Protein AF-B4GKH8-F1 (afdb_monomer_lite)

InterPro domains:
  IPR000462 CDP-alcohol phosphatidyltransferase [PF01066] (55-174)
  IPR014472 Choline/ethanolamine phosphotransferase [PTHR10414] (11-317)
  IPR043130 CDP-alcohol phosphatidyltransferase, transmembrane domain [G3DSA:1.20.120.1760] (29-258)
  IPR048254 CDP-alcohol phosphatidyltransferase, conserved site [PS00379] (116-138)

Structure (mmCIF, N/CA/C/O backbone):
data_AF-B4GKH8-F1
#
_entry.id   AF-B4GKH8-F1
#
loop_
_atom_site.group_PDB
_atom_site.id
_atom_site.type_symbol
_atom_site.label_atom_id
_atom_site.label_alt_id
_atom_site.label_comp_id
_atom_site.label_asym_id
_atom_site.label_entity_id
_atom_site.label_seq_id
_atom_site.pdbx_PDB_ins_code
_atom_site.Cartn_x
_atom_site.Cartn_y
_atom_site.Cartn_z
_atom_site.occupancy
_atom_site.B_iso_or_equiv
_atom_site.auth_seq_id
_atom_site.auth_comp_id
_atom_site.auth_asym_id
_atom_site.auth_atom_id
_atom_site.pdbx_PDB_model_num
ATOM 1 N N . MET A 1 1 ? 2.620 -32.885 14.158 1.00 54.31 1 MET A N 1
ATOM 2 C CA . MET A 1 1 ? 2.298 -32.070 12.961 1.00 54.31 1 MET A CA 1
ATOM 3 C C . MET A 1 1 ? 0.975 -31.328 13.133 1.00 54.31 1 MET A C 1
ATOM 5 O O . MET A 1 1 ? 1.021 -30.114 13.244 1.00 54.31 1 MET A O 1
ATOM 9 N N . HIS A 1 2 ? -0.174 -32.012 13.247 1.00 62.38 2 HIS A N 1
ATOM 10 C CA . HIS A 1 2 ? -1.484 -31.353 13.404 1.00 62.38 2 HIS A CA 1
ATOM 11 C C . HIS A 1 2 ? -1.597 -30.472 14.665 1.00 62.38 2 HIS A C 1
ATOM 13 O O . HIS A 1 2 ? -2.026 -29.330 14.569 1.00 62.38 2 HIS A O 1
ATOM 19 N N . GLU A 1 3 ? -1.126 -30.941 15.826 1.00 66.31 3 GLU A N 1
ATOM 20 C CA . GLU A 1 3 ? -1.124 -30.124 17.054 1.00 66.31 3 GLU A CA 1
ATOM 21 C C . GLU A 1 3 ? -0.195 -28.910 16.984 1.00 66.31 3 GLU A C 1
ATOM 23 O O . GLU A 1 3 ? -0.539 -27.849 17.490 1.00 66.31 3 GLU A O 1
ATOM 28 N N . LEU A 1 4 ? 0.967 -29.045 16.339 1.00 67.62 4 LEU A N 1
ATOM 29 C CA . LEU A 1 4 ? 1.892 -27.929 16.142 1.00 67.62 4 LEU A CA 1
ATOM 30 C C . LEU A 1 4 ? 1.261 -26.871 15.233 1.00 67.62 4 LEU A C 1
ATOM 32 O O . LEU A 1 4 ? 1.291 -25.691 15.555 1.00 67.62 4 LEU A O 1
ATOM 36 N N . PHE A 1 5 ? 0.640 -27.305 14.134 1.00 67.81 5 PHE A N 1
ATOM 37 C CA . PHE A 1 5 ? -0.094 -26.420 13.236 1.00 67.81 5 PHE A CA 1
ATOM 38 C C . PHE A 1 5 ? -1.241 -25.715 13.967 1.00 67.81 5 PHE A C 1
ATOM 40 O O . PHE A 1 5 ? -1.381 -24.503 13.857 1.00 67.81 5 PHE A O 1
ATOM 47 N N . LYS A 1 6 ? -2.004 -26.450 14.783 1.00 68.81 6 LYS A N 1
ATOM 48 C CA . LYS A 1 6 ? -3.076 -25.884 15.603 1.00 68.81 6 LYS A CA 1
ATOM 49 C C . LYS A 1 6 ? -2.546 -24.858 16.610 1.00 68.81 6 LYS A C 1
ATOM 51 O O . LYS A 1 6 ? -3.052 -23.748 16.646 1.00 68.81 6 LYS A O 1
ATOM 56 N N . ARG A 1 7 ? -1.470 -25.165 17.345 1.00 72.00 7 ARG A N 1
ATOM 57 C CA . ARG A 1 7 ? -0.822 -24.214 18.271 1.00 72.00 7 ARG A CA 1
ATOM 58 C C . ARG A 1 7 ? -0.311 -22.955 17.571 1.00 72.00 7 ARG A C 1
ATOM 60 O O . ARG A 1 7 ? -0.433 -21.872 18.127 1.00 72.00 7 ARG A O 1
ATOM 67 N N . ILE A 1 8 ? 0.256 -23.093 16.371 1.00 72.44 8 ILE A N 1
ATOM 68 C CA . ILE A 1 8 ? 0.706 -21.948 15.572 1.00 72.44 8 ILE A CA 1
ATOM 69 C C . ILE A 1 8 ? -0.499 -21.100 15.155 1.00 72.44 8 ILE A C 1
ATOM 71 O O . ILE A 1 8 ? -0.473 -19.888 15.325 1.00 72.44 8 ILE A O 1
ATOM 75 N N . MET A 1 9 ? -1.568 -21.711 14.642 1.00 69.31 9 MET A N 1
ATOM 76 C CA . MET A 1 9 ? -2.769 -20.991 14.195 1.00 69.31 9 MET A CA 1
ATOM 77 C C . MET A 1 9 ? -3.589 -20.379 15.341 1.00 69.31 9 MET A C 1
ATOM 79 O O . MET A 1 9 ? -4.218 -19.344 15.140 1.00 69.31 9 MET A O 1
ATOM 83 N N . ASP A 1 10 ? -3.551 -20.972 16.535 1.00 71.94 10 ASP A N 1
ATOM 84 C CA . ASP A 1 10 ? -4.280 -20.500 17.721 1.00 71.94 10 ASP A CA 1
ATOM 85 C C . ASP A 1 10 ? -3.504 -19.432 18.518 1.00 71.94 10 ASP A C 1
ATOM 87 O O . ASP A 1 10 ? -3.954 -18.992 19.581 1.00 71.94 10 ASP A O 1
ATOM 91 N N . TYR A 1 11 ? -2.346 -18.992 18.014 1.00 78.81 11 TYR A N 1
ATOM 92 C CA . TYR A 1 11 ? -1.516 -17.991 18.673 1.00 78.81 11 TYR A CA 1
ATOM 93 C C . TYR A 1 11 ? -2.254 -16.655 18.845 1.00 78.81 11 TYR A C 1
ATOM 95 O O . TYR A 1 11 ? -2.805 -16.089 17.896 1.00 78.81 11 TYR A O 1
ATOM 103 N N . LYS A 1 12 ? -2.246 -16.119 20.070 1.00 79.38 12 LYS A N 1
ATOM 104 C CA . LYS A 1 12 ? -2.934 -14.870 20.413 1.00 79.38 12 LYS A CA 1
ATOM 105 C C . LYS A 1 12 ? -1.966 -13.688 20.362 1.00 79.38 12 LYS A C 1
ATOM 107 O O . LYS A 1 12 ? -1.070 -13.553 21.186 1.00 79.38 12 LYS A O 1
ATOM 112 N N . TYR A 1 13 ? -2.177 -12.829 19.370 1.00 79.94 13 TYR A N 1
ATOM 113 C CA . TYR A 1 13 ? -1.422 -11.586 19.168 1.00 79.94 13 TYR A CA 1
ATOM 114 C C . TYR A 1 13 ? -2.007 -10.365 19.880 1.00 79.94 13 TYR A C 1
ATOM 116 O O . TYR A 1 13 ? -1.278 -9.411 20.140 1.00 79.94 13 TYR A O 1
ATOM 124 N N . LEU A 1 14 ? -3.314 -10.357 20.159 1.00 75.88 14 LEU A N 1
ATOM 125 C CA . LEU A 1 14 ? -3.958 -9.240 20.839 1.00 75.88 14 LEU A CA 1
ATOM 126 C C . LEU A 1 14 ? -4.036 -9.526 22.341 1.00 75.88 14 LEU A C 1
ATOM 128 O O . LEU A 1 14 ? -4.593 -10.529 22.782 1.00 75.88 14 LEU A O 1
ATOM 132 N N . SER A 1 15 ? -3.514 -8.605 23.142 1.00 72.88 15 SER A N 1
ATOM 133 C CA . SER A 1 15 ? -3.747 -8.560 24.583 1.00 72.88 15 SER A CA 1
ATOM 134 C C . SER A 1 15 ? -5.210 -8.262 24.907 1.00 72.88 15 SER A C 1
ATOM 136 O O . SER A 1 15 ? -5.951 -7.659 24.125 1.00 72.88 15 SER A O 1
ATOM 138 N N . ARG A 1 16 ? -5.614 -8.598 26.136 1.00 69.19 16 ARG A N 1
ATOM 139 C CA . ARG A 1 16 ? -6.943 -8.245 26.655 1.00 69.19 16 ARG A CA 1
ATOM 140 C C . ARG A 1 16 ? -7.201 -6.736 26.651 1.00 69.19 16 ARG A C 1
ATOM 142 O O . ARG A 1 16 ? -8.325 -6.333 26.391 1.00 69.19 16 ARG A O 1
ATOM 149 N N . SER A 1 17 ? -6.192 -5.899 26.906 1.00 63.28 17 SER A N 1
ATOM 150 C CA . SER A 1 17 ? -6.364 -4.439 26.877 1.00 63.28 17 SER A CA 1
ATOM 151 C C . SER A 1 17 ? -6.638 -3.924 25.463 1.00 63.28 17 SER A C 1
ATOM 153 O O . SER A 1 17 ? -7.491 -3.058 25.303 1.00 63.28 17 SER A O 1
ATOM 155 N N . GLN A 1 18 ? -5.988 -4.493 24.440 1.00 68.69 18 GLN A N 1
ATOM 156 C CA . GLN A 1 18 ? -6.284 -4.180 23.037 1.00 68.69 18 GLN A CA 1
ATOM 157 C C . GLN A 1 18 ? -7.707 -4.587 22.667 1.00 68.69 18 GLN A C 1
ATOM 159 O O . GLN A 1 18 ? -8.458 -3.776 22.133 1.00 68.69 18 GLN A O 1
ATOM 164 N N . ILE A 1 19 ? -8.074 -5.831 22.988 1.00 72.94 19 ILE A N 1
ATOM 165 C CA . ILE A 1 19 ? -9.406 -6.382 22.728 1.00 72.94 19 ILE A CA 1
ATOM 166 C C . ILE A 1 19 ? -10.491 -5.499 23.366 1.00 72.94 19 ILE A C 1
ATOM 168 O O . ILE A 1 19 ? -11.385 -5.033 22.665 1.00 72.94 19 ILE A O 1
ATOM 172 N N . ASN A 1 20 ? -10.346 -5.167 24.651 1.00 68.31 20 ASN A N 1
ATOM 173 C CA . ASN A 1 20 ? -11.272 -4.280 25.364 1.00 68.31 20 ASN A CA 1
ATOM 174 C C . ASN A 1 20 ? -11.270 -2.846 24.801 1.00 68.31 20 ASN A C 1
ATOM 176 O O . ASN A 1 20 ? -12.282 -2.149 24.849 1.00 68.31 20 ASN A O 1
ATOM 180 N N . GLY A 1 21 ? -10.132 -2.380 24.281 1.00 66.62 21 GLY A N 1
ATOM 181 C CA . GLY A 1 21 ? -10.022 -1.079 23.625 1.00 66.62 21 GLY A CA 1
ATOM 182 C C . GLY A 1 21 ? -10.884 -0.990 22.365 1.00 66.62 21 GLY A C 1
ATOM 183 O O . GLY A 1 21 ? -11.504 0.044 22.121 1.00 66.62 21 GLY A O 1
ATOM 184 N N . PHE A 1 22 ? -10.995 -2.084 21.604 1.00 73.19 22 PHE A N 1
ATOM 185 C CA . PHE A 1 22 ? -11.833 -2.123 20.407 1.00 73.19 22 PHE A CA 1
ATOM 186 C C . PHE A 1 22 ? -13.335 -2.001 20.708 1.00 73.19 22 PHE A C 1
ATOM 188 O O . PHE A 1 22 ? -14.059 -1.478 19.867 1.00 73.19 22 PHE A O 1
ATOM 195 N N . ASP A 1 23 ? -13.819 -2.405 21.887 1.00 69.88 23 ASP A N 1
ATOM 196 C CA . ASP A 1 23 ? -15.248 -2.286 22.240 1.00 69.88 23 ASP A CA 1
ATOM 197 C C . ASP A 1 23 ? -15.740 -0.839 22.294 1.00 69.88 23 ASP A C 1
ATOM 199 O O . ASP A 1 23 ? -16.917 -0.563 22.054 1.00 69.88 23 ASP A O 1
ATOM 203 N N . ASN A 1 24 ? -14.830 0.085 22.594 1.00 66.38 24 ASN A N 1
ATOM 204 C CA . ASN A 1 24 ? -15.125 1.509 22.700 1.00 66.38 24 ASN A CA 1
ATOM 205 C C . ASN A 1 24 ? -14.755 2.269 21.424 1.00 66.38 24 ASN A C 1
ATOM 207 O O . ASN A 1 24 ? -14.998 3.469 21.328 1.00 66.38 24 ASN A O 1
ATOM 211 N N . TYR A 1 25 ? -14.182 1.583 20.432 1.00 70.06 25 TYR A N 1
ATOM 212 C CA . TYR A 1 25 ? -13.690 2.221 19.229 1.00 70.06 25 TYR A CA 1
ATOM 213 C C . TYR A 1 25 ? -14.830 2.782 18.370 1.00 70.06 25 TYR A C 1
ATOM 215 O O . TYR A 1 25 ? -15.687 2.056 17.860 1.00 70.06 25 TYR A O 1
ATOM 223 N N . LYS A 1 26 ? -14.781 4.096 18.140 1.00 65.19 26 LYS A N 1
ATOM 224 C CA . LYS A 1 26 ? -15.613 4.799 17.160 1.00 65.19 26 LYS A CA 1
ATOM 225 C C . LYS A 1 26 ? -14.802 5.289 15.958 1.00 65.19 26 LYS A C 1
ATOM 227 O O . LYS A 1 26 ? -13.819 6.009 16.132 1.00 65.19 26 LYS A O 1
ATOM 232 N N . TYR A 1 27 ? -15.285 4.962 14.758 1.00 70.75 27 TYR A N 1
ATOM 233 C CA . TYR A 1 27 ? -14.750 5.480 13.497 1.00 70.75 27 TYR A CA 1
ATOM 234 C C . TYR A 1 27 ? -14.780 7.011 13.472 1.00 70.75 27 TYR A C 1
ATOM 236 O O . TYR A 1 27 ? -15.799 7.628 13.799 1.00 70.75 27 TYR A O 1
ATOM 244 N N . SER A 1 28 ? -13.663 7.611 13.066 1.00 76.00 28 SER A N 1
ATOM 245 C CA . SER A 1 28 ? -13.511 9.054 12.906 1.00 76.00 28 SER A CA 1
ATOM 246 C C . SER A 1 28 ? -12.529 9.331 11.775 1.00 76.00 28 SER A C 1
ATOM 248 O O . SER A 1 28 ? -11.326 9.086 11.914 1.00 76.00 28 SER A O 1
ATOM 250 N N . ALA A 1 29 ? -13.054 9.822 10.658 1.00 82.00 29 ALA A N 1
ATOM 251 C CA . ALA A 1 29 ? -12.272 10.219 9.503 1.00 82.00 29 ALA A CA 1
ATOM 252 C C . ALA A 1 29 ? -12.829 11.509 8.897 1.00 82.00 29 ALA A C 1
ATOM 254 O O . ALA A 1 29 ? -14.034 11.765 8.966 1.00 82.00 29 ALA A O 1
ATOM 255 N N . ILE A 1 30 ? -11.943 12.307 8.311 1.00 84.31 30 ILE A N 1
ATOM 256 C CA . ILE A 1 30 ? -12.266 13.525 7.577 1.00 84.31 30 ILE A CA 1
ATOM 257 C C . ILE A 1 30 ? -11.687 13.392 6.174 1.00 84.31 30 ILE A C 1
ATOM 259 O O . ILE A 1 30 ? -10.489 13.180 5.997 1.00 84.31 30 ILE A O 1
ATOM 263 N N . ASP A 1 31 ? -12.556 13.567 5.187 1.00 87.75 31 ASP A N 1
ATOM 264 C CA . ASP A 1 31 ? -12.192 13.647 3.780 1.00 87.75 31 ASP A CA 1
ATOM 265 C C . ASP A 1 31 ? -12.511 15.046 3.261 1.00 87.75 31 ASP A C 1
ATOM 267 O O . ASP A 1 31 ? -13.649 15.505 3.375 1.00 87.75 31 ASP A O 1
ATOM 271 N N . THR A 1 32 ? -11.516 15.730 2.706 1.00 90.06 32 THR A N 1
ATOM 272 C CA . THR A 1 32 ? -11.666 17.050 2.073 1.00 90.06 32 THR A CA 1
ATOM 273 C C . THR A 1 32 ? -11.266 17.042 0.599 1.00 90.06 32 THR A C 1
ATOM 275 O O . THR A 1 32 ? -11.208 18.106 -0.016 1.00 90.06 32 THR A O 1
ATOM 278 N N . SER A 1 33 ? -10.988 15.865 0.024 1.00 90.94 33 SER A N 1
ATOM 279 C CA . SER A 1 33 ? -10.593 15.707 -1.376 1.00 90.94 33 SER A CA 1
ATOM 280 C C . SER A 1 33 ? -11.744 16.135 -2.289 1.00 90.94 33 SER A C 1
ATOM 282 O O . SER A 1 33 ? -12.824 15.542 -2.222 1.00 90.94 33 SER A O 1
ATOM 284 N N . PRO A 1 34 ? -11.554 17.126 -3.184 1.00 93.12 34 PRO A N 1
ATOM 285 C CA . PRO A 1 34 ? -12.600 17.508 -4.129 1.00 93.12 34 PRO A CA 1
ATOM 286 C C . PRO A 1 34 ? -13.008 16.346 -5.042 1.00 93.12 34 PRO A C 1
ATOM 288 O O . PRO A 1 34 ? -14.191 16.168 -5.329 1.00 93.12 34 PRO A O 1
ATOM 291 N N . LEU A 1 35 ? -12.041 15.526 -5.468 1.00 93.06 35 LEU A N 1
ATOM 292 C CA . LEU A 1 35 ? -12.319 14.343 -6.279 1.00 93.06 35 LEU A CA 1
ATOM 293 C C . LEU A 1 35 ? -13.169 13.336 -5.493 1.00 93.06 35 LEU A C 1
ATOM 295 O O . LEU A 1 35 ? -14.171 12.847 -6.020 1.00 93.06 35 LEU A O 1
ATOM 299 N N . SER A 1 36 ? -12.828 13.092 -4.224 1.00 92.12 36 SER A N 1
ATOM 300 C CA . SER A 1 36 ? -13.615 12.202 -3.372 1.00 92.12 36 SER A CA 1
ATOM 301 C C . SER A 1 36 ? -15.036 12.724 -3.180 1.00 92.12 36 SER A C 1
ATOM 303 O O . SER A 1 36 ? -16.009 12.052 -3.523 1.00 92.12 36 SER A O 1
ATOM 305 N N . GLN A 1 37 ? -15.175 13.960 -2.692 1.00 92.88 37 GLN A N 1
ATOM 306 C CA . GLN A 1 37 ? -16.465 14.504 -2.277 1.00 92.88 37 GLN A CA 1
ATOM 307 C C . GLN A 1 37 ? -17.445 14.693 -3.437 1.00 92.88 37 GLN A C 1
ATOM 309 O O . GLN A 1 37 ? -18.630 14.394 -3.285 1.00 92.88 37 GLN A O 1
ATOM 314 N N . TYR A 1 38 ? -16.972 15.181 -4.588 1.00 95.44 38 TYR A N 1
ATOM 315 C CA . TYR A 1 38 ? -17.856 15.556 -5.696 1.00 95.44 38 TYR A CA 1
ATOM 316 C C . TYR A 1 38 ? -18.016 14.470 -6.762 1.00 95.44 38 TYR A C 1
ATOM 318 O O . TYR A 1 38 ? -18.987 14.518 -7.515 1.00 95.44 38 TYR A O 1
ATOM 326 N N . VAL A 1 39 ? -17.104 13.494 -6.836 1.00 96.00 39 VAL A N 1
ATOM 327 C CA . VAL A 1 39 ? -17.144 12.440 -7.864 1.00 96.00 39 VAL A CA 1
ATOM 328 C C . VAL A 1 39 ? -17.250 11.060 -7.232 1.00 96.00 39 VAL A C 1
ATOM 330 O O . VAL A 1 39 ? -18.219 10.342 -7.492 1.00 96.00 39 VAL A O 1
ATOM 333 N N . MET A 1 40 ? -16.292 10.691 -6.378 1.00 95.25 40 MET A N 1
ATOM 334 C CA . MET A 1 40 ? -16.177 9.308 -5.911 1.00 95.25 40 MET A CA 1
ATOM 335 C C . MET A 1 40 ? -17.263 8.927 -4.922 1.00 95.25 40 MET A C 1
ATOM 337 O O . MET A 1 40 ? -17.916 7.906 -5.105 1.00 95.25 40 MET A O 1
ATOM 341 N N . HIS A 1 41 ? -17.532 9.748 -3.910 1.00 93.06 41 HIS A N 1
ATOM 342 C CA . HIS A 1 41 ? -18.595 9.483 -2.951 1.00 93.06 41 HIS A CA 1
ATOM 343 C C . HIS A 1 41 ? -19.974 9.337 -3.617 1.00 93.06 41 HIS A C 1
ATOM 345 O O . HIS A 1 41 ? -20.608 8.314 -3.335 1.00 93.06 41 HIS A O 1
ATOM 351 N N . PRO A 1 42 ? -20.415 10.237 -4.527 1.00 97.19 42 PRO A N 1
ATOM 352 C CA . PRO A 1 42 ? -21.642 10.046 -5.303 1.00 97.19 42 PRO A CA 1
ATOM 353 C C . PRO A 1 42 ? -21.650 8.763 -6.142 1.00 97.19 42 PRO A C 1
ATOM 355 O O . PRO A 1 42 ? -22.639 8.025 -6.120 1.00 97.19 42 PRO A O 1
ATOM 358 N N . PHE A 1 43 ? -20.552 8.470 -6.847 1.00 97.06 43 PHE A N 1
ATOM 359 C CA . PHE A 1 43 ? -20.408 7.244 -7.636 1.00 97.06 43 PHE A CA 1
ATOM 360 C C . PHE A 1 43 ? -20.536 5.991 -6.758 1.00 97.06 43 PHE A C 1
ATOM 362 O O . PHE A 1 43 ? -21.329 5.097 -7.052 1.00 97.06 43 PHE A O 1
ATOM 369 N N . TRP A 1 44 ? -19.824 5.950 -5.638 1.00 97.00 44 TRP A N 1
ATOM 370 C CA . TRP A 1 44 ? -19.831 4.852 -4.681 1.00 97.00 44 TRP A CA 1
ATOM 371 C C . TRP A 1 44 ? -21.182 4.690 -3.966 1.00 97.00 44 TRP A C 1
ATOM 373 O O . TRP A 1 44 ? -21.637 3.563 -3.773 1.00 97.00 44 TRP A O 1
ATOM 383 N N . ASP A 1 45 ? -21.867 5.783 -3.610 1.00 95.62 45 ASP A N 1
ATOM 384 C CA . ASP A 1 45 ? -23.209 5.739 -3.001 1.00 95.62 45 ASP A CA 1
ATOM 385 C C . ASP A 1 45 ? -24.279 5.251 -3.982 1.00 95.62 45 ASP A C 1
ATOM 387 O O . ASP A 1 45 ? -25.271 4.630 -3.584 1.00 95.62 45 ASP A O 1
ATOM 391 N N . TRP A 1 46 ? -24.099 5.527 -5.273 1.00 97.94 46 TRP A N 1
ATOM 392 C CA . TRP A 1 46 ? -24.910 4.932 -6.326 1.00 97.94 46 TRP A CA 1
ATOM 393 C C . TRP A 1 46 ? -24.587 3.442 -6.491 1.00 97.94 46 TRP A C 1
ATOM 395 O O . TRP A 1 46 ? -25.497 2.613 -6.432 1.00 97.94 46 TRP A O 1
ATOM 405 N N . LEU A 1 47 ? -23.305 3.092 -6.616 1.00 97.88 47 LEU A N 1
ATOM 406 C CA . LEU A 1 47 ? -22.855 1.738 -6.932 1.00 97.88 47 LEU A CA 1
ATOM 407 C C . LEU A 1 47 ? -23.161 0.729 -5.817 1.00 97.88 47 LEU A C 1
ATOM 409 O O . LEU A 1 47 ? -23.633 -0.377 -6.084 1.00 97.88 47 LEU A O 1
ATOM 413 N N . VAL A 1 48 ? -22.958 1.110 -4.553 1.00 97.06 48 VAL A N 1
ATOM 414 C CA . VAL A 1 48 ? -23.167 0.215 -3.403 1.00 97.06 48 VAL A CA 1
ATOM 415 C C . VAL A 1 48 ? -24.598 -0.329 -3.340 1.00 97.06 48 VAL A C 1
ATOM 417 O O . VAL A 1 48 ? -24.824 -1.417 -2.817 1.00 97.06 48 VAL A O 1
ATOM 420 N N . LYS A 1 49 ? -25.586 0.378 -3.911 1.00 96.00 49 LYS A N 1
ATOM 421 C CA . LYS A 1 49 ? -26.999 -0.039 -3.919 1.00 96.00 49 LYS A CA 1
ATOM 422 C C . LYS A 1 49 ? -27.233 -1.328 -4.708 1.00 96.00 49 LYS A C 1
ATOM 424 O O . LYS A 1 49 ? -28.147 -2.074 -4.344 1.00 96.00 49 LYS A O 1
ATOM 429 N N . PHE A 1 50 ? -26.402 -1.601 -5.715 1.00 96.56 50 PHE A N 1
ATOM 430 C CA . PHE A 1 50 ? -26.476 -2.803 -6.550 1.00 96.56 50 PHE A CA 1
ATOM 431 C C . PHE A 1 50 ? -25.873 -4.038 -5.876 1.00 96.56 50 PHE A C 1
ATOM 433 O O . PHE A 1 50 ? -26.210 -5.159 -6.251 1.00 96.56 50 PHE A O 1
ATOM 440 N N . PHE A 1 51 ? -25.033 -3.861 -4.851 1.00 94.94 51 PHE A N 1
ATOM 441 C CA . PHE A 1 51 ? -24.477 -4.992 -4.118 1.00 94.94 51 PHE A CA 1
ATOM 442 C C . PHE A 1 51 ? -25.554 -5.668 -3.257 1.00 94.94 51 PHE A C 1
ATOM 444 O O . PHE A 1 51 ? -26.292 -4.980 -2.532 1.00 94.94 51 PHE A O 1
ATOM 451 N N . PRO A 1 52 ? -25.666 -7.009 -3.300 1.00 94.69 52 PRO A N 1
ATOM 452 C CA . PRO A 1 52 ? -26.578 -7.740 -2.435 1.00 94.69 52 PRO A CA 1
ATOM 453 C C . PRO A 1 52 ? -26.253 -7.517 -0.957 1.00 94.69 52 PRO A C 1
ATOM 455 O O . PRO A 1 52 ? -25.094 -7.413 -0.565 1.00 94.69 52 PRO A O 1
ATOM 458 N N . ARG A 1 53 ? -27.275 -7.509 -0.096 1.00 90.50 53 ARG A N 1
ATOM 459 C CA . ARG A 1 53 ? -27.082 -7.315 1.353 1.00 90.50 53 ARG A CA 1
ATOM 460 C C . ARG A 1 53 ? -26.344 -8.460 2.053 1.00 90.50 53 ARG A C 1
ATOM 462 O O . ARG A 1 53 ? -25.865 -8.250 3.157 1.00 90.50 53 ARG A O 1
ATOM 469 N N . TRP A 1 54 ? -26.262 -9.643 1.442 1.00 90.50 54 TRP A N 1
ATOM 470 C CA . TRP A 1 54 ? -25.472 -10.768 1.960 1.00 90.50 54 TRP A CA 1
ATOM 471 C C . TRP A 1 54 ? -23.977 -10.637 1.643 1.00 90.50 54 TRP A C 1
ATOM 473 O O . TRP A 1 54 ? -23.171 -11.368 2.217 1.00 90.50 54 TRP A O 1
ATOM 483 N N . PHE A 1 55 ? -23.602 -9.717 0.749 1.00 92.44 55 PHE A N 1
ATOM 484 C CA . PHE A 1 55 ? -22.215 -9.480 0.378 1.00 92.44 55 PHE A CA 1
ATOM 485 C C . PHE A 1 55 ? -21.515 -8.713 1.504 1.00 92.44 55 PHE A C 1
ATOM 487 O O . PHE A 1 55 ? -21.834 -7.548 1.767 1.00 92.44 55 PHE A O 1
ATOM 494 N N . ALA A 1 56 ? -20.627 -9.406 2.219 1.00 92.88 56 ALA A N 1
ATOM 495 C CA . ALA A 1 56 ? -19.970 -8.887 3.411 1.00 92.88 56 ALA A CA 1
ATOM 496 C C . ALA A 1 56 ? -18.919 -7.815 3.053 1.00 92.88 56 ALA A C 1
ATOM 498 O O . ALA A 1 56 ? -18.144 -8.047 2.129 1.00 92.88 56 ALA A O 1
ATOM 499 N N . PRO A 1 57 ? -18.823 -6.701 3.804 1.00 93.88 57 PRO A N 1
ATOM 500 C CA . PRO A 1 57 ? -17.833 -5.643 3.581 1.00 93.88 57 PRO A CA 1
ATOM 501 C C . PRO A 1 57 ? -16.398 -6.163 3.509 1.00 93.88 57 PRO A C 1
ATOM 503 O O . PRO A 1 57 ? -15.742 -5.965 2.501 1.00 93.88 57 PRO A O 1
ATOM 506 N N . ASN A 1 58 ? -15.968 -6.967 4.487 1.00 94.44 58 ASN A N 1
ATOM 507 C CA . ASN A 1 58 ? -14.613 -7.526 4.508 1.00 94.44 58 ASN A CA 1
ATOM 508 C C . ASN A 1 58 ? -14.319 -8.430 3.296 1.00 94.44 58 ASN A C 1
ATOM 510 O O . ASN A 1 58 ? -13.166 -8.603 2.915 1.00 94.44 58 ASN A O 1
ATOM 514 N N . LEU A 1 59 ? -15.345 -9.037 2.681 1.00 95.81 59 LEU A N 1
ATOM 515 C CA . LEU A 1 59 ? -15.160 -9.777 1.431 1.00 95.81 59 LEU A CA 1
ATOM 516 C C . LEU A 1 59 ? -14.901 -8.818 0.260 1.00 95.81 59 LEU A C 1
ATOM 518 O O . LEU A 1 59 ? -14.116 -9.155 -0.617 1.00 95.81 59 LEU A O 1
ATOM 522 N N . MET A 1 60 ? -15.523 -7.634 0.249 1.00 96.88 60 MET A N 1
ATOM 523 C CA . MET A 1 60 ? -15.262 -6.583 -0.744 1.00 96.88 60 MET A CA 1
ATOM 524 C C . MET A 1 60 ? -13.805 -6.141 -0.673 1.00 96.88 60 MET A C 1
ATOM 526 O O . MET A 1 60 ? -13.103 -6.247 -1.676 1.00 96.88 60 MET A O 1
ATOM 530 N N . THR A 1 61 ? -13.347 -5.759 0.521 1.00 95.56 61 THR A N 1
ATOM 531 C CA . THR A 1 61 ? -11.958 -5.377 0.801 1.00 95.56 61 THR A CA 1
ATOM 532 C C . THR A 1 61 ? -10.990 -6.480 0.365 1.00 95.56 61 THR A C 1
ATOM 534 O O . THR A 1 61 ? -10.038 -6.242 -0.375 1.00 95.56 61 THR A O 1
ATOM 537 N N . PHE A 1 62 ? -11.269 -7.735 0.747 1.00 97.12 62 PHE A N 1
ATOM 538 C CA . PHE A 1 62 ? -10.404 -8.865 0.408 1.00 97.12 62 PHE A CA 1
ATOM 539 C C . PHE A 1 62 ? -10.347 -9.134 -1.098 1.00 97.12 62 PHE A C 1
ATOM 541 O O . PHE A 1 62 ? -9.276 -9.398 -1.636 1.00 97.12 62 PHE A O 1
ATOM 548 N N . LEU A 1 63 ? -11.477 -9.048 -1.803 1.00 97.88 63 LEU A N 1
ATOM 549 C CA . LEU A 1 63 ? -11.499 -9.177 -3.260 1.00 97.88 63 LEU A CA 1
ATOM 550 C C . LEU A 1 63 ? -10.746 -8.030 -3.938 1.00 97.88 63 LEU A C 1
ATOM 552 O O . LEU A 1 63 ? -10.008 -8.281 -4.889 1.00 97.88 63 LEU A O 1
ATOM 556 N N . GLY A 1 64 ? -10.886 -6.801 -3.434 1.00 97.56 64 GLY A N 1
ATOM 557 C CA . GLY A 1 64 ? -10.128 -5.652 -3.921 1.00 97.56 64 GLY A CA 1
ATOM 558 C C . GLY A 1 64 ? -8.621 -5.874 -3.792 1.00 97.56 64 GLY A C 1
ATOM 559 O O . GLY A 1 64 ? -7.884 -5.766 -4.774 1.00 97.56 64 GLY A O 1
ATOM 560 N N . PHE A 1 65 ? -8.181 -6.328 -2.619 1.00 96.75 65 PHE A N 1
ATOM 561 C CA . PHE A 1 65 ? -6.806 -6.754 -2.386 1.00 96.75 65 PHE A CA 1
ATOM 562 C C . PHE A 1 65 ? -6.349 -7.854 -3.358 1.00 96.75 65 PHE A C 1
ATOM 564 O O . PHE A 1 65 ? -5.258 -7.766 -3.927 1.00 96.75 65 PHE A O 1
ATOM 571 N N . LEU A 1 66 ? -7.170 -8.886 -3.590 1.00 97.94 66 LEU A N 1
ATOM 572 C CA . LEU A 1 66 ? -6.819 -9.983 -4.496 1.00 97.94 66 LEU A CA 1
ATOM 573 C C . LEU A 1 66 ? -6.632 -9.514 -5.943 1.00 97.94 66 LEU A C 1
ATOM 575 O O . LEU A 1 66 ? -5.754 -10.040 -6.625 1.00 97.94 66 LEU A O 1
ATOM 579 N N . PHE A 1 67 ? -7.385 -8.515 -6.411 1.00 98.44 67 PHE A N 1
ATOM 580 C CA . PHE A 1 67 ? -7.151 -7.916 -7.729 1.00 98.44 67 PHE A CA 1
ATOM 581 C C . PHE A 1 67 ? -5.783 -7.221 -7.809 1.00 98.44 67 PHE A C 1
ATOM 583 O O . PHE A 1 67 ? -5.049 -7.421 -8.780 1.00 98.44 67 PHE A O 1
ATOM 590 N N . SER A 1 68 ? -5.392 -6.477 -6.771 1.00 97.19 68 SER A N 1
ATOM 591 C CA . SER A 1 68 ? -4.052 -5.878 -6.671 1.00 97.19 68 SER A CA 1
ATOM 592 C C . SER A 1 68 ? -2.945 -6.939 -6.604 1.00 97.19 68 SER A C 1
ATOM 594 O O . SER A 1 68 ? -1.922 -6.820 -7.281 1.00 97.19 68 SER A O 1
ATOM 596 N N . ALA A 1 69 ? -3.150 -8.015 -5.841 1.00 97.25 69 ALA A N 1
ATOM 597 C CA . ALA A 1 69 ? -2.202 -9.125 -5.751 1.00 97.25 69 ALA A CA 1
ATOM 598 C C . ALA A 1 69 ? -2.082 -9.889 -7.081 1.00 97.25 69 ALA A C 1
ATOM 600 O O . ALA A 1 69 ? -0.980 -10.257 -7.488 1.00 97.25 69 ALA A O 1
ATOM 601 N N . MET A 1 70 ? -3.196 -10.076 -7.794 1.00 97.88 70 MET A N 1
ATOM 602 C CA . MET A 1 70 ? -3.217 -10.692 -9.120 1.00 97.88 70 MET A CA 1
ATOM 603 C C . MET A 1 70 ? -2.415 -9.871 -10.132 1.00 97.88 70 MET A C 1
ATOM 605 O O . MET A 1 70 ? -1.664 -10.457 -10.908 1.00 97.88 70 MET A O 1
ATOM 609 N N . ASN A 1 71 ? -2.495 -8.537 -10.084 1.00 98.38 71 ASN A N 1
ATOM 610 C CA . ASN A 1 71 ? -1.652 -7.665 -10.906 1.00 98.38 71 ASN A CA 1
ATOM 611 C C . ASN A 1 71 ? -0.167 -7.882 -10.630 1.00 98.38 71 ASN A C 1
ATOM 613 O O . ASN A 1 71 ? 0.613 -8.028 -11.573 1.00 98.38 71 ASN A O 1
ATOM 617 N N . LEU A 1 72 ? 0.218 -7.961 -9.352 1.00 97.62 72 LEU A N 1
ATOM 618 C CA . LEU A 1 72 ? 1.602 -8.248 -8.996 1.00 97.62 72 LEU A CA 1
ATOM 619 C C . LEU A 1 72 ? 2.026 -9.602 -9.564 1.00 97.62 72 LEU A C 1
ATOM 621 O O . LEU A 1 72 ? 3.042 -9.658 -10.248 1.00 97.62 72 LEU A O 1
ATOM 625 N N . VAL A 1 73 ? 1.265 -10.673 -9.328 1.00 97.88 73 VAL A N 1
ATOM 626 C CA . VAL A 1 73 ? 1.599 -12.023 -9.820 1.00 97.88 73 VAL A CA 1
ATOM 627 C C . VAL A 1 73 ? 1.723 -12.042 -11.342 1.00 97.88 73 VAL A C 1
ATOM 629 O O . VAL A 1 73 ? 2.714 -12.547 -11.867 1.00 97.88 73 VAL A O 1
ATOM 632 N N . LEU A 1 74 ? 0.757 -11.456 -12.049 1.00 97.75 74 LEU A N 1
ATOM 633 C CA . LEU A 1 74 ? 0.716 -11.444 -13.507 1.00 97.75 74 LEU A CA 1
ATOM 634 C C . LEU A 1 74 ? 1.907 -10.682 -14.099 1.00 97.75 74 LEU A C 1
ATOM 636 O O . LEU A 1 74 ? 2.607 -11.212 -14.957 1.00 97.75 74 LEU A O 1
ATOM 640 N N . LEU A 1 75 ? 2.188 -9.472 -13.611 1.00 98.12 75 LEU A N 1
ATOM 641 C CA . LEU A 1 75 ? 3.326 -8.678 -14.086 1.00 98.12 75 LEU A CA 1
ATOM 642 C C . LEU A 1 75 ? 4.669 -9.305 -13.696 1.00 98.12 75 LEU A C 1
ATOM 644 O O . LEU A 1 75 ? 5.612 -9.248 -14.473 1.00 98.12 75 LEU A O 1
ATOM 648 N N . SER A 1 76 ? 4.756 -9.945 -12.528 1.00 97.06 76 SER A N 1
ATOM 649 C CA . SER A 1 76 ? 5.968 -10.652 -12.087 1.00 97.06 76 SER A CA 1
ATOM 650 C C . SER A 1 76 ? 6.263 -11.888 -12.932 1.00 97.06 76 SER A C 1
ATOM 652 O O . SER A 1 76 ? 7.427 -12.218 -13.131 1.00 97.06 76 SER A O 1
ATOM 654 N N . TYR A 1 77 ? 5.220 -12.568 -13.419 1.00 97.12 77 TYR A N 1
ATOM 655 C CA . TYR A 1 77 ? 5.356 -13.720 -14.308 1.00 97.12 77 TYR A CA 1
ATOM 656 C C . TYR A 1 77 ? 5.962 -13.327 -15.660 1.00 97.12 77 TYR A C 1
ATOM 658 O O . TYR A 1 77 ? 6.836 -14.031 -16.158 1.00 97.12 77 TYR A O 1
ATOM 666 N N . TYR A 1 78 ? 5.523 -12.205 -16.238 1.00 96.69 78 TYR A N 1
ATOM 667 C CA . TYR A 1 78 ? 6.042 -11.731 -17.525 1.00 96.69 78 TYR A CA 1
ATOM 668 C C . TYR A 1 78 ? 7.358 -10.960 -17.408 1.00 96.69 78 TYR A C 1
ATOM 670 O O . TYR A 1 78 ? 8.170 -11.014 -18.325 1.00 96.69 78 TYR A O 1
ATOM 678 N N . ASP A 1 79 ? 7.564 -10.227 -16.315 1.00 95.88 79 ASP A N 1
ATOM 679 C CA . ASP A 1 79 ? 8.698 -9.320 -16.177 1.00 95.88 79 ASP A CA 1
ATOM 680 C C . ASP A 1 79 ? 9.154 -9.191 -14.721 1.00 95.88 79 ASP A C 1
ATOM 682 O O . ASP A 1 79 ? 8.841 -8.227 -14.018 1.00 95.88 79 ASP A O 1
ATOM 686 N N . TRP A 1 80 ? 9.930 -10.161 -14.241 1.00 95.31 80 TRP A N 1
ATOM 687 C CA . TRP A 1 80 ? 10.450 -10.115 -12.874 1.00 95.31 80 TRP A CA 1
ATOM 688 C C . TRP A 1 80 ? 11.364 -8.900 -12.630 1.00 95.31 80 TRP A C 1
ATOM 690 O O . TRP A 1 80 ? 11.273 -8.277 -11.574 1.00 95.31 80 TRP A O 1
ATOM 700 N N . ASN A 1 81 ? 12.184 -8.515 -13.616 1.00 94.75 81 ASN A N 1
ATOM 701 C CA . ASN A 1 81 ? 13.288 -7.559 -13.455 1.00 94.75 81 ASN A CA 1
ATOM 702 C C . ASN A 1 81 ? 13.011 -6.133 -13.957 1.00 94.75 81 ASN A C 1
ATOM 704 O O . ASN A 1 81 ? 13.918 -5.297 -13.899 1.00 94.75 81 ASN A O 1
ATOM 708 N N . PHE A 1 82 ? 11.780 -5.839 -14.389 1.00 96.19 82 PHE A N 1
ATOM 709 C CA . PHE A 1 82 ? 11.359 -4.555 -14.974 1.00 96.19 82 PHE A CA 1
ATOM 710 C C . PHE A 1 82 ? 12.038 -4.230 -16.317 1.00 96.19 82 PHE A C 1
ATOM 712 O O . PHE A 1 82 ? 12.277 -3.062 -16.641 1.00 96.19 82 PHE A O 1
ATOM 719 N N . GLU A 1 83 ? 12.386 -5.254 -17.090 1.00 94.62 83 GLU A N 1
ATOM 720 C CA . GLU A 1 83 ? 13.096 -5.139 -18.368 1.00 94.62 83 GLU A CA 1
ATOM 721 C C . GLU A 1 83 ? 12.151 -5.114 -19.571 1.00 94.62 83 GLU A C 1
ATOM 723 O O . GLU A 1 83 ? 12.471 -4.474 -20.572 1.00 94.62 83 GLU A O 1
ATOM 728 N N . ALA A 1 84 ? 10.969 -5.727 -19.478 1.00 94.56 84 ALA A N 1
ATOM 729 C CA . ALA A 1 84 ? 10.068 -5.916 -20.618 1.00 94.56 84 ALA A CA 1
ATOM 730 C C . ALA A 1 84 ? 9.609 -4.596 -21.252 1.00 94.56 84 ALA A C 1
ATOM 732 O O . ALA A 1 84 ? 9.518 -4.484 -22.471 1.00 94.56 84 ALA A O 1
ATOM 733 N N . SER A 1 85 ? 9.368 -3.575 -20.428 1.00 94.25 85 SER A N 1
ATOM 734 C CA . SER A 1 85 ? 8.978 -2.237 -20.892 1.00 94.25 85 SER A CA 1
ATOM 735 C C . SER A 1 85 ? 10.171 -1.293 -21.052 1.00 94.25 85 SER A C 1
ATOM 737 O O . SER A 1 85 ? 9.999 -0.074 -21.055 1.00 94.25 85 SER A O 1
ATOM 739 N N . SER A 1 86 ? 11.407 -1.798 -21.121 1.00 91.12 86 SER A N 1
ATOM 740 C CA . SER A 1 86 ? 12.597 -0.953 -21.287 1.00 91.12 86 SER A CA 1
ATOM 741 C C . SER A 1 86 ? 12.792 -0.490 -22.737 1.00 91.12 86 SER A C 1
ATOM 743 O O . SER A 1 86 ? 13.211 0.650 -22.938 1.00 91.12 86 SER A O 1
ATOM 745 N N . GLY A 1 87 ? 12.409 -1.312 -23.719 1.00 85.81 87 GLY A N 1
ATOM 746 C CA . GLY A 1 87 ? 12.673 -1.064 -25.141 1.00 85.81 87 GLY A CA 1
ATOM 747 C C . GLY A 1 87 ? 14.136 -1.290 -25.540 1.00 85.81 87 GLY A C 1
ATOM 748 O O . GLY A 1 87 ? 14.554 -0.812 -26.589 1.00 85.81 87 GLY A O 1
ATOM 749 N N . GLU A 1 88 ? 14.915 -1.963 -24.690 1.00 87.19 88 GLU A N 1
ATOM 750 C CA . GLU A 1 88 ? 16.304 -2.340 -24.965 1.00 87.19 88 GLU A CA 1
ATOM 751 C C . GLU A 1 88 ? 16.355 -3.629 -25.812 1.00 87.19 88 GLU A C 1
ATOM 753 O O . GLU A 1 88 ? 15.385 -4.398 -25.862 1.00 87.19 88 GLU A O 1
ATOM 758 N N . GLU A 1 89 ? 17.493 -3.874 -26.467 1.00 82.62 89 GLU A N 1
ATOM 759 C CA . GLU A 1 89 ? 17.747 -5.118 -27.209 1.00 82.62 89 GLU A CA 1
ATOM 760 C C . GLU A 1 89 ? 17.586 -6.347 -26.289 1.00 82.62 89 GLU A C 1
ATOM 762 O O . GLU A 1 89 ? 17.833 -6.273 -25.086 1.00 82.62 89 GLU A O 1
ATOM 767 N N . ASP A 1 90 ? 17.118 -7.467 -26.846 1.00 84.38 90 ASP A N 1
ATOM 768 C CA . ASP A 1 90 ? 16.842 -8.733 -26.139 1.00 84.38 90 ASP A CA 1
ATOM 769 C C . ASP A 1 90 ? 15.727 -8.705 -25.072 1.00 84.38 90 ASP A C 1
ATOM 771 O O . ASP A 1 90 ? 15.558 -9.666 -24.318 1.00 84.38 90 ASP A O 1
ATOM 775 N N . THR A 1 91 ? 14.896 -7.657 -25.032 1.00 89.38 91 THR A N 1
ATOM 776 C CA . THR A 1 91 ? 13.725 -7.605 -24.139 1.00 89.38 91 THR A CA 1
ATOM 777 C C . THR A 1 91 ? 12.430 -8.006 -24.848 1.00 89.38 91 THR A C 1
ATOM 779 O O . THR A 1 91 ? 12.205 -7.689 -26.015 1.00 89.38 91 THR A O 1
ATOM 782 N N . THR A 1 92 ? 11.560 -8.739 -24.144 1.00 92.50 92 THR A N 1
ATOM 783 C CA . THR A 1 92 ? 10.237 -9.136 -24.655 1.00 92.50 92 THR A CA 1
ATOM 784 C C . THR A 1 92 ? 9.155 -8.292 -23.984 1.00 92.50 92 THR A C 1
ATOM 786 O O . THR A 1 92 ? 9.005 -8.398 -22.766 1.00 92.50 92 THR A O 1
ATOM 789 N N . PRO A 1 93 ? 8.380 -7.487 -24.734 1.00 94.38 93 PRO A N 1
ATOM 790 C CA . PRO A 1 93 ? 7.300 -6.689 -24.166 1.00 94.38 93 PRO A CA 1
ATOM 791 C C . PRO A 1 93 ? 6.209 -7.528 -23.497 1.00 94.38 93 PRO A C 1
ATOM 793 O O . PRO A 1 93 ? 5.849 -8.612 -23.964 1.00 94.38 93 PRO A O 1
ATOM 796 N N . ILE A 1 94 ? 5.614 -6.980 -22.436 1.00 96.69 94 ILE A N 1
ATOM 797 C CA . ILE A 1 94 ? 4.440 -7.572 -21.785 1.00 96.69 94 ILE A CA 1
ATOM 798 C C . ILE A 1 94 ? 3.247 -7.543 -22.764 1.00 96.69 94 ILE A C 1
ATOM 800 O O . ILE A 1 94 ? 2.958 -6.483 -23.331 1.00 96.69 94 ILE A O 1
ATOM 804 N N . PRO A 1 95 ? 2.508 -8.659 -22.946 1.00 96.81 95 PRO A N 1
ATOM 805 C CA . PRO A 1 95 ? 1.365 -8.713 -23.857 1.00 96.81 95 PRO A CA 1
ATOM 806 C C . PRO A 1 95 ? 0.288 -7.673 -23.534 1.00 96.81 95 PRO A C 1
ATOM 808 O O . PRO A 1 95 ? -0.106 -7.520 -22.379 1.00 96.81 95 PRO A O 1
ATOM 811 N N . SER A 1 96 ? -0.285 -7.021 -24.551 1.00 96.50 96 SER A N 1
ATOM 812 C CA . SER A 1 96 ? -1.206 -5.892 -24.340 1.00 96.50 96 SER A CA 1
ATOM 813 C C . SER A 1 96 ? -2.419 -6.220 -23.466 1.00 96.50 96 SER A C 1
ATOM 815 O O . SER A 1 96 ? -2.851 -5.389 -22.670 1.00 96.50 96 SER A O 1
ATOM 817 N N . TRP A 1 97 ? -2.962 -7.436 -23.557 1.00 97.94 97 TRP A N 1
ATOM 818 C CA . TRP A 1 97 ? -4.108 -7.842 -22.736 1.00 97.94 97 TRP A CA 1
ATOM 819 C C . TRP A 1 97 ? -3.797 -7.828 -21.230 1.00 97.94 97 TRP A C 1
ATOM 821 O O . TRP A 1 97 ? -4.706 -7.606 -20.432 1.00 97.94 97 TRP A O 1
ATOM 831 N N . VAL A 1 98 ? -2.529 -8.014 -20.836 1.00 98.44 98 VAL A N 1
ATOM 832 C CA . VAL A 1 98 ? -2.085 -7.934 -19.437 1.00 98.44 98 VAL A CA 1
ATOM 833 C C . VAL A 1 98 ? -2.269 -6.515 -18.915 1.00 98.44 98 VAL A C 1
ATOM 835 O O . VAL A 1 98 ? -2.755 -6.344 -17.801 1.00 98.44 98 VAL A O 1
ATOM 838 N N . TRP A 1 99 ? -1.975 -5.494 -19.725 1.00 98.38 99 TRP A N 1
ATOM 839 C CA . TRP A 1 99 ? -2.209 -4.094 -19.361 1.00 98.38 99 TRP A CA 1
ATOM 840 C C . TRP A 1 99 ? -3.696 -3.783 -19.193 1.00 98.38 99 TRP A C 1
ATOM 842 O O . TRP A 1 99 ? -4.071 -3.139 -18.215 1.00 98.38 99 TRP A O 1
ATOM 852 N N . LEU A 1 100 ? -4.557 -4.300 -20.079 1.00 98.62 100 LEU A N 1
ATOM 853 C CA . LEU A 1 100 ? -6.011 -4.159 -19.934 1.00 98.62 100 LEU A CA 1
ATOM 854 C C . LEU A 1 100 ? -6.520 -4.855 -18.669 1.00 98.62 100 LEU A C 1
ATOM 856 O O . LEU A 1 100 ? -7.287 -4.269 -17.910 1.00 98.62 100 LEU A O 1
ATOM 860 N N . CYS A 1 101 ? -6.075 -6.089 -18.424 1.00 98.62 101 CYS A N 1
ATOM 861 C CA . CYS A 1 101 ? -6.410 -6.830 -17.211 1.00 98.62 101 CYS A CA 1
ATOM 862 C C . CYS A 1 101 ? -5.959 -6.055 -15.966 1.00 98.62 101 CYS A C 1
ATOM 864 O O . CYS A 1 101 ? -6.749 -5.868 -15.045 1.00 98.62 101 CYS A O 1
ATOM 866 N N . THR A 1 102 ? -4.741 -5.508 -15.989 1.00 98.50 102 THR A N 1
ATOM 867 C CA . THR A 1 102 ? -4.186 -4.704 -14.896 1.00 98.50 102 THR A CA 1
ATOM 868 C C . THR A 1 102 ? -5.017 -3.451 -14.631 1.00 98.50 102 THR A C 1
ATOM 870 O O . THR A 1 102 ? -5.329 -3.174 -13.472 1.00 98.50 102 THR A O 1
ATOM 873 N N . ALA A 1 103 ? -5.442 -2.746 -15.688 1.00 98.62 103 ALA A N 1
ATOM 874 C CA . ALA A 1 103 ? -6.325 -1.582 -15.605 1.00 98.62 103 ALA A CA 1
ATOM 875 C C . ALA A 1 103 ? -7.689 -1.920 -14.983 1.00 98.62 103 ALA A C 1
ATOM 877 O O . ALA A 1 103 ? -8.166 -1.215 -14.096 1.00 98.62 103 ALA A O 1
ATOM 878 N N . VAL A 1 104 ? -8.315 -3.012 -15.431 1.00 98.69 104 VAL A N 1
ATOM 879 C CA . VAL A 1 104 ? -9.606 -3.463 -14.894 1.00 98.69 104 VAL A CA 1
ATOM 880 C C . VAL A 1 104 ? -9.461 -3.859 -13.428 1.00 98.69 104 VAL A C 1
ATOM 882 O O . VAL A 1 104 ? -10.250 -3.423 -12.596 1.00 98.69 104 VAL A O 1
ATOM 885 N N . ASN A 1 105 ? -8.429 -4.630 -13.091 1.00 98.62 105 ASN A N 1
ATOM 886 C CA . ASN A 1 105 ? -8.179 -5.085 -11.729 1.00 98.62 105 ASN A CA 1
ATOM 887 C C . ASN A 1 105 ? -7.929 -3.922 -10.769 1.00 98.62 105 ASN A C 1
ATOM 889 O O . ASN A 1 105 ? -8.506 -3.917 -9.689 1.00 98.62 105 ASN A O 1
ATOM 893 N N . ILE A 1 106 ? -7.115 -2.926 -11.144 1.00 98.06 106 ILE A N 1
ATO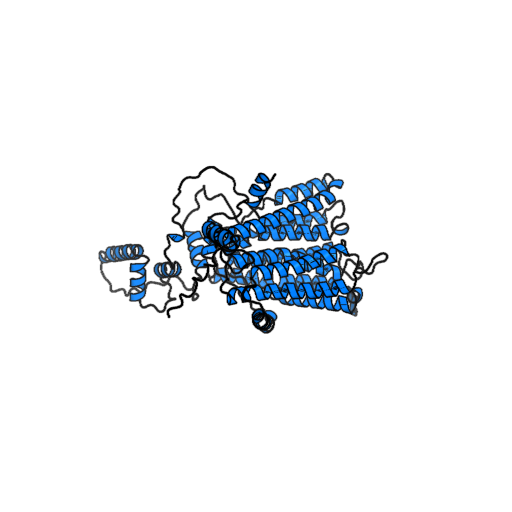M 894 C CA . ILE A 1 106 ? -6.845 -1.785 -10.256 1.00 98.06 106 ILE A CA 1
ATOM 895 C C . ILE A 1 106 ? -8.091 -0.913 -10.064 1.00 98.06 106 ILE A C 1
ATOM 897 O O . ILE A 1 106 ? -8.359 -0.460 -8.954 1.00 98.06 106 ILE A O 1
ATOM 901 N N . PHE A 1 107 ? -8.899 -0.742 -11.116 1.00 98.06 107 PHE A N 1
ATOM 902 C CA . PHE A 1 107 ? -10.175 -0.039 -11.021 1.00 98.06 107 PHE A CA 1
ATOM 903 C C . PHE A 1 107 ? -11.157 -0.778 -10.104 1.00 98.06 107 PHE A C 1
ATOM 905 O O . PHE A 1 107 ? -11.805 -0.156 -9.263 1.00 98.06 107 PHE A O 1
ATOM 912 N N . LEU A 1 108 ? -11.252 -2.106 -10.235 1.00 98.19 108 LEU A N 1
ATOM 913 C CA . LEU A 1 108 ? -12.076 -2.940 -9.360 1.00 98.19 108 LEU A CA 1
ATOM 914 C C . LEU A 1 108 ? -11.565 -2.924 -7.919 1.00 98.19 108 LEU A C 1
ATOM 916 O O . LEU A 1 108 ? -12.382 -2.800 -7.013 1.00 98.19 108 LEU A O 1
ATOM 920 N N . ALA A 1 109 ? -10.247 -2.997 -7.710 1.00 97.94 109 ALA A N 1
ATOM 921 C CA . ALA A 1 109 ? -9.624 -2.916 -6.395 1.00 97.94 109 ALA A CA 1
ATOM 922 C C . ALA A 1 109 ? -10.009 -1.618 -5.687 1.00 97.94 109 ALA A C 1
ATOM 924 O O . ALA A 1 109 ? -10.636 -1.661 -4.634 1.00 97.94 109 ALA A O 1
ATOM 925 N N . TYR A 1 110 ? -9.755 -0.482 -6.339 1.00 96.69 110 TYR A N 1
ATOM 926 C CA . TYR A 1 110 ? -10.117 0.842 -5.837 1.00 96.69 110 TYR A CA 1
ATOM 927 C C . TYR A 1 110 ? -11.620 1.001 -5.583 1.00 96.69 110 TYR A C 1
ATOM 929 O O . TYR A 1 110 ? -12.052 1.624 -4.617 1.00 96.69 110 TYR A O 1
ATOM 937 N N . THR A 1 111 ? -12.443 0.447 -6.473 1.00 97.56 111 THR A N 1
ATOM 938 C CA . THR A 1 111 ? -13.895 0.574 -6.363 1.00 97.56 111 THR A CA 1
ATOM 939 C C . THR A 1 111 ? -14.445 -0.245 -5.204 1.00 97.56 111 THR A C 1
ATOM 941 O O . THR A 1 111 ? -15.328 0.248 -4.509 1.00 97.56 111 THR A O 1
ATOM 944 N N . LEU A 1 112 ? -13.967 -1.479 -5.014 1.00 97.75 112 LEU A N 1
ATOM 945 C CA . LEU A 1 112 ? -14.413 -2.370 -3.940 1.00 97.75 112 LEU A CA 1
ATOM 946 C C . LEU A 1 112 ? -14.002 -1.851 -2.564 1.00 97.75 112 LEU A C 1
ATOM 948 O O . LEU A 1 112 ? -14.828 -1.889 -1.656 1.00 97.75 112 LEU A O 1
ATOM 952 N N . ASP A 1 113 ? -12.781 -1.334 -2.469 1.00 95.06 113 ASP A N 1
ATOM 953 C CA . ASP A 1 113 ? -12.244 -0.606 -1.321 1.00 95.06 113 ASP A CA 1
ATOM 954 C C . ASP A 1 113 ? -13.155 0.580 -0.953 1.00 95.06 113 ASP A C 1
ATOM 956 O O . ASP A 1 113 ? -13.831 0.579 0.069 1.00 95.06 113 ASP A O 1
ATOM 960 N N . GLY A 1 114 ? -13.381 1.517 -1.881 1.00 93.31 114 GLY A N 1
ATOM 961 C CA . GLY A 1 114 ? -14.185 2.716 -1.603 1.00 93.31 114 GLY A CA 1
ATOM 962 C C . GLY A 1 114 ? -15.670 2.484 -1.254 1.00 93.31 114 GLY A C 1
ATOM 963 O O . GLY A 1 114 ? -16.335 3.378 -0.708 1.00 93.31 114 GLY A O 1
ATOM 964 N N . ILE A 1 115 ? -16.236 1.309 -1.560 1.00 96.31 115 ILE A N 1
ATOM 965 C CA . ILE A 1 115 ? -17.638 0.976 -1.246 1.00 96.31 115 ILE A CA 1
ATOM 966 C C . ILE A 1 115 ? -17.805 0.061 -0.029 1.00 96.31 115 ILE A C 1
ATOM 968 O O . ILE A 1 115 ? -18.944 -0.098 0.426 1.00 96.31 115 ILE A O 1
ATOM 972 N N . ASP A 1 116 ? -16.743 -0.520 0.529 1.00 95.00 116 ASP A N 1
ATOM 973 C CA . ASP A 1 116 ? -16.856 -1.510 1.604 1.00 95.00 116 ASP A CA 1
ATOM 974 C C . ASP A 1 116 ? -17.471 -0.910 2.887 1.00 95.00 116 ASP A C 1
ATOM 976 O O . ASP A 1 116 ? -18.438 -1.444 3.441 1.00 95.00 116 ASP A O 1
ATOM 980 N N . GLY A 1 117 ? -17.051 0.288 3.288 1.00 90.50 117 GLY A N 1
ATOM 981 C CA . GLY A 1 117 ? -17.535 1.009 4.450 1.00 90.50 117 GLY A CA 1
ATOM 982 C C . GLY A 1 117 ? -18.939 1.547 4.212 1.00 90.50 117 GLY A C 1
ATOM 983 O O . GLY A 1 117 ? -19.754 1.610 5.139 1.00 90.50 117 GLY A O 1
ATOM 984 N N . LYS A 1 118 ? -19.273 1.886 2.958 1.00 90.62 118 LYS A N 1
ATOM 985 C CA . LYS A 1 118 ? -20.644 2.252 2.560 1.00 90.62 118 LYS A CA 1
ATOM 986 C C . LYS A 1 118 ? -21.569 1.049 2.676 1.00 90.62 118 LYS A C 1
ATOM 988 O O . LYS A 1 118 ? -22.664 1.182 3.226 1.00 90.62 118 LYS A O 1
ATOM 993 N N . GLN A 1 119 ? -21.118 -0.127 2.244 1.00 94.06 119 GLN A N 1
ATOM 994 C CA . GLN A 1 119 ? -21.853 -1.370 2.425 1.00 94.06 119 GLN A CA 1
ATOM 995 C C . GLN A 1 119 ? -21.998 -1.670 3.919 1.00 94.06 119 GLN A C 1
ATOM 997 O O . GLN A 1 119 ? -23.117 -1.876 4.381 1.00 94.06 119 GLN A O 1
ATOM 1002 N N . ALA A 1 120 ? -20.919 -1.584 4.703 1.00 89.25 120 ALA A N 1
ATOM 1003 C CA . ALA A 1 120 ? -20.939 -1.807 6.147 1.00 89.25 120 ALA A CA 1
ATOM 1004 C C . ALA A 1 120 ? -21.973 -0.921 6.856 1.00 89.25 120 ALA A C 1
ATOM 1006 O O . ALA A 1 120 ? -22.752 -1.423 7.668 1.00 89.25 120 ALA A O 1
ATOM 1007 N N . ARG A 1 121 ? -22.054 0.367 6.494 1.00 88.25 121 ARG A N 1
ATOM 1008 C CA . ARG A 1 121 ? -23.082 1.290 7.004 1.00 88.25 121 ARG A CA 1
ATOM 1009 C C . ARG A 1 121 ? -24.489 0.881 6.561 1.00 88.25 121 ARG A C 1
ATOM 1011 O O . ARG A 1 121 ? -25.400 0.847 7.385 1.00 88.25 121 ARG A O 1
ATOM 1018 N N . ARG A 1 122 ? -24.669 0.509 5.288 1.00 87.69 122 ARG A N 1
ATOM 1019 C CA . ARG A 1 122 ? -25.963 0.098 4.705 1.00 87.69 122 ARG A CA 1
ATOM 1020 C C . ARG A 1 122 ? -26.568 -1.143 5.371 1.00 87.69 122 ARG A C 1
ATOM 1022 O O . ARG A 1 122 ? -27.795 -1.271 5.394 1.00 87.69 122 ARG A O 1
ATOM 1029 N N . ILE A 1 123 ? -25.737 -2.061 5.865 1.00 85.69 123 ILE A N 1
ATOM 1030 C CA . ILE A 1 123 ? -26.180 -3.312 6.506 1.00 85.69 123 ILE A CA 1
ATOM 1031 C C . ILE A 1 123 ? -25.911 -3.368 8.019 1.00 85.69 123 ILE A C 1
ATOM 1033 O O . ILE A 1 123 ? -26.111 -4.412 8.634 1.00 85.69 123 ILE A O 1
ATOM 1037 N N . GLY A 1 124 ? -25.492 -2.258 8.637 1.00 78.81 124 GLY A N 1
ATOM 1038 C CA . GLY A 1 124 ? -25.294 -2.167 10.090 1.00 78.81 124 GLY A CA 1
ATOM 1039 C C . GLY A 1 124 ? -24.125 -3.007 10.621 1.00 78.81 124 GLY A C 1
ATOM 1040 O O . GLY A 1 124 ? -24.161 -3.474 11.760 1.00 78.81 124 GLY A O 1
ATOM 1041 N N . LEU A 1 125 ? -23.095 -3.235 9.800 1.00 79.44 125 LEU A N 1
ATOM 1042 C CA . LEU A 1 125 ? -21.891 -3.992 10.161 1.00 79.44 125 LEU A CA 1
ATOM 1043 C C . LEU A 1 125 ? -20.638 -3.114 10.316 1.00 79.44 125 LEU A C 1
ATOM 1045 O O . LEU A 1 125 ? -19.541 -3.656 10.400 1.00 79.44 125 LEU A O 1
ATOM 1049 N N . SER A 1 126 ? -20.780 -1.788 10.384 1.00 81.06 126 SER A N 1
ATOM 1050 C CA . SER A 1 126 ? -19.670 -0.891 10.725 1.00 81.06 126 SER A CA 1
ATOM 1051 C C . SER A 1 126 ? -19.091 -1.233 12.100 1.00 81.06 126 SER A C 1
ATOM 1053 O O . SER A 1 126 ? -19.835 -1.415 13.064 1.00 81.06 126 SER A O 1
ATOM 1055 N N . GLY A 1 127 ? -17.767 -1.307 12.193 1.00 79.19 127 GLY A N 1
ATOM 1056 C CA . GLY A 1 127 ? -17.081 -1.597 13.444 1.00 79.19 127 GLY A CA 1
ATOM 1057 C C . GLY A 1 127 ? -15.565 -1.721 13.277 1.00 79.19 127 GLY A C 1
ATOM 1058 O O . GLY A 1 127 ? -15.076 -1.765 12.147 1.00 79.19 127 GLY A O 1
ATOM 1059 N N . PRO A 1 128 ? -14.833 -1.833 14.398 1.00 82.50 128 PRO A N 1
ATOM 1060 C CA . PRO A 1 128 ? -13.369 -1.878 14.420 1.00 82.50 128 PRO A CA 1
ATOM 1061 C C . PRO A 1 128 ? -12.773 -3.055 13.642 1.00 82.50 128 PRO A C 1
ATOM 1063 O O . PRO A 1 128 ? -11.678 -2.936 13.115 1.00 82.50 128 PRO A O 1
ATOM 1066 N N . LEU A 1 129 ? -13.474 -4.192 13.553 1.00 86.94 129 LEU A N 1
ATOM 1067 C CA . LEU A 1 129 ? -13.011 -5.345 12.773 1.00 86.94 129 LEU A CA 1
ATOM 1068 C C . LEU A 1 129 ? -12.891 -5.013 11.283 1.00 86.94 129 LEU A C 1
ATOM 1070 O O . LEU A 1 129 ? -11.884 -5.350 10.677 1.00 86.94 129 LEU A O 1
ATOM 1074 N N . GLY A 1 130 ? -13.920 -4.389 10.702 1.00 87.25 130 GLY A N 1
ATOM 1075 C CA . GLY A 1 130 ? -13.921 -4.069 9.274 1.00 87.25 130 GLY A CA 1
ATOM 1076 C C . GLY A 1 130 ? -12.833 -3.061 8.933 1.00 87.25 130 GLY A C 1
ATOM 1077 O O . GLY A 1 130 ? -12.071 -3.277 8.009 1.00 87.25 130 GLY A O 1
ATOM 1078 N N . GLU A 1 131 ? -12.683 -2.025 9.752 1.00 85.38 131 GLU A N 1
ATOM 1079 C CA . GLU A 1 131 ? -11.656 -1.006 9.536 1.00 85.38 131 GLU A CA 1
ATOM 1080 C C . GLU A 1 131 ? -10.226 -1.502 9.795 1.00 85.38 131 GLU A C 1
ATOM 1082 O O . GLU A 1 131 ? -9.302 -1.089 9.102 1.00 85.38 131 GLU A O 1
ATOM 1087 N N . LEU A 1 132 ? -10.009 -2.383 10.781 1.00 88.00 132 LEU A N 1
ATOM 1088 C CA . LEU A 1 132 ? -8.690 -2.996 10.953 1.00 88.00 132 LEU A CA 1
ATOM 1089 C C . LEU A 1 132 ? -8.350 -3.878 9.748 1.00 88.00 132 LEU A C 1
ATOM 1091 O O . LEU A 1 132 ? -7.200 -3.920 9.332 1.00 88.00 132 LEU A O 1
ATOM 1095 N N . PHE A 1 133 ? -9.345 -4.595 9.221 1.00 90.31 133 PHE A N 1
ATOM 1096 C CA . PHE A 1 133 ? -9.188 -5.441 8.045 1.00 90.31 133 PHE A CA 1
ATOM 1097 C C . PHE A 1 133 ? -8.852 -4.617 6.794 1.00 90.31 133 PHE A C 1
ATOM 1099 O O . PHE A 1 133 ? -7.940 -4.985 6.061 1.00 90.31 133 PHE A O 1
ATOM 1106 N N . ASP A 1 134 ? -9.549 -3.498 6.611 1.00 90.12 134 ASP A N 1
ATOM 1107 C CA . ASP A 1 134 ? -9.365 -2.516 5.540 1.00 90.12 134 ASP A CA 1
ATOM 1108 C C . ASP A 1 134 ? -7.961 -1.904 5.540 1.00 90.12 134 ASP A C 1
ATOM 1110 O O . ASP A 1 134 ? -7.134 -2.228 4.686 1.00 90.12 134 ASP A O 1
ATOM 1114 N N . HIS A 1 135 ? -7.608 -1.189 6.613 1.00 89.44 135 HIS A N 1
ATOM 1115 C CA . HIS A 1 135 ? -6.265 -0.620 6.766 1.00 89.44 135 HIS A CA 1
ATOM 1116 C C . HIS A 1 135 ? -5.155 -1.684 6.722 1.00 89.44 135 HIS A C 1
ATOM 1118 O O . HIS A 1 135 ? -4.043 -1.393 6.277 1.00 89.44 135 HIS A O 1
ATOM 1124 N N . GLY A 1 136 ? -5.498 -2.898 7.173 1.00 89.81 136 GLY A N 1
ATOM 1125 C CA . GLY A 1 136 ? -4.745 -4.142 7.049 1.00 89.81 136 GLY A CA 1
ATOM 1126 C C . GLY A 1 136 ? -4.228 -4.408 5.631 1.00 89.81 136 GLY A C 1
ATOM 1127 O O . GLY A 1 136 ? -3.047 -4.579 5.323 1.00 89.81 136 GLY A O 1
ATOM 1128 N N . LEU A 1 137 ? -5.186 -4.481 4.717 1.00 92.88 137 LEU A N 1
ATOM 1129 C CA . LEU A 1 137 ? -4.919 -4.799 3.324 1.00 92.88 137 LEU A CA 1
ATOM 1130 C C . LEU A 1 137 ? -4.389 -3.588 2.554 1.00 92.88 137 LEU A C 1
ATOM 1132 O O . LEU A 1 137 ? -3.576 -3.763 1.638 1.00 92.88 137 LEU A O 1
ATOM 1136 N N . ASP A 1 138 ? -4.767 -2.375 2.951 1.00 92.06 138 ASP A N 1
ATOM 1137 C CA . ASP A 1 138 ? -4.243 -1.136 2.382 1.00 92.06 138 ASP A CA 1
ATOM 1138 C C . ASP A 1 138 ? -2.739 -0.984 2.586 1.00 92.06 138 ASP A C 1
ATOM 1140 O O . ASP A 1 138 ? -2.017 -0.617 1.653 1.00 92.06 138 ASP A O 1
ATOM 1144 N N . SER A 1 139 ? -2.228 -1.298 3.782 1.00 91.19 139 SER A N 1
ATOM 1145 C CA . SER A 1 139 ? -0.795 -1.143 4.050 1.00 91.19 139 SER A CA 1
ATOM 1146 C C . SER A 1 139 ? 0.051 -2.082 3.181 1.00 91.19 139 SER A C 1
ATOM 1148 O O . SER A 1 139 ? 1.159 -1.724 2.773 1.00 91.19 139 SER A O 1
ATOM 1150 N N . TYR A 1 140 ? -0.474 -3.267 2.852 1.00 91.31 140 TYR A N 1
ATOM 1151 C CA . TYR A 1 140 ? 0.174 -4.203 1.937 1.00 91.31 140 TYR A CA 1
ATOM 1152 C C . TYR A 1 140 ? 0.025 -3.745 0.480 1.00 91.31 140 TYR A C 1
ATOM 1154 O O . TYR A 1 140 ? 0.974 -3.792 -0.308 1.00 91.31 140 TYR A O 1
ATOM 1162 N N . THR A 1 141 ? -1.153 -3.234 0.121 1.00 93.44 141 THR A N 1
ATOM 1163 C CA . THR A 1 141 ? -1.459 -2.699 -1.213 1.00 93.44 141 THR A CA 1
ATOM 1164 C C . THR A 1 141 ? -0.614 -1.469 -1.559 1.00 93.44 141 THR A C 1
ATOM 1166 O O . THR A 1 141 ? -0.241 -1.294 -2.725 1.00 93.44 141 THR A O 1
ATOM 1169 N N . ALA A 1 142 ? -0.189 -0.695 -0.554 1.00 91.19 142 ALA A N 1
ATOM 1170 C CA . ALA A 1 142 ? 0.770 0.400 -0.700 1.00 91.19 142 ALA A CA 1
ATOM 1171 C C . ALA A 1 142 ? 2.109 -0.041 -1.328 1.00 91.19 142 ALA A C 1
ATOM 1173 O O . ALA A 1 142 ? 2.799 0.789 -1.916 1.00 91.19 142 ALA A O 1
ATOM 1174 N N . MET A 1 143 ? 2.469 -1.332 -1.256 1.00 92.06 143 MET A N 1
ATOM 1175 C CA . MET A 1 143 ? 3.590 -1.923 -2.005 1.00 92.06 143 MET A CA 1
ATOM 1176 C C . MET A 1 143 ? 3.187 -2.443 -3.379 1.00 92.06 143 MET A C 1
ATOM 1178 O O . MET A 1 143 ? 3.911 -2.222 -4.355 1.00 92.06 143 MET A O 1
ATOM 1182 N N . LEU A 1 144 ? 2.053 -3.138 -3.466 1.00 94.56 144 LEU A N 1
ATOM 1183 C CA . LEU A 1 144 ? 1.623 -3.808 -4.693 1.00 94.56 144 LEU A CA 1
ATOM 1184 C C . LEU A 1 144 ? 1.478 -2.812 -5.846 1.00 94.56 144 LEU A C 1
ATOM 1186 O O . LEU A 1 144 ? 2.032 -3.032 -6.926 1.00 94.56 144 LEU A O 1
ATOM 1190 N N . ILE A 1 145 ? 0.774 -1.701 -5.611 1.00 94.75 145 ILE A N 1
ATOM 1191 C CA . ILE A 1 145 ? 0.400 -0.760 -6.672 1.00 94.75 145 ILE A CA 1
ATOM 1192 C C . ILE A 1 145 ? 1.625 -0.042 -7.258 1.00 94.75 145 ILE A C 1
ATOM 1194 O O . ILE A 1 145 ? 1.820 -0.147 -8.471 1.00 94.75 145 ILE A O 1
ATOM 1198 N N . PRO A 1 146 ? 2.498 0.630 -6.475 1.00 94.12 146 PRO A N 1
ATOM 1199 C CA . PRO A 1 146 ? 3.654 1.326 -7.045 1.00 94.12 146 PRO A CA 1
ATOM 1200 C C . PRO A 1 146 ? 4.640 0.373 -7.734 1.00 94.12 146 PRO A C 1
ATOM 1202 O O . PRO A 1 146 ? 5.201 0.712 -8.778 1.00 94.12 146 PRO A O 1
ATOM 1205 N N . THR A 1 147 ? 4.804 -0.843 -7.199 1.00 95.62 147 THR A N 1
ATOM 1206 C CA . THR A 1 147 ? 5.637 -1.893 -7.810 1.00 95.62 147 THR A CA 1
ATOM 1207 C C . THR A 1 147 ? 5.091 -2.298 -9.180 1.00 95.62 147 THR A C 1
ATOM 1209 O O . THR A 1 147 ? 5.834 -2.375 -10.159 1.00 95.62 147 THR A O 1
ATOM 1212 N N . CYS A 1 148 ? 3.778 -2.517 -9.286 1.00 97.19 148 CYS A N 1
ATOM 1213 C CA . CYS A 1 148 ? 3.134 -2.816 -10.563 1.00 97.19 148 CYS A CA 1
ATOM 1214 C C . CYS A 1 148 ? 3.215 -1.631 -11.530 1.00 97.19 148 CYS A C 1
ATOM 1216 O O . CYS A 1 148 ? 3.416 -1.834 -12.728 1.00 97.19 148 CYS A O 1
ATOM 1218 N N . LEU A 1 149 ? 3.075 -0.398 -11.036 1.00 95.88 149 LEU A N 1
ATOM 1219 C CA . LEU A 1 149 ? 3.111 0.809 -11.862 1.00 95.88 149 LEU A CA 1
ATOM 1220 C C . LEU A 1 149 ? 4.474 0.984 -12.534 1.00 95.88 149 LEU A C 1
ATOM 1222 O O . LEU A 1 149 ? 4.540 1.352 -13.706 1.00 95.88 149 LEU A O 1
ATOM 1226 N N . TYR A 1 150 ? 5.560 0.631 -11.839 1.00 96.31 150 TYR A N 1
ATOM 1227 C CA . TYR A 1 150 ? 6.899 0.672 -12.423 1.00 96.31 150 TYR A CA 1
ATOM 1228 C C . TYR A 1 150 ? 7.045 -0.220 -13.660 1.00 96.31 150 TYR A C 1
ATOM 1230 O O . TYR A 1 150 ? 7.809 0.115 -14.560 1.00 96.31 150 TYR A O 1
ATOM 1238 N N . SER A 1 151 ? 6.263 -1.302 -13.762 1.00 96.94 151 SER A N 1
ATOM 1239 C CA . SER A 1 151 ? 6.302 -2.199 -14.927 1.00 96.94 151 SER A CA 1
ATOM 1240 C C . SER A 1 151 ? 5.875 -1.494 -16.223 1.00 96.94 151 SER A C 1
ATOM 1242 O O . SER A 1 151 ? 6.314 -1.905 -17.289 1.00 96.94 151 SER A O 1
ATOM 1244 N N . ILE A 1 152 ? 5.084 -0.411 -16.161 1.00 95.44 152 ILE A N 1
ATOM 1245 C CA . ILE A 1 152 ? 4.748 0.411 -17.342 1.00 95.44 152 ILE A CA 1
ATOM 1246 C C . ILE A 1 152 ? 6.001 1.091 -17.897 1.00 95.44 152 ILE A C 1
ATOM 1248 O O . ILE A 1 152 ? 6.233 1.116 -19.103 1.00 95.44 152 ILE A O 1
ATOM 1252 N N . PHE A 1 153 ? 6.807 1.668 -17.007 1.00 93.12 153 PHE A N 1
ATOM 1253 C CA . PHE A 1 153 ? 7.998 2.410 -17.396 1.00 93.12 153 PHE A CA 1
ATOM 1254 C C . PHE A 1 153 ? 9.178 1.486 -17.665 1.00 93.12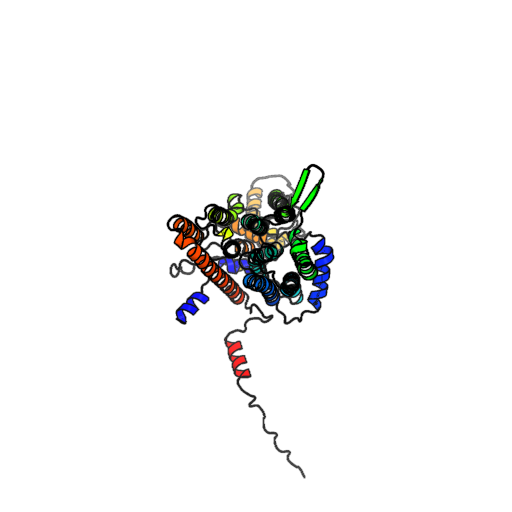 153 PHE A C 1
ATOM 1256 O O . PHE A 1 153 ? 9.998 1.790 -18.521 1.00 93.12 153 PHE A O 1
ATOM 1263 N N . GLY A 1 154 ? 9.301 0.379 -16.937 1.00 93.12 154 GLY A N 1
ATOM 1264 C CA . GLY A 1 154 ? 10.506 -0.440 -16.934 1.00 93.12 154 GLY A CA 1
ATOM 1265 C C . GLY A 1 154 ? 11.762 0.355 -16.550 1.00 93.12 154 GLY A C 1
ATOM 1266 O O . GLY A 1 154 ? 11.705 1.482 -16.050 1.00 93.12 154 GLY A O 1
ATOM 1267 N N . ARG A 1 155 ? 12.926 -0.232 -16.825 1.00 92.88 155 ARG A N 1
ATOM 1268 C CA . ARG A 1 155 ? 14.239 0.300 -16.416 1.00 92.88 155 ARG A CA 1
ATOM 1269 C C . ARG A 1 155 ? 15.130 0.798 -17.557 1.00 92.88 155 ARG A C 1
ATOM 1271 O O . ARG A 1 155 ? 16.352 0.703 -17.467 1.00 92.88 155 ARG A O 1
ATOM 1278 N N . SER A 1 156 ? 14.524 1.321 -18.627 1.00 91.50 156 SER A N 1
ATOM 1279 C CA . SER A 1 156 ? 15.257 1.921 -19.760 1.00 91.50 156 SER A CA 1
ATOM 1280 C C . SER A 1 156 ? 16.321 2.908 -19.286 1.00 91.50 156 SER A C 1
ATOM 1282 O O . SER A 1 156 ? 16.039 3.752 -18.431 1.00 91.50 156 SER A O 1
ATOM 1284 N N . ARG A 1 157 ? 17.522 2.837 -19.872 1.00 87.94 157 ARG A N 1
ATOM 1285 C CA . ARG A 1 157 ? 18.658 3.682 -19.459 1.00 87.94 157 ARG A CA 1
ATOM 1286 C C . ARG A 1 157 ? 18.488 5.147 -19.848 1.00 87.94 157 ARG A C 1
ATOM 1288 O O . ARG A 1 157 ? 19.065 6.010 -19.190 1.00 87.94 157 ARG A O 1
ATOM 1295 N N . VAL A 1 158 ? 17.737 5.402 -20.919 1.00 88.19 158 VAL A N 1
ATOM 1296 C CA . VAL A 1 158 ? 17.589 6.731 -21.526 1.00 88.19 158 VAL A CA 1
ATOM 1297 C C . VAL A 1 158 ? 16.296 7.395 -21.064 1.00 88.19 158 VAL A C 1
ATOM 1299 O O . VAL A 1 158 ? 16.317 8.511 -20.555 1.00 88.19 158 VAL A O 1
ATOM 1302 N N . TYR A 1 159 ? 15.165 6.699 -21.202 1.00 91.50 159 TYR A N 1
ATOM 1303 C CA . TYR A 1 159 ? 13.846 7.320 -21.048 1.00 91.50 159 TYR A CA 1
ATOM 1304 C C . TYR A 1 159 ? 13.195 7.104 -19.680 1.00 91.50 159 TYR A C 1
ATOM 1306 O O . TYR A 1 159 ? 12.198 7.757 -19.361 1.00 91.50 159 TYR A O 1
ATOM 1314 N N . SER A 1 160 ? 13.711 6.172 -18.880 1.00 92.94 160 SER A N 1
ATOM 1315 C CA . SER A 1 160 ? 13.099 5.740 -17.621 1.00 92.94 160 SER A CA 1
ATOM 1316 C C . SER A 1 160 ? 14.070 5.873 -16.454 1.00 92.94 160 SER A C 1
ATOM 1318 O O . SER A 1 160 ? 15.216 6.291 -16.602 1.00 92.94 160 SER A O 1
ATOM 1320 N N . VAL A 1 161 ? 13.578 5.582 -15.255 1.00 93.56 161 VAL A N 1
ATOM 1321 C CA . VAL A 1 161 ? 14.359 5.712 -14.024 1.00 93.56 161 VAL A CA 1
ATOM 1322 C C . VAL A 1 161 ? 14.926 4.357 -13.637 1.00 93.56 161 VAL A C 1
ATOM 1324 O O . VAL A 1 161 ? 14.305 3.326 -13.894 1.00 93.56 161 VAL A O 1
ATOM 1327 N N . ARG A 1 162 ? 16.112 4.346 -13.022 1.00 94.12 162 ARG A N 1
ATOM 1328 C CA . ARG A 1 162 ? 16.728 3.112 -12.514 1.00 94.12 162 ARG A CA 1
ATOM 1329 C C . ARG A 1 162 ? 15.899 2.504 -11.374 1.00 94.12 162 ARG A C 1
ATOM 1331 O O . ARG A 1 162 ? 15.276 3.276 -10.637 1.00 94.12 162 ARG A O 1
ATOM 1338 N N . PRO A 1 163 ? 15.964 1.178 -11.145 1.00 95.75 163 PRO A N 1
ATOM 1339 C CA . PRO A 1 163 ? 15.204 0.524 -10.081 1.00 95.75 163 PRO A CA 1
ATOM 1340 C C . PRO A 1 163 ? 15.419 1.160 -8.706 1.00 95.75 163 PRO A C 1
ATOM 1342 O O . PRO A 1 163 ? 14.451 1.406 -7.995 1.00 95.75 163 PRO A O 1
ATOM 1345 N N . MET A 1 164 ? 16.656 1.552 -8.372 1.00 95.31 164 MET A N 1
ATOM 1346 C CA . MET A 1 164 ? 16.960 2.236 -7.105 1.00 95.31 164 MET A CA 1
ATOM 1347 C C .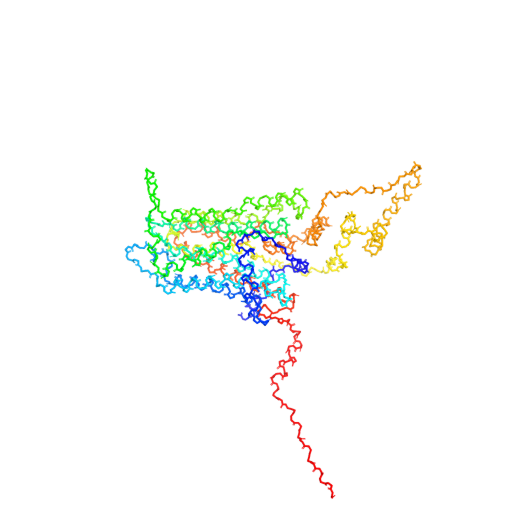 MET A 1 164 ? 16.192 3.558 -6.927 1.00 95.31 164 MET A C 1
ATOM 1349 O O . MET A 1 164 ? 15.772 3.891 -5.823 1.00 95.31 164 MET A O 1
ATOM 1353 N N . ARG A 1 165 ? 15.979 4.322 -8.006 1.00 95.19 165 ARG A N 1
ATOM 1354 C CA . ARG A 1 165 ? 15.245 5.597 -7.940 1.00 95.19 165 ARG A CA 1
ATOM 1355 C C . ARG A 1 165 ? 13.749 5.361 -7.761 1.00 95.19 165 ARG A C 1
ATOM 1357 O O . ARG A 1 165 ? 13.132 5.983 -6.902 1.00 95.19 165 ARG A O 1
ATOM 1364 N N . MET A 1 166 ? 13.181 4.395 -8.484 1.00 95.44 166 MET A N 1
ATOM 1365 C CA . MET A 1 166 ? 11.787 3.994 -8.264 1.00 95.44 166 MET A CA 1
ATOM 1366 C C . MET A 1 166 ? 11.575 3.393 -6.866 1.00 95.44 166 MET A C 1
ATOM 1368 O O . MET A 1 166 ? 10.535 3.593 -6.240 1.00 95.44 166 MET A O 1
ATOM 1372 N N . TYR A 1 167 ? 12.571 2.693 -6.333 1.00 96.06 167 TYR A N 1
ATOM 1373 C CA . TYR A 1 167 ? 12.527 2.183 -4.972 1.00 96.06 167 TYR A CA 1
ATOM 1374 C C . TYR A 1 167 ? 12.375 3.316 -3.944 1.00 96.06 167 TYR A C 1
ATOM 1376 O O . TYR A 1 167 ? 11.562 3.206 -3.028 1.00 96.06 167 TYR A O 1
ATOM 1384 N N . TYR A 1 168 ? 13.055 4.454 -4.132 1.00 95.50 168 TYR A N 1
ATOM 1385 C CA . TYR A 1 168 ? 12.858 5.641 -3.290 1.00 95.50 168 TYR A CA 1
ATOM 1386 C C . TYR A 1 168 ? 11.453 6.241 -3.405 1.00 95.50 168 TYR A C 1
ATOM 1388 O O . TYR A 1 168 ? 10.902 6.705 -2.401 1.00 95.50 168 TYR A O 1
ATOM 1396 N N . VAL A 1 169 ? 10.837 6.197 -4.589 1.00 95.19 169 VAL A N 1
ATOM 1397 C CA . VAL A 1 169 ? 9.422 6.564 -4.756 1.00 95.19 169 VAL A CA 1
ATOM 1398 C C . VAL A 1 169 ? 8.537 5.650 -3.905 1.00 95.19 169 VAL A C 1
ATOM 1400 O O . VAL A 1 169 ? 7.710 6.147 -3.143 1.00 95.19 169 VAL A O 1
ATOM 1403 N N . CYS A 1 170 ? 8.755 4.332 -3.946 1.00 95.25 170 CYS A N 1
ATOM 1404 C CA . CYS A 1 170 ? 8.002 3.374 -3.126 1.00 95.25 170 CYS A CA 1
ATOM 1405 C C . CYS A 1 170 ? 8.179 3.649 -1.622 1.00 95.25 170 CYS A C 1
ATOM 1407 O O . CYS A 1 170 ? 7.200 3.707 -0.882 1.00 95.25 170 CYS A O 1
ATOM 1409 N N . LEU A 1 171 ? 9.409 3.917 -1.173 1.00 94.00 171 LEU A N 1
ATOM 1410 C CA . LEU A 1 171 ? 9.684 4.304 0.214 1.00 94.00 171 LEU A CA 1
ATOM 1411 C C . LEU A 1 171 ? 8.961 5.602 0.622 1.00 94.00 171 LEU A C 1
ATOM 1413 O O . LEU A 1 171 ? 8.520 5.731 1.764 1.00 94.00 171 LEU A O 1
ATOM 1417 N N . THR A 1 172 ? 8.797 6.546 -0.307 1.00 93.50 172 THR A N 1
ATOM 1418 C CA . THR A 1 172 ? 8.036 7.786 -0.078 1.00 93.50 172 THR A CA 1
ATOM 1419 C C . THR A 1 172 ? 6.543 7.497 0.104 1.00 93.50 172 THR A C 1
ATOM 1421 O O . THR A 1 172 ? 5.913 8.063 0.996 1.00 93.50 172 THR A O 1
ATOM 1424 N N . VAL A 1 173 ? 5.980 6.574 -0.684 1.00 93.12 173 VAL A N 1
ATOM 1425 C CA . VAL A 1 173 ? 4.589 6.112 -0.526 1.00 93.12 173 VAL A CA 1
ATOM 1426 C C . VAL A 1 173 ? 4.386 5.456 0.844 1.00 93.12 173 VAL A C 1
ATOM 1428 O O . VAL A 1 173 ? 3.432 5.793 1.545 1.00 93.12 173 VAL A O 1
ATOM 1431 N N . TYR A 1 174 ? 5.316 4.594 1.271 1.00 92.19 174 TYR A N 1
ATOM 1432 C CA . TYR A 1 174 ? 5.280 3.959 2.597 1.00 92.19 174 TYR A CA 1
ATOM 1433 C C . TYR A 1 174 ? 5.312 4.997 3.720 1.00 92.19 174 TYR A C 1
ATOM 1435 O O . TYR A 1 174 ? 4.527 4.928 4.665 1.00 92.19 174 TYR A O 1
ATOM 1443 N N . PHE A 1 175 ? 6.189 5.995 3.601 1.00 91.56 175 PHE A N 1
ATOM 1444 C CA . PHE A 1 175 ? 6.264 7.095 4.556 1.00 91.56 175 PHE A CA 1
ATOM 1445 C C . PHE A 1 175 ? 4.958 7.892 4.623 1.00 91.56 175 PHE A C 1
ATOM 1447 O O . PHE A 1 175 ? 4.469 8.158 5.718 1.00 91.56 175 PHE A O 1
ATOM 1454 N N . ASN A 1 176 ? 4.350 8.228 3.485 1.00 91.81 176 ASN A N 1
ATOM 1455 C CA . ASN A 1 176 ? 3.087 8.966 3.465 1.00 91.81 176 ASN A CA 1
ATOM 1456 C C . ASN A 1 176 ? 1.938 8.193 4.136 1.00 91.81 176 ASN A C 1
ATOM 1458 O O . ASN A 1 176 ? 1.197 8.749 4.954 1.00 91.81 176 ASN A O 1
ATOM 1462 N N . PHE A 1 177 ? 1.818 6.895 3.841 1.00 90.94 177 PHE A N 1
ATOM 1463 C CA . PHE A 1 177 ? 0.840 6.031 4.504 1.00 90.94 177 PHE A CA 1
ATOM 1464 C C . PHE A 1 177 ? 1.085 5.980 6.016 1.00 90.94 177 PHE A C 1
ATOM 1466 O O . PHE A 1 177 ? 0.157 6.165 6.809 1.00 90.94 177 PHE A O 1
ATOM 1473 N N . PHE A 1 178 ? 2.344 5.788 6.424 1.00 91.38 178 PHE A N 1
ATOM 1474 C CA . PHE A 1 178 ? 2.738 5.755 7.830 1.00 91.38 178 PHE A CA 1
ATOM 1475 C C . PHE A 1 178 ? 2.380 7.049 8.563 1.00 91.38 178 PHE A C 1
ATOM 1477 O O . PHE A 1 178 ? 1.806 7.019 9.649 1.00 91.38 178 PHE A O 1
ATOM 1484 N N . VAL A 1 179 ? 2.711 8.196 7.972 1.00 92.12 179 VAL A N 1
ATOM 1485 C CA . VAL A 1 179 ? 2.514 9.510 8.586 1.00 92.12 179 VAL A CA 1
ATOM 1486 C C . VAL A 1 179 ? 1.028 9.845 8.738 1.00 92.12 179 VAL A C 1
ATOM 1488 O O . VAL A 1 179 ? 0.655 10.434 9.749 1.00 92.12 179 VAL A O 1
ATOM 1491 N N . SER A 1 180 ? 0.167 9.391 7.824 1.00 90.62 180 SER A N 1
ATOM 1492 C CA . SER A 1 180 ? -1.298 9.530 7.951 1.00 90.62 180 SER A CA 1
ATOM 1493 C C . SER A 1 180 ? -1.851 8.723 9.141 1.00 90.62 180 SER A C 1
ATOM 1495 O O . SER A 1 180 ? -2.738 9.159 9.874 1.00 90.62 180 SER A O 1
ATOM 1497 N N . HIS A 1 181 ? -1.266 7.557 9.415 1.00 90.19 181 HIS A N 1
ATOM 1498 C CA . HIS A 1 181 ? -1.603 6.748 10.589 1.00 90.19 181 HIS A CA 1
ATOM 1499 C C . HIS A 1 181 ? -0.999 7.305 11.882 1.00 90.19 181 HIS A C 1
ATOM 1501 O O . HIS A 1 181 ? -1.614 7.266 12.949 1.00 90.19 181 HIS A O 1
ATOM 1507 N N . TRP A 1 182 ? 0.197 7.884 11.801 1.00 92.12 182 TRP A N 1
ATOM 1508 C CA . TRP A 1 182 ? 0.795 8.618 12.908 1.00 92.12 182 TRP A CA 1
ATOM 1509 C C . TRP A 1 182 ? -0.038 9.849 13.279 1.00 92.12 182 TRP A C 1
ATOM 1511 O O . TRP A 1 182 ? -0.249 10.116 14.463 1.00 92.12 182 TRP A O 1
ATOM 1521 N N . GLU A 1 183 ? -0.573 10.566 12.293 1.00 91.56 183 GLU A N 1
ATOM 1522 C CA . GLU A 1 183 ? -1.507 11.667 12.508 1.00 91.56 183 GLU A CA 1
ATOM 1523 C C . GLU A 1 183 ? -2.729 11.200 13.301 1.00 91.56 183 GLU A C 1
ATOM 1525 O O . GLU A 1 183 ? -3.051 11.784 14.338 1.00 91.56 183 GLU A O 1
ATOM 1530 N N . LYS A 1 184 ? -3.368 10.102 12.886 1.00 88.12 184 LYS A N 1
ATOM 1531 C CA . LYS A 1 184 ? -4.512 9.526 13.604 1.00 88.12 184 LYS A CA 1
ATOM 1532 C C . LYS A 1 184 ? -4.150 9.028 14.998 1.00 88.12 184 LYS A C 1
ATOM 1534 O O . LYS A 1 184 ? -4.935 9.214 15.928 1.00 88.12 184 LYS A O 1
ATOM 1539 N N . TYR A 1 185 ? -2.967 8.454 15.190 1.00 86.00 185 TYR A N 1
ATOM 1540 C CA . TYR A 1 185 ? -2.492 8.063 16.517 1.00 86.00 185 TYR A CA 1
ATOM 1541 C C . TYR A 1 185 ? -2.407 9.257 17.483 1.00 86.00 185 TYR A C 1
ATOM 1543 O O . TYR A 1 185 ? -2.729 9.106 18.661 1.00 86.00 185 TYR A O 1
ATOM 1551 N N . ASN A 1 186 ? -2.038 10.444 16.993 1.00 84.62 186 ASN A N 1
ATOM 1552 C CA . ASN A 1 186 ? -1.916 11.659 17.806 1.00 84.62 186 ASN A CA 1
ATOM 1553 C C . ASN A 1 186 ? -3.235 12.437 17.956 1.00 84.62 186 ASN A C 1
ATOM 1555 O O . ASN A 1 186 ? -3.560 12.928 19.041 1.00 84.62 186 ASN A O 1
ATOM 1559 N N . THR A 1 187 ? -4.005 12.555 16.876 1.00 83.25 187 THR A N 1
ATOM 1560 C CA . THR A 1 187 ? -5.219 13.386 16.814 1.00 83.25 187 THR A CA 1
ATOM 1561 C C . THR A 1 187 ? -6.494 12.608 17.155 1.00 83.25 187 THR A C 1
ATOM 1563 O O . THR A 1 187 ? -7.470 13.188 17.626 1.00 83.25 187 THR A O 1
ATOM 1566 N N . GLY A 1 188 ? -6.498 11.288 16.952 1.00 78.44 188 GLY A N 1
ATOM 1567 C CA . GLY A 1 188 ? -7.688 10.436 17.017 1.00 78.44 188 GLY A CA 1
ATOM 1568 C C . GLY A 1 188 ? -8.584 10.498 15.772 1.00 78.44 188 GLY A C 1
ATOM 1569 O O . GLY A 1 188 ? -9.657 9.897 15.789 1.00 78.44 188 GLY A O 1
ATOM 1570 N N . ILE A 1 189 ? -8.170 11.206 14.716 1.00 82.75 189 ILE A N 1
ATOM 1571 C CA . ILE A 1 189 ? -8.928 11.408 13.474 1.00 82.75 189 ILE A CA 1
ATOM 1572 C C . ILE A 1 189 ? -8.065 10.962 12.290 1.00 82.75 189 ILE A C 1
ATOM 1574 O O . ILE A 1 189 ? -6.900 11.339 12.208 1.00 82.75 189 ILE A O 1
ATOM 1578 N N . LEU A 1 190 ? -8.626 10.164 11.376 1.00 85.38 190 LEU A N 1
ATOM 1579 C CA . LEU A 1 190 ? -7.977 9.859 10.098 1.00 85.38 190 LEU A CA 1
ATOM 1580 C C . LEU A 1 190 ? -8.248 10.984 9.096 1.00 85.38 190 LEU A C 1
ATOM 1582 O O . LEU A 1 190 ? -9.404 11.189 8.734 1.00 85.38 190 LEU A O 1
ATOM 1586 N N . TYR A 1 191 ? -7.228 11.684 8.614 1.00 87.94 191 TYR A N 1
ATOM 1587 C CA . TYR A 1 191 ? -7.402 12.597 7.485 1.00 87.94 191 TYR A CA 1
ATOM 1588 C C . TYR A 1 191 ? -7.041 11.860 6.198 1.00 87.94 191 TYR A C 1
ATOM 1590 O O . TYR A 1 191 ? -5.932 11.342 6.065 1.00 87.94 191 TYR A O 1
ATOM 1598 N N . LEU A 1 192 ? -7.991 11.772 5.266 1.00 87.19 192 LEU A N 1
ATOM 1599 C CA . LEU A 1 192 ? -7.772 11.060 4.010 1.00 87.19 192 LEU A CA 1
ATOM 1600 C C . LEU A 1 192 ? -6.951 11.929 3.039 1.00 87.19 192 LEU A C 1
ATOM 1602 O O . LEU A 1 192 ? -7.341 13.067 2.751 1.00 87.19 192 LEU A O 1
ATOM 1606 N N . PRO A 1 193 ? -5.809 11.430 2.528 1.00 85.56 193 PRO A N 1
ATOM 1607 C CA . PRO A 1 193 ? -4.942 12.202 1.651 1.00 85.56 193 PRO A CA 1
ATOM 1608 C C . PRO A 1 193 ? -5.550 12.338 0.252 1.00 85.56 193 PRO A C 1
ATOM 1610 O O . PRO A 1 193 ? -5.884 11.349 -0.396 1.00 85.56 193 PRO A O 1
ATOM 1613 N N . TRP A 1 194 ? -5.584 13.563 -0.280 1.00 87.06 194 TRP A N 1
ATOM 1614 C CA . TRP A 1 194 ? -6.130 13.845 -1.619 1.00 87.06 194 TRP A CA 1
ATOM 1615 C C . TRP A 1 194 ? -5.421 13.079 -2.740 1.00 87.06 194 TRP A C 1
ATOM 1617 O O . TRP A 1 194 ? -6.016 12.763 -3.769 1.00 87.06 194 TRP A O 1
ATOM 1627 N N . GLY A 1 195 ? -4.130 12.796 -2.550 1.00 85.25 195 GLY A N 1
ATOM 1628 C CA . GLY A 1 195 ? -3.307 12.109 -3.538 1.00 85.25 195 GLY A CA 1
ATOM 1629 C C . GLY A 1 195 ? -3.755 10.676 -3.826 1.00 85.25 195 GLY A C 1
ATOM 1630 O O . GLY A 1 195 ? -3.447 10.180 -4.907 1.00 85.25 195 GLY A O 1
ATOM 1631 N N . TYR A 1 196 ? -4.484 10.022 -2.914 1.00 87.94 196 TYR A N 1
ATOM 1632 C CA . TYR A 1 196 ? -4.882 8.622 -3.075 1.00 87.94 196 TYR A CA 1
ATOM 1633 C C . TYR A 1 196 ? -5.812 8.427 -4.280 1.00 87.94 196 TYR A C 1
ATOM 1635 O O . TYR A 1 196 ? -5.421 7.767 -5.241 1.00 87.94 196 TYR A O 1
ATOM 1643 N N . ASP A 1 197 ? -6.975 9.088 -4.304 1.00 91.25 197 ASP A N 1
ATOM 1644 C CA . ASP A 1 197 ? -7.949 8.951 -5.401 1.00 91.25 197 ASP A CA 1
ATOM 1645 C C . ASP A 1 197 ? -7.355 9.321 -6.767 1.00 91.25 197 ASP A C 1
ATOM 1647 O O . ASP A 1 197 ? -7.568 8.633 -7.769 1.00 91.25 197 ASP A O 1
ATOM 1651 N N . LEU A 1 198 ? -6.571 10.405 -6.801 1.00 91.62 198 LEU A N 1
ATOM 1652 C CA . LEU A 1 198 ? -5.876 10.857 -8.006 1.00 91.62 198 LEU A CA 1
ATOM 1653 C C . LEU A 1 198 ? -4.876 9.808 -8.498 1.00 91.62 198 LEU A C 1
ATOM 1655 O O . LEU A 1 198 ? -4.782 9.572 -9.702 1.00 91.62 198 LEU A O 1
ATOM 1659 N N . SER A 1 199 ? -4.156 9.155 -7.583 1.00 92.06 199 SER A N 1
ATOM 1660 C CA . SER A 1 199 ? -3.195 8.102 -7.922 1.00 92.06 199 SER A CA 1
ATOM 1661 C C . SER A 1 199 ? -3.889 6.848 -8.449 1.00 92.06 199 SER A C 1
ATOM 1663 O O . SER A 1 199 ? -3.382 6.237 -9.391 1.00 92.06 199 SER A O 1
ATOM 1665 N N . MET A 1 200 ? -5.056 6.478 -7.913 1.00 94.25 200 MET A N 1
ATOM 1666 C CA . MET A 1 200 ? -5.807 5.299 -8.366 1.00 94.25 200 MET A CA 1
ATOM 1667 C C . MET A 1 200 ? -6.382 5.496 -9.774 1.00 94.25 200 MET A C 1
ATOM 1669 O O . MET A 1 200 ? -6.197 4.646 -10.653 1.00 94.25 200 MET A O 1
ATOM 1673 N N . TRP A 1 201 ? -6.995 6.653 -10.041 1.00 94.75 201 TRP A N 1
ATOM 1674 C CA . TRP A 1 201 ? -7.447 7.009 -11.391 1.00 94.75 201 TRP A CA 1
ATOM 1675 C C . TRP A 1 201 ? -6.289 7.204 -12.365 1.00 94.75 201 TRP A C 1
ATOM 1677 O O . TRP A 1 201 ? -6.350 6.708 -13.490 1.00 94.75 201 TRP A O 1
ATOM 1687 N N . GLY A 1 202 ? -5.222 7.877 -11.928 1.00 95.12 202 GLY A N 1
ATOM 1688 C CA . GLY A 1 202 ? -4.008 8.067 -12.716 1.00 95.12 202 GLY A CA 1
ATOM 1689 C C . GLY A 1 202 ? -3.402 6.731 -13.135 1.00 95.12 202 GLY A C 1
ATOM 1690 O O . GLY A 1 202 ? -3.182 6.506 -14.320 1.00 95.12 202 GLY A O 1
ATOM 1691 N N . SER A 1 203 ? -3.239 5.801 -12.192 1.00 96.00 203 SER A N 1
ATOM 1692 C CA . SER A 1 203 ? -2.721 4.453 -12.462 1.00 96.00 203 SER A CA 1
ATOM 1693 C C . SER A 1 203 ? -3.623 3.683 -13.427 1.00 96.00 203 SER A C 1
ATOM 1695 O O . SER A 1 203 ? -3.137 3.117 -14.405 1.00 96.00 203 SER A O 1
ATOM 1697 N N . THR A 1 204 ? -4.944 3.716 -13.214 1.00 98.12 204 THR A N 1
ATOM 1698 C CA . THR A 1 204 ? -5.925 3.089 -14.120 1.00 98.12 204 THR A CA 1
ATOM 1699 C C . THR A 1 204 ? -5.787 3.631 -15.545 1.00 98.12 204 THR A C 1
ATOM 1701 O O . THR A 1 204 ? -5.667 2.861 -16.499 1.00 98.12 204 THR A O 1
ATOM 1704 N N . ALA A 1 205 ? -5.748 4.958 -15.699 1.00 97.88 205 ALA A N 1
ATOM 1705 C CA . ALA A 1 205 ? -5.597 5.612 -16.994 1.00 97.88 205 ALA A CA 1
ATOM 1706 C C . ALA A 1 205 ? -4.256 5.269 -17.654 1.00 97.88 205 ALA A C 1
ATOM 1708 O O . ALA A 1 205 ? -4.217 4.995 -18.851 1.00 97.88 205 ALA A O 1
ATOM 1709 N N . MET A 1 206 ? -3.166 5.227 -16.886 1.00 97.19 206 MET A N 1
ATOM 1710 C CA . MET A 1 206 ? -1.850 4.851 -17.396 1.00 97.19 206 MET A CA 1
ATOM 1711 C C . MET A 1 206 ? -1.838 3.422 -17.946 1.00 97.19 206 MET A C 1
ATOM 1713 O O . MET A 1 206 ? -1.315 3.200 -19.039 1.00 97.19 206 MET A O 1
ATOM 1717 N N . TYR A 1 207 ? -2.452 2.460 -17.252 1.00 98.44 207 TYR A N 1
ATOM 1718 C CA . TYR A 1 207 ? -2.587 1.096 -17.770 1.00 98.44 207 TYR A CA 1
ATOM 1719 C C . TYR A 1 207 ? -3.455 1.024 -19.032 1.00 98.44 207 TYR A C 1
ATOM 1721 O O . TYR A 1 207 ? -3.077 0.333 -19.975 1.00 98.44 207 TYR A O 1
ATOM 1729 N N . LEU A 1 208 ? -4.565 1.769 -19.104 1.00 98.62 208 LEU A N 1
ATOM 1730 C CA . LEU A 1 208 ? -5.403 1.838 -20.312 1.00 98.62 208 LEU A CA 1
ATOM 1731 C C . LEU A 1 208 ? -4.662 2.454 -21.506 1.00 98.62 208 LEU A C 1
ATOM 1733 O O . LEU A 1 208 ? -4.756 1.945 -22.621 1.00 98.62 208 LEU A O 1
ATOM 1737 N N . ILE A 1 209 ? -3.894 3.521 -21.275 1.00 98.19 209 ILE A N 1
ATOM 1738 C CA . ILE A 1 209 ? -3.047 4.145 -22.299 1.00 98.19 209 ILE A CA 1
ATOM 1739 C C . ILE A 1 209 ? -1.992 3.151 -22.784 1.00 98.19 209 ILE A C 1
ATOM 1741 O O . ILE A 1 209 ? -1.785 3.025 -23.985 1.00 98.19 209 ILE A O 1
ATOM 1745 N N . THR A 1 210 ? -1.364 2.418 -21.865 1.00 97.88 210 THR A N 1
ATOM 1746 C CA . THR A 1 210 ? -0.328 1.425 -22.187 1.00 97.88 210 THR A CA 1
ATOM 1747 C C . THR A 1 210 ? -0.913 0.236 -22.946 1.00 97.88 210 THR A C 1
ATOM 1749 O O . THR A 1 210 ? -0.304 -0.256 -23.891 1.00 97.88 210 THR A O 1
ATOM 1752 N N . TRP A 1 211 ? -2.127 -0.194 -22.595 1.00 98.25 211 TRP A N 1
ATOM 1753 C CA . TRP A 1 211 ? -2.871 -1.204 -23.343 1.00 98.25 211 TRP A CA 1
ATOM 1754 C C . TRP A 1 211 ? -3.154 -0.769 -24.787 1.00 98.25 211 TRP A C 1
ATOM 1756 O O . TRP A 1 211 ? -2.958 -1.563 -25.705 1.00 98.25 211 TRP A O 1
ATOM 1766 N N . TRP A 1 212 ? -3.613 0.471 -24.982 1.00 98.00 212 TRP A N 1
ATOM 1767 C CA . TRP A 1 212 ? -4.052 0.969 -26.287 1.00 98.00 212 TRP A CA 1
ATOM 1768 C C . TRP A 1 212 ? -2.900 1.414 -27.198 1.00 98.00 212 TRP A C 1
ATOM 1770 O O . TRP A 1 212 ? -2.932 1.159 -28.399 1.00 98.00 212 TRP A O 1
ATOM 1780 N N . LEU A 1 213 ? -1.893 2.095 -26.642 1.00 97.00 213 LEU A N 1
ATOM 1781 C CA . LEU A 1 213 ? -0.814 2.749 -27.396 1.00 97.00 213 LEU A CA 1
ATOM 1782 C C . LEU A 1 213 ? 0.552 2.068 -27.257 1.00 97.00 213 LEU A C 1
ATOM 1784 O O . LEU A 1 213 ? 1.487 2.487 -27.936 1.00 97.00 213 LEU A O 1
ATOM 1788 N N . GLY A 1 214 ? 0.680 1.065 -26.388 1.00 95.75 214 GLY A N 1
ATOM 1789 C CA . GLY A 1 214 ? 1.960 0.444 -26.056 1.00 95.75 214 GLY A CA 1
ATOM 1790 C C . GLY A 1 214 ? 2.741 1.198 -24.975 1.00 95.75 214 GLY A C 1
ATOM 1791 O O . GLY A 1 214 ? 2.425 2.336 -24.603 1.00 95.75 214 GLY A O 1
ATOM 1792 N N . PHE A 1 215 ? 3.776 0.548 -24.443 1.00 94.38 215 PHE A N 1
ATOM 1793 C CA . PHE A 1 215 ? 4.642 1.130 -23.411 1.00 94.38 215 PHE A CA 1
ATOM 1794 C C . PHE A 1 215 ? 5.619 2.165 -23.997 1.00 94.38 215 PHE A C 1
ATOM 1796 O O . PHE A 1 215 ? 6.095 3.059 -23.294 1.00 94.38 215 PHE A O 1
ATOM 1803 N N . GLU A 1 216 ? 5.877 2.091 -25.302 1.00 94.31 216 GLU A N 1
ATOM 1804 C CA . GLU A 1 216 ? 6.741 2.990 -26.066 1.00 94.31 216 GLU A CA 1
ATOM 1805 C C . GLU A 1 216 ? 6.243 4.437 -26.003 1.00 94.31 216 GLU A C 1
ATOM 1807 O O . GLU A 1 216 ? 7.028 5.382 -26.063 1.00 94.31 216 GLU A O 1
ATOM 1812 N N . ARG A 1 217 ? 4.935 4.640 -25.792 1.00 94.44 217 ARG A N 1
ATOM 1813 C CA . ARG A 1 217 ? 4.339 5.971 -25.618 1.00 94.44 217 ARG A CA 1
ATOM 1814 C C . ARG A 1 217 ? 4.914 6.735 -24.422 1.00 94.44 217 ARG A C 1
ATOM 1816 O O . ARG A 1 217 ? 4.851 7.966 -24.417 1.00 94.44 217 ARG A O 1
ATOM 1823 N N . TRP A 1 218 ? 5.493 6.030 -23.451 1.00 93.81 218 TRP A N 1
ATOM 1824 C CA . TRP A 1 218 ? 6.169 6.598 -22.281 1.00 93.81 218 TRP A CA 1
ATOM 1825 C C . TRP A 1 218 ? 7.671 6.852 -22.514 1.00 93.81 218 TRP A C 1
ATOM 1827 O O . TRP A 1 218 ? 8.371 7.273 -21.594 1.00 93.81 218 TRP A O 1
ATOM 1837 N N . LYS A 1 219 ? 8.185 6.601 -23.727 1.00 93.38 219 LYS A N 1
ATOM 1838 C CA . LYS A 1 219 ? 9.612 6.660 -24.085 1.00 93.38 219 LYS A CA 1
ATOM 1839 C C . LYS A 1 219 ? 9.931 7.875 -24.944 1.00 93.38 219 LYS A C 1
ATOM 1841 O O . LYS A 1 219 ? 10.144 7.777 -26.147 1.00 93.38 219 LYS A O 1
ATOM 1846 N N . PHE A 1 220 ? 9.933 9.046 -24.319 1.00 92.62 220 PHE A N 1
ATOM 1847 C CA . PHE A 1 220 ? 10.331 10.281 -24.987 1.00 92.62 220 PHE A CA 1
ATOM 1848 C C . PHE A 1 220 ? 10.982 11.265 -24.017 1.00 92.62 220 PHE A C 1
ATOM 1850 O O . PHE A 1 220 ? 10.909 11.116 -22.794 1.00 92.62 220 PHE A O 1
ATOM 1857 N N . GLU A 1 221 ? 11.613 12.288 -24.583 1.00 93.56 221 GLU A N 1
ATOM 1858 C CA . GLU A 1 221 ? 12.169 13.413 -23.843 1.00 93.56 221 GLU A CA 1
ATOM 1859 C C . GLU A 1 221 ? 11.333 14.670 -24.092 1.00 93.56 221 GLU A C 1
ATOM 1861 O O . GLU A 1 221 ? 10.894 14.940 -25.213 1.00 93.56 221 GLU A O 1
ATOM 1866 N N . LEU A 1 222 ? 11.108 15.450 -23.040 1.00 92.31 222 LEU A N 1
ATOM 1867 C CA . LEU A 1 222 ? 10.520 16.778 -23.138 1.00 92.31 222 LEU A CA 1
ATOM 1868 C C . LEU A 1 222 ? 11.613 17.787 -23.486 1.00 92.31 222 LEU A C 1
ATOM 1870 O O . LEU A 1 222 ? 12.627 17.868 -22.795 1.00 92.31 222 LEU A O 1
ATOM 1874 N N . SER A 1 223 ? 11.391 18.585 -24.529 1.00 92.19 223 SER A N 1
ATOM 1875 C CA . SER A 1 223 ? 12.274 19.706 -24.858 1.00 92.19 223 SER A CA 1
ATOM 1876 C C . SER A 1 223 ? 12.012 20.879 -23.913 1.00 92.19 223 SER A C 1
ATOM 1878 O O . SER A 1 223 ? 10.889 21.375 -23.832 1.00 92.19 223 SER A O 1
ATOM 1880 N N . LEU A 1 224 ? 13.057 21.345 -23.226 1.00 90.25 224 LEU A N 1
ATOM 1881 C CA . LEU A 1 224 ? 13.052 22.558 -22.400 1.00 90.25 224 LEU A CA 1
ATOM 1882 C C . LEU A 1 224 ? 13.660 23.754 -23.159 1.00 90.25 224 LEU A C 1
ATOM 1884 O O . LEU A 1 224 ? 14.149 24.712 -22.556 1.00 90.25 224 LEU A O 1
ATOM 1888 N N . GLY A 1 225 ? 13.663 23.698 -24.495 1.00 89.25 225 GLY A N 1
ATOM 1889 C CA . GLY A 1 225 ? 14.261 24.725 -25.343 1.00 89.25 225 GLY A CA 1
ATOM 1890 C C . GLY A 1 225 ? 15.772 24.823 -25.127 1.00 89.25 225 GLY A C 1
ATOM 1891 O O . GLY A 1 225 ? 16.495 23.839 -25.264 1.00 89.25 225 GLY A O 1
ATOM 1892 N N . SER A 1 226 ? 16.261 26.013 -24.769 1.00 90.94 226 SER A N 1
ATOM 1893 C CA . SER A 1 226 ? 17.693 26.275 -24.557 1.00 90.94 226 SER A CA 1
ATOM 1894 C C . SER A 1 226 ? 18.300 25.554 -23.348 1.00 90.94 226 SER A C 1
ATOM 1896 O O . SER A 1 226 ? 19.520 25.511 -23.229 1.00 90.94 226 SER A O 1
ATOM 1898 N N . TYR A 1 227 ? 17.478 25.005 -22.448 1.00 86.19 227 TYR A N 1
ATOM 1899 C CA . TYR A 1 227 ? 17.935 24.320 -21.232 1.00 86.19 227 TYR A CA 1
ATOM 1900 C C . TYR A 1 227 ? 18.157 22.808 -21.419 1.00 86.19 227 TYR A C 1
ATOM 1902 O O . TYR A 1 227 ? 18.501 22.123 -20.458 1.00 86.19 227 TYR A O 1
ATOM 1910 N N . GLY A 1 228 ? 17.990 22.289 -22.642 1.00 90.44 228 GLY A N 1
ATOM 1911 C CA . GLY A 1 228 ? 18.205 20.881 -22.986 1.00 90.44 228 GLY A CA 1
ATOM 1912 C C . GLY A 1 228 ? 16.917 20.058 -23.020 1.00 90.44 228 GLY A C 1
ATOM 1913 O O . GLY A 1 228 ? 15.828 20.587 -23.253 1.00 90.44 228 GLY A O 1
ATOM 1914 N N . THR A 1 229 ? 17.043 18.749 -22.813 1.00 92.25 229 THR A N 1
ATOM 1915 C CA . THR A 1 229 ? 15.926 17.799 -22.809 1.00 92.25 229 THR A CA 1
ATOM 1916 C C . THR A 1 229 ? 15.818 17.082 -21.465 1.00 92.25 229 THR A C 1
ATOM 1918 O O . THR A 1 229 ? 16.798 16.937 -20.732 1.00 92.25 229 THR A O 1
ATOM 1921 N N . LEU A 1 230 ? 14.604 16.661 -21.109 1.00 93.00 230 LEU A N 1
ATOM 1922 C CA . LEU A 1 230 ? 14.331 15.929 -19.877 1.00 93.00 230 LEU A CA 1
ATOM 1923 C C . LEU A 1 230 ? 13.590 14.622 -20.191 1.00 93.00 230 LEU A C 1
ATOM 1925 O O . LEU A 1 230 ? 12.468 14.679 -20.700 1.00 93.00 230 LEU A O 1
ATOM 1929 N N . PRO A 1 231 ? 14.163 13.450 -19.868 1.00 94.12 231 PRO A N 1
ATOM 1930 C CA . PRO A 1 231 ? 13.473 12.175 -20.025 1.00 94.12 231 PRO A CA 1
ATOM 1931 C C . PRO A 1 231 ? 12.160 12.128 -19.242 1.00 94.12 231 PRO A C 1
ATOM 1933 O O . PRO A 1 231 ? 12.119 12.534 -18.074 1.00 94.12 231 PRO A O 1
ATOM 1936 N N . LEU A 1 232 ? 11.100 11.582 -19.848 1.00 93.00 232 LEU A N 1
ATOM 1937 C CA . LEU A 1 232 ? 9.787 11.480 -19.203 1.00 93.00 232 LEU A CA 1
ATOM 1938 C C . LEU A 1 232 ? 9.855 10.740 -17.860 1.00 93.00 232 LEU A C 1
ATOM 1940 O O . LEU A 1 232 ? 9.178 11.138 -16.917 1.00 93.00 232 LEU A O 1
ATOM 1944 N N . GLY A 1 233 ? 10.708 9.718 -17.734 1.00 92.69 233 GLY A N 1
ATOM 1945 C CA . GLY A 1 233 ? 10.913 9.004 -16.475 1.00 92.69 233 GLY A CA 1
ATOM 1946 C C . GLY A 1 233 ? 11.271 9.923 -15.304 1.00 92.69 233 GLY A C 1
ATOM 1947 O O . GLY A 1 233 ? 10.708 9.772 -14.224 1.00 92.69 233 GLY A O 1
ATOM 1948 N N . ASN A 1 234 ? 12.136 10.920 -15.520 1.00 94.00 234 ASN A N 1
ATOM 1949 C CA . ASN A 1 234 ? 12.519 11.870 -14.470 1.00 94.00 234 ASN A CA 1
ATOM 1950 C C . ASN A 1 234 ? 11.351 12.779 -14.066 1.00 94.00 234 ASN A C 1
ATOM 1952 O O . ASN A 1 234 ? 11.210 13.118 -12.893 1.00 94.00 234 ASN A O 1
ATOM 1956 N N . VAL A 1 235 ? 10.510 13.161 -15.030 1.00 93.31 235 VAL A N 1
ATOM 1957 C CA . VAL A 1 235 ? 9.292 13.940 -14.770 1.00 93.31 235 VAL A CA 1
ATOM 1958 C C . VAL A 1 235 ? 8.307 13.111 -13.957 1.00 93.31 235 VAL A C 1
ATOM 1960 O O . VAL A 1 235 ? 7.783 13.595 -12.959 1.00 93.31 235 VAL A O 1
ATOM 1963 N N . MET A 1 236 ? 8.096 11.851 -14.344 1.00 92.00 236 MET A N 1
ATOM 1964 C CA . MET A 1 236 ? 7.198 10.942 -13.634 1.00 92.00 236 MET A CA 1
ATOM 1965 C C . MET A 1 236 ? 7.681 10.670 -12.209 1.00 92.00 236 MET A C 1
ATOM 1967 O O . MET A 1 236 ? 6.878 10.735 -11.286 1.00 92.00 236 MET A O 1
ATOM 1971 N N . GLU A 1 237 ? 8.978 10.450 -11.992 1.00 94.62 237 GLU A N 1
ATOM 1972 C CA . GLU A 1 237 ? 9.550 10.327 -10.644 1.00 94.62 237 GLU A CA 1
ATOM 1973 C C . GLU A 1 237 ? 9.298 11.576 -9.794 1.00 94.62 237 GLU A C 1
ATOM 1975 O O . GLU A 1 237 ? 8.852 11.456 -8.652 1.00 94.62 237 GLU A O 1
ATOM 1980 N N . ALA A 1 238 ? 9.523 12.772 -10.349 1.00 93.81 238 ALA A N 1
ATOM 1981 C CA . ALA A 1 238 ? 9.262 14.020 -9.638 1.00 93.81 238 ALA A CA 1
ATOM 1982 C C . ALA A 1 238 ? 7.775 14.167 -9.274 1.00 93.81 238 ALA A C 1
ATOM 1984 O O . ALA A 1 238 ? 7.452 14.489 -8.131 1.00 93.81 238 ALA A O 1
ATOM 1985 N N . VAL A 1 239 ? 6.867 13.879 -10.214 1.00 92.44 239 VAL A N 1
ATOM 1986 C CA . VAL A 1 239 ? 5.414 13.896 -9.978 1.00 92.44 239 VAL A CA 1
ATOM 1987 C C . VAL A 1 239 ? 5.028 12.907 -8.879 1.00 92.44 239 VAL A C 1
ATOM 1989 O O . VAL A 1 239 ? 4.284 13.271 -7.969 1.00 92.44 239 VAL A O 1
ATOM 1992 N N . LEU A 1 240 ? 5.559 11.682 -8.917 1.00 92.38 240 LEU A N 1
ATOM 1993 C CA . LEU A 1 240 ? 5.256 10.657 -7.921 1.00 92.38 240 LEU A CA 1
ATOM 1994 C C . LEU A 1 240 ? 5.746 11.068 -6.525 1.00 92.38 240 LEU A C 1
ATOM 1996 O O . LEU A 1 240 ? 4.960 11.009 -5.581 1.00 92.38 240 LEU A O 1
ATOM 2000 N N . HIS A 1 241 ? 6.977 11.574 -6.388 1.00 92.69 241 HIS A N 1
ATOM 2001 C CA . HIS A 1 241 ? 7.479 12.082 -5.105 1.00 92.69 241 HIS A CA 1
ATOM 2002 C C . HIS A 1 241 ? 6.659 13.260 -4.571 1.00 92.69 241 HIS A C 1
ATOM 2004 O O . HIS A 1 241 ? 6.290 13.263 -3.396 1.00 92.69 241 HIS A O 1
ATOM 2010 N N . VAL A 1 242 ? 6.350 14.247 -5.419 1.00 91.19 242 VAL A N 1
ATOM 2011 C CA . VAL A 1 242 ? 5.548 15.412 -5.016 1.00 91.19 242 VAL A CA 1
ATOM 2012 C C . VAL A 1 242 ? 4.151 14.973 -4.585 1.00 91.19 242 VAL A C 1
ATOM 2014 O O . VAL A 1 242 ? 3.684 15.404 -3.534 1.00 91.19 242 VAL A O 1
ATOM 2017 N N . SER A 1 243 ? 3.507 14.081 -5.343 1.00 89.56 243 SER A N 1
ATOM 2018 C CA . SER A 1 243 ? 2.171 13.577 -5.006 1.00 89.56 243 SER A CA 1
ATOM 2019 C C . SER A 1 243 ? 2.158 12.812 -3.680 1.00 89.56 243 SER A C 1
ATOM 2021 O O . SER A 1 243 ? 1.295 13.062 -2.840 1.00 89.56 243 SER A O 1
ATOM 2023 N N . ALA A 1 244 ? 3.154 11.949 -3.446 1.00 88.62 244 ALA A N 1
ATOM 2024 C CA . ALA A 1 244 ? 3.264 11.166 -2.223 1.00 88.62 244 ALA A CA 1
ATOM 2025 C C . ALA A 1 244 ? 3.571 12.049 -1.003 1.00 88.62 244 ALA A C 1
ATOM 2027 O O . ALA A 1 244 ? 3.107 11.754 0.089 1.00 88.62 244 ALA A O 1
ATOM 2028 N N . MET A 1 245 ? 4.301 13.155 -1.170 1.00 90.31 245 MET A N 1
ATOM 2029 C CA . MET A 1 245 ? 4.659 14.056 -0.064 1.00 90.31 245 MET A CA 1
ATOM 2030 C C . MET A 1 245 ? 3.672 15.205 0.161 1.00 90.31 245 MET A C 1
ATOM 2032 O O . MET A 1 245 ? 3.804 15.930 1.149 1.00 90.31 245 MET A O 1
ATOM 2036 N N . ALA A 1 246 ? 2.676 15.377 -0.711 1.00 88.88 246 ALA A N 1
ATOM 2037 C CA . ALA A 1 246 ? 1.748 16.507 -0.665 1.00 88.88 246 ALA A CA 1
ATOM 2038 C C . ALA A 1 246 ? 0.962 16.607 0.657 1.00 88.88 246 ALA A C 1
ATOM 2040 O O . ALA A 1 246 ? 0.613 17.711 1.073 1.00 88.88 246 ALA A O 1
ATOM 2041 N N . ASN A 1 247 ? 0.713 15.482 1.340 1.00 89.00 247 ASN A N 1
ATOM 2042 C CA . ASN A 1 247 ? -0.023 15.460 2.608 1.00 89.00 247 ASN A CA 1
ATOM 2043 C C . ASN A 1 247 ? 0.834 15.857 3.827 1.00 89.00 247 ASN A C 1
ATOM 2045 O O . ASN A 1 247 ? 0.296 16.263 4.856 1.00 89.00 247 ASN A O 1
ATOM 2049 N N . LEU A 1 248 ? 2.168 15.775 3.739 1.00 92.00 248 LEU A N 1
ATOM 2050 C CA . LEU A 1 248 ? 3.040 15.946 4.907 1.00 92.00 248 LEU A CA 1
ATOM 2051 C C . LEU A 1 248 ? 2.857 17.301 5.626 1.00 92.00 248 LEU A C 1
ATOM 2053 O O . LEU A 1 248 ? 2.759 17.297 6.857 1.00 92.00 248 LEU A O 1
ATOM 2057 N N . PRO A 1 249 ? 2.777 18.457 4.931 1.00 92.88 249 PRO A N 1
ATOM 2058 C CA . PRO A 1 249 ? 2.551 19.736 5.604 1.00 92.88 249 PRO A CA 1
ATOM 2059 C C . PRO A 1 249 ? 1.224 19.775 6.369 1.00 92.88 249 PRO A C 1
ATOM 2061 O O . PRO A 1 249 ? 1.177 20.300 7.482 1.00 92.88 249 PRO A O 1
ATOM 2064 N N . LEU A 1 250 ? 0.161 19.190 5.802 1.00 91.94 250 LEU A N 1
ATOM 2065 C CA . LEU A 1 250 ? -1.159 19.142 6.431 1.00 91.94 250 LEU A CA 1
ATOM 2066 C C . LEU A 1 250 ? -1.137 18.286 7.692 1.00 91.94 250 LEU A C 1
ATOM 2068 O O . LEU A 1 250 ? -1.646 18.726 8.716 1.00 91.94 250 LEU A O 1
ATOM 2072 N N . VAL A 1 251 ? -0.458 17.138 7.658 1.00 93.25 251 VAL A N 1
ATOM 2073 C CA . VAL A 1 251 ? -0.298 16.276 8.836 1.00 93.25 251 VAL A CA 1
ATOM 2074 C C . VAL A 1 251 ? 0.381 17.022 9.988 1.00 93.25 251 VAL A C 1
ATOM 2076 O O . VAL A 1 251 ? -0.090 16.983 11.126 1.00 93.25 251 VAL A O 1
ATOM 2079 N N . ILE A 1 252 ? 1.462 17.757 9.708 1.00 93.81 252 ILE A N 1
ATOM 2080 C CA . ILE A 1 252 ? 2.163 18.549 10.732 1.00 93.81 252 ILE A CA 1
ATOM 2081 C C . ILE A 1 252 ? 1.232 19.624 11.312 1.00 93.81 252 ILE A C 1
ATOM 2083 O O . ILE A 1 252 ? 1.164 19.786 12.533 1.00 93.81 252 ILE A O 1
ATOM 2087 N N . ILE A 1 253 ? 0.493 20.332 10.452 1.00 93.44 253 ILE A N 1
ATOM 2088 C CA . ILE A 1 253 ? -0.465 21.371 10.855 1.00 93.44 253 ILE A CA 1
ATOM 2089 C C . ILE A 1 253 ? -1.602 20.779 11.693 1.00 93.44 253 ILE A C 1
ATOM 2091 O O . ILE A 1 253 ? -1.956 21.346 12.723 1.00 93.44 253 ILE A O 1
ATOM 2095 N N . ASN A 1 254 ? -2.160 19.639 11.298 1.00 91.62 254 ASN A N 1
ATOM 2096 C CA . ASN A 1 254 ? -3.269 18.986 11.987 1.00 91.62 254 ASN A CA 1
ATOM 2097 C C . ASN A 1 254 ? -2.855 18.459 13.359 1.00 91.62 254 ASN A C 1
ATOM 2099 O O . ASN A 1 254 ? -3.577 18.670 14.336 1.00 91.62 254 ASN A O 1
ATOM 2103 N N . VAL A 1 255 ? -1.673 17.844 13.467 1.00 91.44 255 VAL A N 1
ATOM 2104 C CA . VAL A 1 255 ? -1.114 17.455 14.767 1.00 91.44 255 VAL A CA 1
ATOM 2105 C C . VAL A 1 255 ? -0.888 18.699 15.622 1.00 91.44 255 VAL A C 1
ATOM 2107 O O . VAL A 1 255 ? -1.394 18.751 16.741 1.00 91.44 255 VAL A O 1
ATOM 2110 N N . TYR A 1 256 ? -0.226 19.738 15.103 1.00 92.00 256 TYR A N 1
ATOM 2111 C CA . TYR A 1 256 ? -0.022 20.992 15.836 1.00 92.00 256 TYR A CA 1
ATOM 2112 C C . TYR A 1 256 ? -1.344 21.599 16.330 1.00 92.00 256 TYR A C 1
ATOM 2114 O O . TYR A 1 256 ? -1.478 21.892 17.518 1.00 92.00 256 TYR A O 1
ATOM 2122 N N . ASN A 1 257 ? -2.339 21.727 15.451 1.00 88.19 257 ASN A N 1
ATOM 2123 C CA . ASN A 1 257 ? -3.659 22.262 15.774 1.00 88.19 257 ASN A CA 1
ATOM 2124 C C . ASN A 1 257 ? -4.367 21.408 16.825 1.00 88.19 257 ASN A C 1
ATOM 2126 O O . ASN A 1 257 ? -4.958 21.957 17.748 1.00 88.19 257 ASN A O 1
ATOM 2130 N N . SER A 1 258 ? -4.248 20.083 16.747 1.00 85.81 258 SER A N 1
ATOM 2131 C CA . SER A 1 258 ? -4.772 19.159 17.756 1.00 85.81 258 SER A CA 1
ATOM 2132 C C . SER A 1 258 ? -4.201 19.434 19.153 1.00 85.81 258 SER A C 1
ATOM 2134 O O . SER A 1 258 ? -4.940 19.399 20.140 1.00 85.81 258 SER A O 1
ATOM 2136 N N . TYR A 1 259 ? -2.909 19.762 19.252 1.00 83.62 259 TYR A N 1
ATOM 2137 C CA . TYR A 1 259 ? -2.272 20.150 20.515 1.00 83.62 259 TYR A CA 1
ATOM 2138 C C . TYR A 1 259 ? -2.644 21.568 20.955 1.00 83.62 259 TYR A C 1
ATOM 2140 O O . TYR A 1 259 ? -3.000 21.776 22.117 1.00 83.62 259 TYR A O 1
ATOM 2148 N N . ALA A 1 260 ? -2.590 22.537 20.039 1.00 84.88 260 ALA A N 1
ATOM 2149 C CA . ALA A 1 260 ? -2.884 23.941 20.313 1.00 84.88 260 ALA A CA 1
ATOM 2150 C C . ALA A 1 260 ? -4.339 24.141 20.765 1.00 84.88 260 ALA A C 1
ATOM 2152 O O . ALA A 1 260 ? -4.605 24.850 21.734 1.00 84.88 260 ALA A O 1
ATOM 2153 N N . GLN A 1 261 ? -5.272 23.462 20.097 1.00 82.25 261 GLN A N 1
ATOM 2154 C CA . GLN A 1 261 ? -6.705 23.513 20.382 1.00 82.25 261 GLN A CA 1
ATOM 2155 C C . GLN A 1 261 ? -7.133 22.478 21.424 1.00 82.25 261 GLN A C 1
ATOM 2157 O O . GLN A 1 261 ? -8.283 22.486 21.848 1.00 82.25 261 GLN A O 1
ATOM 2162 N N . ARG A 1 262 ? -6.228 21.599 21.871 1.00 75.38 262 ARG A N 1
ATOM 2163 C CA . ARG A 1 262 ? -6.516 20.547 22.858 1.00 75.38 262 ARG A CA 1
ATOM 2164 C C . ARG A 1 262 ? -7.660 19.617 22.446 1.00 75.38 262 ARG A C 1
ATOM 2166 O O . ARG A 1 262 ? -8.454 19.205 23.286 1.00 75.38 262 ARG A O 1
ATOM 2173 N N . THR A 1 263 ? -7.740 19.308 21.156 1.00 72.75 263 THR A N 1
ATOM 2174 C CA . THR A 1 263 ? -8.796 18.469 20.579 1.00 72.75 263 THR A CA 1
ATOM 2175 C C . THR A 1 263 ? -8.364 17.021 20.387 1.00 72.75 263 THR A C 1
ATOM 2177 O O . THR A 1 263 ? -9.232 16.164 20.364 1.00 72.75 263 THR A O 1
ATOM 2180 N N . GLY A 1 264 ? -7.069 16.708 20.261 1.00 69.94 264 GLY A N 1
ATOM 2181 C CA . GLY A 1 264 ? -6.602 15.322 20.096 1.00 69.94 264 GLY A CA 1
ATOM 2182 C C . GLY A 1 264 ? -6.314 14.584 21.402 1.00 69.94 264 GLY A C 1
ATOM 2183 O O . GLY A 1 264 ? -6.841 14.914 22.460 1.00 69.94 264 GLY A O 1
ATOM 2184 N N . ARG A 1 265 ? -5.439 13.569 21.344 1.00 71.00 265 ARG A N 1
ATOM 2185 C CA . ARG A 1 265 ? -5.086 12.745 22.520 1.00 71.00 265 ARG A CA 1
ATOM 2186 C C . ARG A 1 265 ? -4.132 13.424 23.501 1.00 71.00 265 ARG A C 1
ATOM 2188 O O . ARG A 1 265 ? -3.961 12.926 24.605 1.00 71.00 265 ARG A O 1
ATOM 2195 N N . LEU A 1 266 ? -3.512 14.538 23.098 1.00 76.19 266 LEU A N 1
ATOM 2196 C CA . LEU A 1 266 ? -2.588 15.336 23.915 1.00 76.19 266 LEU A CA 1
ATOM 2197 C C . LEU A 1 266 ? -1.443 14.524 24.540 1.00 76.19 266 LEU A C 1
ATOM 2199 O O . LEU A 1 266 ? -1.002 14.812 25.651 1.00 76.19 266 LEU A O 1
ATOM 2203 N N . LEU A 1 267 ? -0.945 13.528 23.803 1.00 79.25 267 LEU A N 1
ATOM 2204 C CA . LEU A 1 267 ? 0.161 12.676 24.232 1.00 79.25 267 LEU A CA 1
ATOM 2205 C C . LEU A 1 267 ? 1.404 13.517 24.543 1.00 79.25 267 LEU A C 1
ATOM 2207 O O . LEU A 1 267 ? 1.659 14.528 23.889 1.00 79.25 267 LEU A O 1
ATOM 2211 N N . SER A 1 268 ? 2.243 13.087 25.485 1.00 84.56 268 SER A N 1
ATOM 2212 C CA . SER A 1 268 ? 3.551 13.735 25.648 1.00 84.56 268 SER A CA 1
ATOM 2213 C C . SER A 1 268 ? 4.357 13.679 24.332 1.00 84.56 268 SER A C 1
ATOM 2215 O O . SER A 1 268 ? 4.194 12.721 23.572 1.00 84.56 268 SER A O 1
ATOM 2217 N N . PRO A 1 269 ? 5.266 14.636 24.054 1.00 84.94 269 PRO A N 1
ATOM 2218 C CA . PRO A 1 269 ? 6.072 14.623 22.827 1.00 84.94 269 PRO A CA 1
ATOM 2219 C C . PRO A 1 269 ? 6.818 13.301 22.590 1.00 84.94 269 PRO A C 1
ATOM 2221 O O . PRO A 1 269 ? 6.991 12.866 21.454 1.00 84.94 269 PRO A O 1
ATOM 2224 N N . TRP A 1 270 ? 7.217 12.627 23.672 1.00 82.06 270 TRP A N 1
ATOM 2225 C CA . TRP A 1 270 ? 7.859 11.321 23.601 1.00 82.06 270 TRP A CA 1
ATOM 2226 C C . TRP A 1 270 ? 6.906 10.216 23.138 1.00 82.06 270 TRP A C 1
ATOM 2228 O O . TRP A 1 270 ? 7.259 9.423 22.269 1.00 82.06 270 TRP A O 1
ATOM 2238 N N . GLU A 1 271 ? 5.688 10.178 23.680 1.00 81.88 271 GLU A N 1
ATOM 2239 C CA . GLU A 1 271 ? 4.670 9.208 23.261 1.00 81.88 271 GLU A CA 1
ATOM 2240 C C . GLU A 1 271 ? 4.162 9.479 21.846 1.00 81.88 271 GLU A C 1
ATOM 2242 O O . GLU A 1 271 ? 3.905 8.532 21.107 1.00 81.88 271 GLU A O 1
ATOM 2247 N N . ALA A 1 272 ? 4.084 10.751 21.453 1.00 85.25 272 ALA A N 1
ATOM 2248 C CA . ALA A 1 272 ? 3.704 11.169 20.110 1.00 85.25 272 ALA A CA 1
ATOM 2249 C C . ALA A 1 272 ? 4.681 10.653 19.045 1.00 85.25 272 ALA A C 1
ATOM 2251 O O . ALA A 1 272 ? 4.259 10.146 18.008 1.00 85.25 272 ALA A O 1
ATOM 2252 N N . ILE A 1 273 ? 5.992 10.747 19.295 1.00 89.00 273 ILE A N 1
ATOM 2253 C CA . ILE A 1 273 ? 7.039 10.329 18.343 1.00 89.00 273 ILE A CA 1
ATOM 2254 C C . ILE A 1 273 ? 7.332 8.829 18.434 1.00 89.00 273 ILE A C 1
ATOM 2256 O O . ILE A 1 273 ? 7.846 8.251 17.483 1.00 89.00 273 ILE A O 1
ATOM 2260 N N . ARG A 1 274 ? 6.976 8.159 19.532 1.00 84.75 274 ARG A N 1
ATOM 2261 C CA . ARG A 1 274 ? 7.285 6.742 19.774 1.00 84.75 274 ARG A CA 1
ATOM 2262 C C . ARG A 1 274 ? 7.028 5.789 18.588 1.00 84.75 274 ARG A C 1
ATOM 2264 O O . ARG A 1 274 ? 7.914 4.966 18.350 1.00 84.75 274 ARG A O 1
ATOM 2271 N N . PRO A 1 275 ? 5.919 5.887 17.821 1.00 86.44 275 PRO A N 1
ATOM 2272 C CA . PRO A 1 275 ? 5.708 5.033 16.649 1.00 86.44 275 PRO A CA 1
ATOM 2273 C C . PRO A 1 275 ? 6.771 5.191 15.551 1.00 86.44 275 PRO A C 1
ATOM 2275 O O . PRO A 1 275 ? 6.994 4.263 14.780 1.00 86.44 275 PRO A O 1
ATOM 2278 N N . MET A 1 276 ? 7.455 6.337 15.480 1.00 86.62 276 MET A N 1
ATOM 2279 C CA . MET A 1 276 ? 8.480 6.619 14.470 1.00 86.62 276 MET A CA 1
ATOM 2280 C C . MET A 1 276 ? 9.720 5.740 14.633 1.00 86.62 276 MET A C 1
ATOM 2282 O O . MET A 1 276 ? 10.396 5.474 13.647 1.00 86.62 276 MET A O 1
ATOM 2286 N N . TRP A 1 277 ? 10.039 5.271 15.842 1.00 86.81 277 TRP A N 1
ATOM 2287 C CA . TRP A 1 277 ? 11.259 4.495 16.087 1.00 86.81 277 TRP A CA 1
ATOM 2288 C C . TRP A 1 277 ? 11.365 3.200 15.277 1.00 86.81 277 TRP A C 1
ATOM 2290 O O . TRP A 1 277 ? 12.371 3.044 14.575 1.00 86.81 277 TRP A O 1
ATOM 2300 N N . PRO A 1 278 ? 10.375 2.282 15.308 1.00 85.19 278 PRO A N 1
ATOM 2301 C CA . PRO A 1 278 ? 10.430 1.096 14.467 1.00 85.19 278 PRO A CA 1
ATOM 2302 C C . PRO A 1 278 ? 10.500 1.500 12.994 1.00 85.19 278 PRO A C 1
ATOM 2304 O O . PRO A 1 278 ? 11.392 1.023 12.298 1.00 85.19 278 PRO A O 1
ATOM 2307 N N . PHE A 1 279 ? 9.665 2.443 12.544 1.00 86.44 279 PHE A N 1
ATOM 2308 C CA . PHE A 1 279 ? 9.669 2.909 11.157 1.00 86.44 279 PHE A CA 1
ATOM 2309 C C . PHE A 1 279 ? 11.051 3.401 10.707 1.00 86.44 279 PHE A C 1
ATOM 2311 O O . PHE A 1 279 ? 11.594 2.865 9.748 1.00 86.44 279 PHE A O 1
ATOM 2318 N N . VAL A 1 280 ? 11.668 4.339 11.431 1.00 88.69 280 VAL A N 1
ATOM 2319 C CA . VAL A 1 280 ? 12.995 4.895 11.118 1.00 88.69 280 VAL A CA 1
ATOM 2320 C C . VAL A 1 280 ? 14.071 3.811 11.131 1.00 88.69 280 VAL A C 1
ATOM 2322 O O . VAL A 1 280 ? 14.900 3.776 10.225 1.00 88.69 280 VAL A O 1
ATOM 2325 N N . SER A 1 281 ? 14.050 2.903 12.114 1.00 87.94 281 SER A N 1
ATOM 2326 C CA . SER A 1 281 ? 15.034 1.814 12.188 1.00 87.94 281 SER A CA 1
ATOM 2327 C C . SER A 1 281 ? 14.996 0.918 10.945 1.00 87.94 281 SER A C 1
ATOM 2329 O O . SER A 1 281 ? 16.043 0.588 10.388 1.00 87.94 281 SER A O 1
ATOM 2331 N N . TYR A 1 282 ? 13.798 0.595 10.452 1.00 87.19 282 TYR A N 1
ATOM 2332 C CA . TYR A 1 282 ? 13.636 -0.148 9.208 1.00 87.19 282 TYR A CA 1
ATOM 2333 C C . TYR A 1 282 ? 13.995 0.681 8.000 1.00 87.19 282 TYR A C 1
ATOM 2335 O O . TYR A 1 282 ? 14.709 0.190 7.139 1.00 87.19 282 TYR A O 1
ATOM 2343 N N . PHE A 1 283 ? 13.553 1.933 7.945 1.00 88.44 283 PHE A N 1
ATOM 2344 C CA . PHE A 1 283 ? 13.830 2.818 6.824 1.00 88.44 283 PHE A CA 1
ATOM 2345 C C . PHE A 1 283 ? 15.337 2.958 6.581 1.00 88.44 283 PHE A C 1
ATOM 2347 O O . PHE A 1 283 ? 15.783 2.895 5.440 1.00 88.44 283 PHE A O 1
ATOM 2354 N N . ILE A 1 284 ? 16.136 3.044 7.650 1.00 91.81 284 ILE A N 1
ATOM 2355 C CA . ILE A 1 284 ? 17.602 3.038 7.566 1.00 91.81 284 ILE A CA 1
ATOM 2356 C C . ILE A 1 284 ? 18.114 1.734 6.946 1.00 91.81 284 ILE A C 1
ATOM 2358 O O . ILE A 1 284 ? 18.910 1.791 6.015 1.00 91.81 284 ILE A O 1
ATOM 2362 N N . ILE A 1 285 ? 17.658 0.567 7.414 1.00 91.69 285 ILE A N 1
ATOM 2363 C CA . ILE A 1 285 ? 18.081 -0.733 6.857 1.00 91.69 285 ILE A CA 1
ATOM 2364 C C . ILE A 1 285 ? 17.663 -0.859 5.384 1.00 91.69 285 ILE A C 1
ATOM 2366 O O . ILE A 1 285 ? 18.460 -1.288 4.552 1.00 91.69 285 ILE A O 1
ATOM 2370 N N . LEU A 1 286 ? 16.436 -0.450 5.058 1.00 90.81 286 LEU A N 1
ATOM 2371 C CA . LEU A 1 286 ? 15.853 -0.506 3.720 1.00 90.81 286 LEU A CA 1
ATOM 2372 C C . LEU A 1 286 ? 16.552 0.425 2.727 1.00 90.81 286 LEU A C 1
ATOM 2374 O O . LEU A 1 286 ? 16.581 0.101 1.544 1.00 90.81 286 LEU A O 1
ATOM 2378 N N . LEU A 1 287 ? 17.104 1.551 3.186 1.00 92.75 287 LEU A N 1
ATOM 2379 C CA . LEU A 1 287 ? 17.940 2.445 2.381 1.00 92.75 287 LEU A CA 1
ATOM 2380 C C . LEU A 1 287 ? 19.378 1.931 2.270 1.00 92.75 287 LEU A C 1
ATOM 2382 O O . LEU A 1 287 ? 19.964 1.958 1.189 1.00 92.75 287 LEU A O 1
ATOM 2386 N N . LEU A 1 288 ? 19.946 1.466 3.384 1.00 94.12 288 LEU A N 1
ATOM 2387 C CA . LEU A 1 288 ? 21.352 1.092 3.469 1.00 94.12 288 LEU A CA 1
ATOM 2388 C C . LEU A 1 288 ? 21.644 -0.196 2.700 1.00 94.12 288 LEU A C 1
ATOM 2390 O O . LEU A 1 288 ? 22.592 -0.212 1.922 1.00 94.12 288 LEU A O 1
ATOM 2394 N N . TRP A 1 289 ? 20.844 -1.254 2.884 1.00 95.25 289 TRP A N 1
ATOM 2395 C CA . TRP A 1 289 ? 21.140 -2.574 2.316 1.00 95.25 289 TRP A CA 1
ATOM 2396 C C . TRP A 1 289 ? 21.274 -2.542 0.789 1.00 95.25 289 TRP A C 1
ATOM 2398 O O . TRP A 1 289 ? 22.336 -2.919 0.294 1.00 95.25 289 TRP A O 1
ATOM 2408 N N . PRO A 1 290 ? 20.300 -2.026 0.015 1.00 95.25 290 PRO A N 1
ATOM 2409 C CA . PRO A 1 290 ? 20.438 -2.028 -1.436 1.00 95.25 290 PRO A CA 1
ATOM 2410 C C . PRO A 1 290 ? 21.565 -1.108 -1.923 1.00 95.25 290 PRO A C 1
ATOM 2412 O O . PRO A 1 290 ? 22.124 -1.353 -2.986 1.00 95.25 290 PRO A O 1
ATOM 2415 N N . TYR A 1 291 ? 21.922 -0.078 -1.145 1.00 94.00 291 TYR A N 1
ATOM 2416 C CA . TYR A 1 291 ? 22.990 0.864 -1.482 1.00 94.00 291 TYR A CA 1
ATOM 2417 C C . TYR A 1 291 ? 24.395 0.265 -1.314 1.00 94.00 291 TYR A C 1
ATOM 2419 O O . TYR A 1 291 ? 25.259 0.506 -2.152 1.00 94.00 291 TYR A O 1
ATOM 2427 N N . ILE A 1 292 ? 24.631 -0.517 -0.252 1.00 95.25 292 ILE A N 1
ATOM 2428 C CA . ILE A 1 292 ? 25.940 -1.149 0.017 1.00 95.25 292 ILE A CA 1
ATOM 2429 C C . ILE A 1 292 ? 26.031 -2.604 -0.466 1.00 95.25 292 ILE A C 1
ATOM 2431 O O . ILE A 1 292 ? 27.005 -3.290 -0.165 1.00 95.25 292 ILE A O 1
ATOM 2435 N N . SER A 1 293 ? 25.014 -3.087 -1.182 1.00 96.69 293 SER A N 1
ATOM 2436 C CA . SER A 1 293 ? 24.894 -4.478 -1.619 1.00 96.69 293 SER A CA 1
ATOM 2437 C C . SER A 1 293 ? 26.113 -4.971 -2.420 1.00 96.69 293 SER A C 1
ATOM 2439 O O . SER A 1 293 ? 26.402 -4.404 -3.478 1.00 96.69 293 SER A O 1
ATOM 2441 N N . PRO A 1 294 ? 26.792 -6.061 -2.005 1.00 95.44 294 PRO A N 1
ATOM 2442 C CA . PRO A 1 294 ? 27.919 -6.619 -2.746 1.00 95.44 294 PRO A CA 1
ATOM 2443 C C . PRO A 1 294 ? 27.515 -7.311 -4.055 1.00 95.44 294 PRO A C 1
ATOM 2445 O O . PRO A 1 294 ? 28.320 -7.328 -4.984 1.00 95.44 294 PRO A O 1
ATOM 2448 N N . ASN A 1 295 ? 26.298 -7.862 -4.170 1.00 95.12 295 ASN A N 1
ATOM 2449 C CA . ASN A 1 295 ? 25.810 -8.483 -5.415 1.00 95.12 295 ASN A CA 1
ATOM 2450 C C . ASN A 1 295 ? 24.886 -7.571 -6.226 1.00 95.12 295 ASN A C 1
ATOM 2452 O O . ASN A 1 295 ? 24.275 -8.026 -7.195 1.00 95.12 295 ASN A O 1
ATOM 2456 N N . ASN A 1 296 ? 24.770 -6.299 -5.838 1.00 95.00 296 ASN A N 1
ATOM 2457 C CA . ASN A 1 296 ? 23.899 -5.330 -6.490 1.00 95.00 296 ASN A CA 1
ATOM 2458 C C . ASN A 1 296 ? 22.455 -5.854 -6.621 1.00 95.00 296 ASN A C 1
ATOM 2460 O O . ASN A 1 296 ? 21.882 -5.912 -7.715 1.00 95.00 296 ASN A O 1
ATOM 2464 N N . ILE A 1 297 ? 21.874 -6.282 -5.492 1.00 95.38 297 ILE A N 1
ATOM 2465 C CA . ILE A 1 297 ? 20.540 -6.907 -5.447 1.00 95.38 297 ILE A CA 1
ATOM 2466 C C . ILE A 1 297 ? 19.442 -6.019 -6.043 1.00 95.38 297 ILE A C 1
ATOM 2468 O O . ILE A 1 297 ? 18.456 -6.530 -6.565 1.00 95.38 297 ILE A O 1
ATOM 2472 N N . MET A 1 298 ? 19.615 -4.694 -6.011 1.00 95.75 298 MET A N 1
ATOM 2473 C CA . MET A 1 298 ? 18.665 -3.753 -6.606 1.00 95.75 298 MET A CA 1
ATOM 2474 C C . MET A 1 298 ? 18.629 -3.835 -8.131 1.00 95.75 298 MET A C 1
ATOM 2476 O O . MET A 1 298 ? 17.579 -3.634 -8.728 1.00 95.75 298 MET A O 1
ATOM 2480 N N . GLU A 1 299 ? 19.750 -4.132 -8.783 1.00 93.94 299 GLU A N 1
ATOM 2481 C CA . GLU A 1 299 ? 19.762 -4.291 -10.236 1.00 93.94 299 GLU A CA 1
ATOM 2482 C C . GLU A 1 299 ? 19.461 -5.740 -10.652 1.00 93.94 299 GLU A C 1
ATOM 2484 O O . GLU A 1 299 ? 18.900 -5.937 -11.730 1.00 93.94 299 GLU A O 1
ATOM 2489 N N . THR A 1 300 ? 19.800 -6.736 -9.825 1.00 93.50 300 THR A N 1
ATOM 2490 C CA . THR A 1 300 ? 19.660 -8.168 -10.161 1.00 93.50 300 THR A CA 1
ATOM 2491 C C . THR A 1 300 ? 18.314 -8.781 -9.777 1.00 93.50 300 THR A C 1
ATOM 2493 O O . THR A 1 300 ? 17.809 -9.614 -10.523 1.00 93.50 300 THR A O 1
ATOM 2496 N N . ASP A 1 301 ? 17.719 -8.372 -8.653 1.00 95.31 301 ASP A N 1
ATOM 2497 C CA . ASP A 1 301 ? 16.426 -8.865 -8.160 1.00 95.31 301 ASP A CA 1
ATOM 2498 C C . ASP A 1 301 ? 15.560 -7.710 -7.586 1.00 95.31 301 ASP A C 1
ATOM 2500 O O . ASP A 1 301 ? 15.091 -7.788 -6.442 1.00 95.31 301 ASP A O 1
ATOM 2504 N N . PRO A 1 302 ? 15.311 -6.620 -8.346 1.00 96.12 302 PRO A N 1
ATOM 2505 C CA . PRO A 1 302 ? 14.632 -5.420 -7.839 1.00 96.12 302 PRO A CA 1
ATOM 2506 C C . PRO A 1 302 ? 13.268 -5.728 -7.223 1.00 96.12 302 PRO A C 1
ATOM 2508 O O . PRO A 1 302 ? 12.930 -5.237 -6.146 1.00 96.12 302 PRO A O 1
ATOM 2511 N N . ARG A 1 303 ? 12.477 -6.579 -7.881 1.00 96.00 303 ARG A N 1
ATOM 2512 C CA . ARG A 1 303 ? 11.115 -6.892 -7.450 1.00 96.00 303 ARG A CA 1
ATOM 2513 C C . ARG A 1 303 ? 11.081 -7.619 -6.106 1.00 96.00 303 ARG A C 1
ATOM 2515 O O . ARG A 1 303 ? 10.221 -7.313 -5.283 1.00 96.00 303 ARG A O 1
ATOM 2522 N N . ALA A 1 304 ? 12.052 -8.496 -5.840 1.00 96.81 304 ALA A N 1
ATOM 2523 C CA . ALA A 1 304 ? 12.185 -9.162 -4.545 1.00 96.81 304 ALA A CA 1
ATOM 2524 C C . ALA A 1 304 ? 12.425 -8.150 -3.414 1.00 96.81 304 ALA A C 1
ATOM 2526 O O . ALA A 1 304 ? 11.813 -8.260 -2.352 1.00 96.81 304 ALA A O 1
ATOM 2527 N N . ILE A 1 305 ? 13.255 -7.127 -3.654 1.00 95.94 305 ILE A N 1
ATOM 2528 C CA . ILE A 1 305 ? 13.486 -6.049 -2.683 1.00 95.94 305 ILE A CA 1
ATOM 2529 C C . ILE A 1 305 ? 12.226 -5.217 -2.491 1.00 95.94 305 ILE A C 1
ATOM 2531 O O . ILE A 1 305 ? 11.837 -4.981 -1.354 1.00 95.94 305 ILE A O 1
ATOM 2535 N N . PHE A 1 306 ? 11.556 -4.801 -3.570 1.00 96.69 306 PHE A N 1
ATOM 2536 C CA . PHE A 1 306 ? 10.340 -3.986 -3.475 1.00 96.69 306 PHE A CA 1
ATOM 2537 C C . PHE A 1 306 ? 9.278 -4.701 -2.629 1.00 96.69 306 PHE A C 1
ATOM 2539 O O . PHE A 1 306 ? 8.715 -4.108 -1.703 1.00 96.69 306 PHE A O 1
ATOM 2546 N N . MET A 1 307 ? 9.080 -5.998 -2.892 1.00 95.75 307 MET A N 1
ATOM 2547 C CA . MET A 1 307 ? 8.159 -6.852 -2.147 1.00 95.75 307 MET A CA 1
ATOM 2548 C C . MET A 1 307 ? 8.578 -7.042 -0.690 1.00 95.75 307 MET A C 1
ATOM 2550 O O . MET A 1 307 ? 7.731 -6.945 0.202 1.00 95.75 307 MET A O 1
ATOM 2554 N N . LEU A 1 308 ? 9.865 -7.291 -0.422 1.00 95.06 308 LEU A N 1
ATOM 2555 C CA . LEU A 1 308 ? 10.351 -7.471 0.945 1.00 95.06 308 LEU A CA 1
ATOM 2556 C C . LEU A 1 308 ? 10.162 -6.181 1.747 1.00 95.06 308 LEU A C 1
ATOM 2558 O O . LEU A 1 308 ? 9.572 -6.212 2.825 1.00 95.06 308 LEU A O 1
ATOM 2562 N N . SER A 1 309 ? 10.607 -5.049 1.206 1.00 93.38 309 SER A N 1
ATOM 2563 C CA . SER A 1 309 ? 10.521 -3.739 1.849 1.00 93.38 309 SER A CA 1
ATOM 2564 C C . SER A 1 309 ? 9.083 -3.342 2.156 1.00 93.38 309 SER A C 1
ATOM 2566 O O . SER A 1 309 ? 8.801 -2.860 3.250 1.00 93.38 309 SER A O 1
ATOM 2568 N N . GLY A 1 310 ? 8.158 -3.595 1.230 1.00 92.12 310 GLY A N 1
ATOM 2569 C CA . GLY A 1 310 ? 6.742 -3.334 1.462 1.00 92.12 310 GLY A CA 1
ATOM 2570 C C . GLY A 1 310 ? 6.083 -4.283 2.456 1.00 92.12 310 GLY A C 1
ATOM 2571 O O . GLY A 1 310 ? 5.296 -3.844 3.287 1.00 92.12 310 GLY A O 1
ATOM 2572 N N . THR A 1 311 ? 6.458 -5.563 2.451 1.00 91.50 311 THR A N 1
ATOM 2573 C CA . THR A 1 311 ? 5.982 -6.530 3.456 1.00 91.50 311 THR A CA 1
ATOM 2574 C C . THR A 1 311 ? 6.484 -6.156 4.854 1.00 91.50 311 THR A C 1
ATOM 2576 O O . THR A 1 311 ? 5.732 -6.222 5.824 1.00 91.50 311 THR A O 1
ATOM 2579 N N . ILE A 1 312 ? 7.744 -5.720 4.976 1.00 88.75 312 ILE A N 1
ATOM 2580 C CA . ILE A 1 312 ? 8.298 -5.185 6.229 1.00 88.75 312 ILE A CA 1
ATOM 2581 C C . ILE A 1 312 ? 7.515 -3.954 6.662 1.00 88.75 312 ILE A C 1
ATOM 2583 O O . ILE A 1 312 ? 7.138 -3.854 7.824 1.00 88.75 312 ILE A O 1
ATOM 2587 N N . PHE A 1 313 ? 7.261 -3.026 5.744 1.00 89.50 313 PHE A N 1
ATOM 2588 C CA . PHE A 1 313 ? 6.506 -1.814 6.021 1.00 89.50 313 PHE A CA 1
ATOM 2589 C C . PHE A 1 313 ? 5.082 -2.107 6.525 1.00 89.50 313 PHE A C 1
ATOM 2591 O O . PHE A 1 313 ? 4.679 -1.586 7.568 1.00 89.50 313 PHE A O 1
ATOM 2598 N N . SER A 1 314 ? 4.350 -2.974 5.829 1.00 88.50 314 SER A N 1
ATOM 2599 C CA . SER A 1 314 ? 3.008 -3.409 6.218 1.00 88.50 314 SER A CA 1
ATOM 2600 C C . SER A 1 314 ? 3.035 -4.087 7.592 1.00 88.50 314 SER A C 1
ATOM 2602 O O . SER A 1 314 ? 2.299 -3.706 8.504 1.00 88.50 314 SER A O 1
ATOM 2604 N N . ASN A 1 315 ? 4.021 -4.962 7.825 1.00 83.06 315 ASN A N 1
ATOM 2605 C CA . ASN A 1 315 ? 4.291 -5.484 9.158 1.00 83.06 315 ASN A CA 1
ATOM 2606 C C . ASN A 1 315 ? 4.530 -4.359 10.166 1.00 83.06 315 ASN A C 1
ATOM 2608 O O . ASN A 1 315 ? 3.895 -4.360 11.204 1.00 83.06 315 ASN A O 1
ATOM 2612 N N . VAL A 1 316 ? 5.404 -3.385 9.942 1.00 73.94 316 VAL A N 1
ATOM 2613 C CA . VAL A 1 316 ? 5.657 -2.293 10.907 1.00 73.94 316 VAL A CA 1
ATOM 2614 C C . VAL A 1 316 ? 4.383 -1.522 11.251 1.00 73.94 316 VAL A C 1
ATOM 2616 O O . VAL A 1 316 ? 4.175 -1.183 12.417 1.00 73.94 316 VAL A O 1
ATOM 2619 N N . SER A 1 317 ? 3.526 -1.298 10.261 1.00 69.56 317 SER A N 1
ATOM 2620 C CA . SER A 1 317 ? 2.252 -0.601 10.426 1.00 69.56 317 SER A CA 1
ATOM 2621 C C . SER A 1 317 ? 1.237 -1.420 11.244 1.00 69.56 317 SER A C 1
ATOM 2623 O O . SER A 1 317 ? 0.475 -0.842 12.027 1.00 69.56 317 SER A O 1
ATOM 2625 N N . GLU A 1 318 ? 1.283 -2.756 11.145 1.00 62.41 318 GLU A N 1
ATOM 2626 C CA . GLU A 1 318 ? 0.237 -3.657 11.662 1.00 62.41 318 GLU A CA 1
ATOM 2627 C C . GLU A 1 318 ? 0.690 -4.728 12.652 1.00 62.41 318 GLU A C 1
ATOM 2629 O O . GLU A 1 318 ? 0.015 -4.927 13.648 1.00 62.41 318 GLU A O 1
ATOM 2634 N N . GLY A 1 319 ? 1.796 -5.404 12.347 1.00 45.12 319 GLY A N 1
ATOM 2635 C CA . GLY A 1 319 ? 2.325 -6.706 12.777 1.00 45.12 319 GLY A CA 1
ATOM 2636 C C . GLY A 1 319 ? 2.642 -7.026 14.250 1.00 45.12 319 GLY A C 1
ATOM 2637 O O . GLY A 1 319 ? 2.410 -6.269 15.181 1.00 45.12 319 GLY A O 1
ATOM 2638 N N . LEU A 1 320 ? 3.213 -8.225 14.430 1.00 36.03 320 LEU A N 1
ATOM 2639 C CA . LEU A 1 320 ? 3.369 -9.014 15.667 1.00 36.03 320 LEU A CA 1
ATOM 2640 C C . LEU A 1 320 ? 4.117 -8.370 16.863 1.00 36.03 320 LEU A C 1
ATOM 2642 O O . LEU A 1 320 ? 5.236 -7.880 16.690 1.00 36.03 320 LEU A O 1
ATOM 2646 N N . GLN A 1 321 ? 3.661 -8.678 18.086 1.00 42.59 321 GLN A N 1
ATOM 2647 C CA . GLN A 1 321 ? 4.542 -9.135 19.176 1.00 42.59 321 GLN A CA 1
ATOM 2648 C C . GLN A 1 321 ? 3.944 -10.376 19.858 1.00 42.59 321 GLN A C 1
ATOM 2650 O O . GLN A 1 321 ? 2.728 -10.536 19.949 1.00 42.59 321 GLN A O 1
ATOM 2655 N N . GLY A 1 322 ? 4.831 -11.274 20.291 1.00 38.88 322 GLY A N 1
ATOM 2656 C CA . GLY A 1 322 ? 4.475 -12.466 21.032 1.00 38.88 322 GLY A CA 1
ATOM 2657 C C . GLY A 1 322 ? 4.289 -12.243 22.534 1.00 38.88 322 GLY A C 1
ATOM 2658 O O . GLY A 1 322 ? 5.008 -11.466 23.163 1.00 38.88 322 GLY A O 1
ATOM 2659 N N . GLN A 1 323 ? 3.333 -12.965 23.105 1.00 35.53 323 GLN A N 1
ATOM 2660 C CA . GLN A 1 323 ? 3.138 -13.114 24.539 1.00 35.53 323 GLN A CA 1
ATOM 2661 C C . GLN A 1 323 ? 4.363 -13.834 25.138 1.00 35.53 323 GLN A C 1
ATOM 2663 O O . GLN A 1 323 ? 4.715 -14.925 24.689 1.00 35.53 323 GLN A O 1
ATOM 2668 N N . MET A 1 324 ? 5.024 -13.247 26.144 1.00 34.22 324 MET A N 1
ATOM 2669 C CA . MET A 1 324 ? 5.856 -14.050 27.045 1.00 34.22 324 MET A CA 1
ATOM 2670 C C . MET A 1 324 ? 4.901 -14.801 27.972 1.00 34.22 324 MET A C 1
ATOM 2672 O O . MET A 1 324 ? 4.207 -14.171 28.772 1.00 34.22 324 MET A O 1
ATOM 2676 N N . GLU A 1 325 ? 4.833 -16.126 27.831 1.00 34.12 325 GLU A N 1
ATOM 2677 C CA . GLU A 1 325 ? 4.192 -17.002 28.813 1.00 34.12 325 GLU A CA 1
ATOM 2678 C C . GLU A 1 325 ? 4.951 -16.872 30.139 1.00 34.12 325 GLU A C 1
ATOM 2680 O O . GLU A 1 325 ? 6.044 -17.403 30.318 1.00 34.12 325 GLU A O 1
ATOM 2685 N N . GLY A 1 326 ? 4.385 -16.084 31.048 1.00 30.53 326 GLY A N 1
ATOM 2686 C CA . GLY A 1 326 ? 4.677 -16.133 32.470 1.00 30.53 326 GLY A CA 1
ATOM 2687 C C . GLY A 1 326 ? 3.420 -16.620 33.176 1.00 30.53 326 GLY A C 1
ATOM 2688 O O . GLY A 1 326 ? 2.362 -16.012 33.007 1.00 30.53 326 GLY A O 1
ATOM 2689 N N . ASP A 1 327 ? 3.572 -17.728 33.896 1.00 33.38 327 ASP A N 1
ATOM 2690 C CA . ASP A 1 327 ? 2.571 -18.498 34.636 1.00 33.38 327 ASP A CA 1
ATOM 2691 C C . ASP A 1 327 ? 1.407 -17.708 35.250 1.00 33.38 327 ASP A C 1
ATOM 2693 O O . ASP A 1 327 ? 1.579 -16.607 35.776 1.00 33.38 327 ASP A O 1
ATOM 2697 N N . GLU A 1 328 ? 0.234 -18.356 35.233 1.00 44.38 328 GLU A N 1
ATOM 2698 C CA . GLU A 1 328 ? -0.908 -18.205 36.150 1.00 44.38 328 GLU A CA 1
ATOM 2699 C C . GLU A 1 328 ? -0.861 -16.991 37.090 1.00 44.38 328 GLU A C 1
ATOM 2701 O O . GLU A 1 328 ? -0.687 -17.082 38.309 1.00 44.38 328 GLU A O 1
ATOM 2706 N N . ALA A 1 329 ? -1.073 -15.806 36.531 1.00 34.44 329 ALA A N 1
ATOM 2707 C CA . ALA A 1 329 ? -1.100 -14.590 37.315 1.00 34.44 329 ALA A CA 1
ATOM 2708 C C . ALA A 1 329 ? -2.538 -14.344 37.801 1.00 34.44 329 ALA A C 1
ATOM 2710 O O . ALA A 1 329 ? -3.278 -13.555 37.215 1.00 34.44 329 ALA A O 1
ATOM 2711 N N . LYS A 1 330 ? -2.900 -15.091 38.857 1.00 32.59 330 LYS A N 1
ATOM 2712 C CA . LYS A 1 330 ? -4.109 -15.004 39.697 1.00 32.59 330 LYS A CA 1
ATOM 2713 C C . LYS A 1 330 ? -4.814 -13.647 39.651 1.00 32.59 330 LYS A C 1
ATOM 2715 O O . LYS A 1 330 ? -4.165 -12.606 39.805 1.00 32.59 330 LYS A O 1
ATOM 2720 N N . ASP A 1 331 ? -6.139 -13.730 39.510 1.00 34.56 331 ASP A N 1
ATOM 2721 C CA . ASP A 1 331 ? -7.167 -12.728 39.808 1.00 34.56 331 ASP A CA 1
ATOM 2722 C C . ASP A 1 331 ? -6.612 -11.450 40.426 1.00 34.56 331 ASP A C 1
ATOM 2724 O O . ASP A 1 331 ? -6.537 -11.270 41.640 1.00 34.56 331 ASP A O 1
ATOM 2728 N N . THR A 1 332 ? -6.194 -10.537 39.561 1.00 30.00 332 THR A N 1
ATOM 2729 C CA . THR A 1 332 ? -6.100 -9.139 39.946 1.00 30.00 332 THR A CA 1
ATOM 2730 C C . THR A 1 332 ? -7.336 -8.523 39.328 1.00 30.00 332 THR A C 1
ATOM 2732 O O . THR A 1 332 ? -7.425 -8.414 38.107 1.00 30.00 332 THR A O 1
ATOM 2735 N N . ILE A 1 333 ? -8.339 -8.252 40.164 1.00 28.62 333 ILE A N 1
ATOM 2736 C CA . ILE A 1 333 ? -9.549 -7.533 39.775 1.00 28.62 333 ILE A CA 1
ATOM 2737 C C . ILE A 1 333 ? -9.086 -6.135 39.371 1.00 28.62 333 ILE A C 1
ATOM 2739 O O . ILE A 1 333 ? -8.947 -5.235 40.195 1.00 28.62 333 ILE A O 1
ATOM 2743 N N . TYR A 1 334 ? -8.758 -5.979 38.096 1.00 33.25 334 TYR A N 1
ATOM 2744 C CA . TYR A 1 334 ? -8.791 -4.682 37.459 1.00 33.25 334 TYR A CA 1
ATOM 2745 C C . TYR A 1 334 ? -10.266 -4.318 37.424 1.00 33.25 334 TYR A C 1
ATOM 2747 O O . TYR A 1 334 ? -11.065 -5.110 36.919 1.00 33.25 334 TYR A O 1
ATOM 2755 N N . THR A 1 335 ? -10.628 -3.161 37.978 1.00 28.22 335 THR A N 1
ATOM 2756 C CA . THR A 1 335 ? -11.902 -2.536 37.635 1.00 28.22 335 THR A CA 1
ATOM 2757 C C . THR A 1 335 ? -11.957 -2.517 36.120 1.00 28.22 335 THR A C 1
ATOM 2759 O O . THR A 1 335 ? -11.136 -1.897 35.436 1.00 28.22 335 THR A O 1
ATOM 2762 N N . THR A 1 336 ? -12.829 -3.356 35.590 1.00 30.06 336 THR A N 1
ATOM 2763 C CA . THR A 1 336 ? -12.962 -3.529 34.159 1.00 30.06 336 THR A CA 1
ATOM 2764 C C . THR A 1 336 ? -13.432 -2.187 33.614 1.00 30.06 336 THR A C 1
ATOM 2766 O O . THR A 1 336 ? -14.157 -1.454 34.283 1.00 30.06 336 THR A O 1
ATOM 2769 N N . ALA A 1 337 ? -13.064 -1.821 32.389 1.00 38.53 337 ALA A N 1
ATOM 2770 C CA . ALA A 1 337 ? -13.696 -0.665 31.748 1.00 38.53 337 ALA A CA 1
ATOM 2771 C C . ALA A 1 337 ? -15.239 -0.814 31.692 1.00 38.53 337 ALA A C 1
ATOM 2773 O O . ALA A 1 337 ? -15.940 0.180 31.534 1.00 38.53 337 ALA A O 1
ATOM 2774 N N . ALA A 1 338 ? -15.756 -2.036 31.885 1.00 35.66 338 ALA A N 1
ATOM 2775 C CA . ALA A 1 338 ? -17.168 -2.342 32.068 1.00 35.66 338 ALA A CA 1
ATOM 2776 C C . ALA A 1 338 ? -17.758 -1.874 33.420 1.00 35.66 338 ALA A C 1
ATOM 2778 O O . ALA A 1 338 ? -18.968 -1.680 33.490 1.00 35.66 338 ALA A O 1
ATOM 2779 N N . ASP A 1 339 ? -16.942 -1.599 34.446 1.00 36.69 339 ASP A N 1
ATOM 2780 C CA . ASP A 1 339 ? -17.390 -1.018 35.727 1.00 36.69 339 ASP A CA 1
ATOM 2781 C C . ASP A 1 339 ? -17.637 0.501 35.635 1.00 36.69 339 ASP A C 1
ATOM 2783 O O . ASP A 1 339 ? -18.248 1.111 36.516 1.00 36.69 339 ASP A O 1
ATOM 2787 N N . TYR A 1 340 ? -17.235 1.134 34.528 1.00 40.31 340 TYR A N 1
ATOM 2788 C CA . TYR A 1 340 ? -17.784 2.425 34.130 1.00 40.31 340 TYR A CA 1
ATOM 2789 C C . TYR A 1 340 ? -19.107 2.190 33.401 1.00 40.31 340 TYR A C 1
ATOM 2791 O O . TYR A 1 340 ? -19.173 2.206 32.174 1.00 40.31 340 TYR A O 1
ATOM 2799 N N . GLU A 1 341 ? -20.179 1.989 34.170 1.00 40.56 341 GLU A N 1
ATOM 2800 C CA . GLU A 1 341 ? -21.543 1.997 33.634 1.00 40.56 341 GLU A CA 1
ATOM 2801 C C . GLU A 1 341 ? -21.739 3.181 32.673 1.00 40.56 341 GLU A C 1
ATOM 2803 O O . GLU A 1 341 ? -21.427 4.333 33.016 1.00 40.56 341 GLU A O 1
ATOM 2808 N N . ARG A 1 342 ? -22.244 2.862 31.473 1.00 44.66 342 ARG A N 1
ATOM 2809 C CA . ARG A 1 342 ? -22.522 3.791 30.372 1.00 44.66 342 ARG A CA 1
ATOM 2810 C C . ARG A 1 342 ? -23.412 4.970 30.809 1.00 44.66 342 ARG A C 1
ATOM 2812 O O . ARG A 1 342 ? -24.323 4.762 31.610 1.00 44.66 342 ARG A O 1
ATOM 2819 N N . PRO A 1 343 ? -23.257 6.162 30.193 1.00 53.16 343 PRO A N 1
ATOM 2820 C CA . PRO A 1 343 ? -22.214 6.562 29.243 1.00 53.16 343 PRO A CA 1
ATOM 2821 C C . PRO A 1 343 ? -21.074 7.289 29.972 1.00 53.16 343 PRO A C 1
ATOM 2823 O O . PRO A 1 343 ? -21.312 8.263 30.695 1.00 53.16 343 PRO A O 1
ATOM 2826 N N . LEU A 1 344 ? -19.827 6.868 29.734 1.00 57.50 344 LEU A N 1
ATOM 2827 C CA . LEU A 1 344 ? -18.630 7.520 30.281 1.00 57.50 344 LEU A CA 1
ATOM 2828 C C . LEU A 1 344 ? -18.586 9.013 29.927 1.00 57.50 344 LEU A C 1
ATOM 2830 O O . LEU A 1 344 ? -18.142 9.831 30.727 1.00 57.50 344 LEU A O 1
ATOM 2834 N N . THR A 1 345 ? -19.111 9.375 28.757 1.00 55.47 345 THR A N 1
ATOM 2835 C CA . THR A 1 345 ? -19.229 10.754 28.275 1.00 55.47 345 THR A CA 1
ATOM 2836 C C . THR A 1 345 ? -20.008 11.636 29.251 1.00 55.47 345 THR A C 1
ATOM 2838 O O . THR A 1 345 ? -19.554 12.722 29.599 1.00 55.47 345 THR A O 1
ATOM 2841 N N . LEU A 1 346 ? -21.154 11.152 29.750 1.00 57.19 346 LEU A N 1
ATOM 2842 C CA . LEU A 1 346 ? -21.983 11.902 30.696 1.00 57.19 346 LEU A CA 1
ATOM 2843 C C . LEU A 1 346 ? -21.274 12.061 32.045 1.00 57.19 346 LEU A C 1
ATOM 2845 O O . LEU A 1 346 ? -21.286 13.150 32.608 1.00 57.19 346 LEU A O 1
ATOM 2849 N N . LYS A 1 347 ? -20.614 11.003 32.539 1.00 59.09 347 LYS A N 1
ATOM 2850 C CA . LYS A 1 347 ? -19.801 11.045 33.769 1.00 59.09 347 LYS A CA 1
ATOM 2851 C C . LYS A 1 347 ? -18.626 12.014 33.651 1.00 59.09 347 LYS A C 1
ATOM 2853 O O . LYS A 1 347 ? -18.371 12.783 34.574 1.00 59.09 347 LYS A O 1
ATOM 2858 N N . PHE A 1 348 ? -17.931 12.002 32.517 1.00 61.47 348 PHE A N 1
ATOM 2859 C CA . PHE A 1 348 ? -16.815 12.899 32.244 1.00 61.47 348 PHE A CA 1
ATOM 2860 C C . PHE A 1 348 ? -17.265 14.363 32.231 1.00 61.47 348 PHE A C 1
ATOM 2862 O O . PHE A 1 348 ? -16.692 15.191 32.937 1.00 61.47 348 PHE A O 1
ATOM 2869 N N . TYR A 1 349 ? -18.331 14.680 31.492 1.00 62.72 349 TYR A N 1
ATOM 2870 C CA . TYR A 1 349 ? -18.860 16.043 31.445 1.00 62.72 349 TYR A CA 1
ATOM 2871 C C . TYR A 1 349 ? -19.463 16.486 32.781 1.00 62.72 349 TYR A C 1
ATOM 2873 O O . TYR A 1 349 ? -19.257 17.630 33.180 1.00 62.72 349 TYR A O 1
ATOM 2881 N N . ALA A 1 350 ? -20.118 15.579 33.514 1.00 59.56 350 ALA A N 1
ATOM 2882 C CA . ALA A 1 350 ? -20.598 15.844 34.866 1.00 59.56 350 ALA A CA 1
ATOM 2883 C C . ALA A 1 350 ? -19.446 16.145 35.839 1.00 59.56 350 ALA A C 1
ATOM 2885 O O . ALA A 1 350 ? -19.579 17.019 36.690 1.00 59.56 350 ALA A O 1
ATOM 2886 N N . ARG A 1 351 ? -18.292 15.480 35.710 1.00 59.56 351 ARG A N 1
ATOM 2887 C CA . ARG A 1 351 ? -17.104 15.742 36.545 1.00 59.56 351 ARG A CA 1
ATOM 2888 C C . ARG A 1 351 ? -16.370 17.030 36.208 1.00 59.56 351 ARG A C 1
ATOM 2890 O O . ARG A 1 351 ? -15.746 17.606 37.092 1.00 59.56 351 ARG A O 1
ATOM 2897 N N . HIS A 1 352 ? -16.408 17.452 34.950 1.00 57.66 352 HIS A N 1
ATOM 2898 C CA . HIS A 1 352 ? -15.545 18.518 34.440 1.00 57.66 352 HIS A CA 1
ATOM 2899 C C . HIS A 1 352 ? -16.299 19.784 33.999 1.00 57.66 352 HIS A C 1
ATOM 2901 O O . HIS A 1 352 ? -15.711 20.601 33.298 1.00 57.66 352 HIS A O 1
ATOM 2907 N N . ASP A 1 353 ? -17.565 19.950 34.415 1.00 54.28 353 ASP A N 1
ATOM 2908 C CA . ASP A 1 353 ? -18.383 21.165 34.210 1.00 54.28 353 ASP A CA 1
ATOM 2909 C C . ASP A 1 353 ? -18.353 21.682 32.760 1.00 54.28 353 ASP A C 1
ATOM 2911 O O . ASP A 1 353 ? -18.146 22.867 32.495 1.00 54.28 353 ASP A O 1
ATOM 2915 N N . TRP A 1 354 ? -18.515 20.782 31.786 1.00 54.47 354 TRP A N 1
ATOM 2916 C CA . TRP A 1 354 ? -18.450 21.174 30.378 1.00 54.47 354 TRP A CA 1
ATOM 2917 C C . TRP A 1 354 ? -19.787 21.762 29.887 1.00 54.47 354 TRP A C 1
ATOM 2919 O O . TRP A 1 354 ? -20.822 21.109 30.025 1.00 54.47 354 TRP A O 1
ATOM 2929 N N . PRO A 1 355 ? -19.781 22.931 29.218 1.00 47.34 355 PRO A N 1
ATOM 2930 C CA . PRO A 1 355 ? -20.984 23.679 28.818 1.00 47.34 355 PRO A CA 1
ATOM 2931 C C . PRO A 1 355 ? -21.747 23.096 27.605 1.00 47.34 355 PRO A C 1
ATOM 2933 O O . PRO A 1 355 ? -22.474 23.811 26.925 1.00 47.34 355 PRO A O 1
ATOM 2936 N N . TYR A 1 356 ? -21.560 21.813 27.281 1.00 47.28 356 TYR A N 1
ATOM 2937 C CA . TYR A 1 356 ? -21.985 21.233 25.997 1.00 47.28 356 TYR A CA 1
ATOM 2938 C C . TYR A 1 356 ? -23.444 20.835 25.893 1.00 47.28 356 TYR A C 1
ATOM 2940 O O . TYR A 1 356 ? -24.020 20.842 24.805 1.00 47.28 356 TYR A O 1
ATOM 2948 N N . PHE A 1 357 ? -24.026 20.449 27.016 1.00 47.88 357 PHE A N 1
ATOM 2949 C CA . PHE A 1 357 ? -25.451 20.235 27.078 1.00 47.88 357 PHE A CA 1
ATOM 2950 C C . PHE A 1 357 ? -26.057 21.540 27.556 1.00 47.88 357 PHE A C 1
ATOM 2952 O O . PHE A 1 357 ? -25.574 22.123 28.524 1.00 47.88 357 PHE A O 1
ATOM 2959 N N . ASN A 1 358 ? -27.104 21.994 26.873 1.00 47.69 358 ASN A N 1
ATOM 2960 C CA . ASN A 1 358 ? -27.923 23.143 27.249 1.00 47.69 358 ASN A CA 1
ATOM 2961 C C . ASN A 1 358 ? -28.742 22.819 28.522 1.00 47.69 358 ASN A C 1
ATOM 2963 O O . ASN A 1 358 ? -29.954 23.006 28.560 1.00 47.69 358 ASN A O 1
ATOM 2967 N N . CYS A 1 359 ? -28.078 22.222 29.511 1.00 51.19 359 CYS A N 1
ATOM 2968 C CA . CYS A 1 359 ? -28.614 21.773 30.772 1.00 51.19 359 CYS A CA 1
ATOM 2969 C C . CYS A 1 359 ? -28.632 22.953 31.730 1.00 51.19 359 CYS A C 1
ATOM 2971 O O . CYS A 1 359 ? -27.640 23.661 31.917 1.00 51.19 359 CYS A O 1
ATOM 2973 N N . THR A 1 360 ? -29.761 23.123 32.388 1.00 56.81 360 THR A N 1
ATOM 2974 C CA . THR A 1 360 ? -29.897 23.977 33.555 1.00 56.81 360 THR A CA 1
ATOM 2975 C C . THR A 1 360 ? -28.969 23.491 34.684 1.00 56.81 360 THR A C 1
ATOM 2977 O O . THR A 1 360 ? -28.641 22.301 34.762 1.00 56.81 360 THR A O 1
ATOM 2980 N N . PRO A 1 361 ? -28.548 24.378 35.605 1.00 57.81 361 PRO A N 1
ATOM 2981 C CA . PRO A 1 361 ? -27.754 23.994 36.776 1.00 57.81 361 PRO A CA 1
ATOM 2982 C C . PRO A 1 361 ? -28.378 22.851 37.596 1.00 57.81 361 PRO A C 1
ATOM 2984 O O . PRO A 1 361 ? -27.661 22.017 38.150 1.00 57.81 361 PRO A O 1
ATOM 2987 N N . GLU A 1 362 ? -29.710 22.776 37.618 1.00 57.91 362 GLU A N 1
ATOM 2988 C CA . GLU A 1 362 ? -30.458 21.729 38.315 1.00 57.91 362 GLU A CA 1
ATOM 2989 C C . GLU A 1 362 ? -30.335 20.366 37.613 1.00 57.91 362 GLU A C 1
ATOM 2991 O O . GLU A 1 362 ? -30.144 19.343 38.269 1.00 57.91 362 GLU A O 1
ATOM 2996 N N . GLU A 1 363 ? -30.343 20.337 36.277 1.00 57.22 363 GLU A N 1
ATOM 2997 C CA . GLU A 1 363 ? -30.114 19.115 35.492 1.00 57.22 363 GLU A CA 1
ATOM 2998 C C . GLU A 1 363 ? -28.679 18.600 35.657 1.00 57.22 363 GLU A C 1
ATOM 3000 O O . GLU A 1 363 ? -28.468 17.399 35.826 1.00 57.22 363 GLU A O 1
ATOM 3005 N N . ILE A 1 364 ? -27.682 19.493 35.690 1.00 56.53 364 ILE A N 1
ATOM 3006 C CA . ILE A 1 364 ? -26.282 19.115 35.957 1.00 56.53 364 ILE A CA 1
ATOM 3007 C C . ILE A 1 364 ? -26.154 18.497 37.353 1.00 56.53 364 ILE A C 1
ATOM 3009 O O . ILE A 1 364 ? -25.488 17.471 37.525 1.00 56.53 364 ILE A O 1
ATOM 3013 N N . ARG A 1 365 ? -26.818 19.086 38.352 1.00 63.09 365 ARG A N 1
ATOM 3014 C CA . ARG A 1 365 ? -26.842 18.559 39.718 1.00 63.09 365 ARG A CA 1
ATOM 3015 C C . ARG A 1 365 ? -27.476 17.168 39.780 1.00 63.09 365 ARG A C 1
ATOM 3017 O O . ARG A 1 365 ? -26.874 16.273 40.367 1.00 63.09 365 ARG A O 1
ATOM 3024 N N . GLN A 1 366 ? -28.618 16.951 39.128 1.00 61.34 366 GLN A N 1
ATOM 3025 C CA . GLN A 1 366 ? -29.268 15.634 39.068 1.00 61.34 366 GLN A CA 1
ATOM 3026 C C . GLN A 1 366 ? -28.388 14.582 38.378 1.00 61.34 366 GLN A C 1
ATOM 3028 O O . GLN A 1 366 ? -28.288 13.441 38.836 1.00 61.34 366 GLN A O 1
ATOM 3033 N N . ILE A 1 367 ? -27.702 14.964 37.296 1.00 57.47 367 ILE A N 1
ATOM 3034 C CA . ILE A 1 367 ? -26.749 14.089 36.604 1.00 57.47 367 ILE A CA 1
ATOM 3035 C C . ILE A 1 367 ? -25.593 13.713 37.545 1.00 57.47 367 ILE A C 1
ATOM 3037 O O . ILE A 1 367 ? -25.217 12.542 37.606 1.00 57.47 367 ILE A O 1
ATOM 3041 N N . ARG A 1 368 ? -25.055 14.668 38.315 1.00 59.56 368 ARG A N 1
ATOM 3042 C CA . ARG A 1 368 ? -23.993 14.426 39.308 1.00 59.56 368 ARG A CA 1
ATOM 3043 C C . ARG A 1 368 ? -24.452 13.555 40.471 1.00 59.56 368 ARG A C 1
ATOM 3045 O O . ARG A 1 368 ? -23.725 12.648 40.854 1.00 59.56 368 ARG A O 1
ATOM 3052 N N . GLU A 1 369 ? -25.654 13.779 40.997 1.00 64.94 369 GLU A N 1
ATOM 3053 C CA . GLU A 1 369 ? -26.227 12.961 42.076 1.00 64.94 369 GLU A CA 1
ATOM 3054 C C . GLU A 1 369 ? -26.362 11.498 41.640 1.00 64.94 369 GLU A C 1
ATOM 3056 O O . GLU A 1 369 ? -26.080 10.585 42.415 1.00 64.94 369 GLU A O 1
ATOM 3061 N N . LYS A 1 370 ? -26.716 11.276 40.370 1.00 59.41 370 LYS A N 1
ATOM 3062 C CA . LYS A 1 370 ? -26.871 9.940 39.793 1.00 59.41 370 LYS A CA 1
ATOM 3063 C C . LYS A 1 370 ? -25.547 9.276 39.407 1.00 59.41 370 LYS A C 1
ATOM 3065 O O . LYS A 1 370 ? -25.421 8.063 39.539 1.00 59.41 370 LYS A O 1
ATOM 3070 N N . LEU A 1 371 ? -24.589 10.034 38.871 1.00 52.38 371 LEU A N 1
ATOM 3071 C CA . LEU A 1 371 ? -23.420 9.474 38.183 1.00 52.38 371 LEU A CA 1
ATOM 3072 C C . LEU A 1 371 ? -22.076 9.723 38.885 1.00 52.38 371 LEU A C 1
ATOM 3074 O O . LEU A 1 371 ? -21.116 9.011 38.585 1.00 52.38 371 LEU A O 1
ATOM 3078 N N . ASP A 1 372 ? -21.987 10.706 39.785 1.00 55.75 372 ASP A N 1
ATOM 3079 C CA . ASP A 1 372 ? -20.761 11.067 40.510 1.00 55.75 372 ASP A CA 1
ATOM 3080 C C . ASP A 1 372 ? -21.019 11.627 41.934 1.00 55.75 372 ASP A C 1
ATOM 3082 O O . ASP A 1 372 ? -20.589 12.731 42.273 1.00 55.75 372 ASP A O 1
ATOM 3086 N N . PRO A 1 373 ? -21.708 10.878 42.814 1.00 60.09 373 PRO A N 1
ATOM 3087 C CA . PRO A 1 373 ? -22.149 11.376 44.121 1.00 60.09 373 PRO A CA 1
ATOM 3088 C C . PRO A 1 373 ? -21.003 11.730 45.088 1.00 60.09 373 PRO A C 1
ATOM 3090 O O . PRO A 1 373 ? -21.202 12.498 46.029 1.00 60.09 373 PRO A O 1
ATOM 3093 N N . GLU A 1 374 ? -19.794 11.198 44.884 1.00 55.47 374 GLU A N 1
ATOM 3094 C CA . GLU A 1 374 ? -18.634 11.502 45.734 1.00 55.47 374 GLU A CA 1
ATOM 3095 C C . GLU A 1 374 ? -18.069 12.911 45.497 1.00 55.47 374 GLU A C 1
ATOM 3097 O O . GLU A 1 374 ? -17.675 13.572 46.459 1.00 55.47 374 GLU A O 1
ATOM 3102 N N . SER A 1 375 ? -18.085 13.430 44.262 1.00 56.66 375 SER A N 1
ATOM 3103 C CA . SER A 1 375 ? -17.637 14.810 44.007 1.00 56.66 375 SER A CA 1
ATOM 3104 C C . SER A 1 375 ? -18.571 15.834 44.650 1.00 56.66 375 SER A C 1
ATOM 3106 O O . SER A 1 375 ? -18.099 16.830 45.198 1.00 56.66 375 SER A O 1
ATOM 3108 N N . LEU A 1 376 ? -19.876 15.544 44.696 1.00 56.72 376 LEU A N 1
ATOM 3109 C CA . LEU A 1 376 ? -20.866 16.346 45.418 1.00 56.72 376 LEU A CA 1
ATOM 3110 C C . LEU A 1 376 ? -20.621 16.357 46.929 1.00 56.72 376 LEU A C 1
ATOM 3112 O O . LEU A 1 376 ? -20.764 17.400 47.561 1.00 56.72 376 LEU A O 1
ATOM 3116 N N . LYS A 1 377 ? -20.196 15.233 47.521 1.00 57.25 377 LYS A N 1
ATOM 3117 C CA . LYS A 1 377 ? -19.818 15.186 48.944 1.00 57.25 377 LYS A CA 1
AT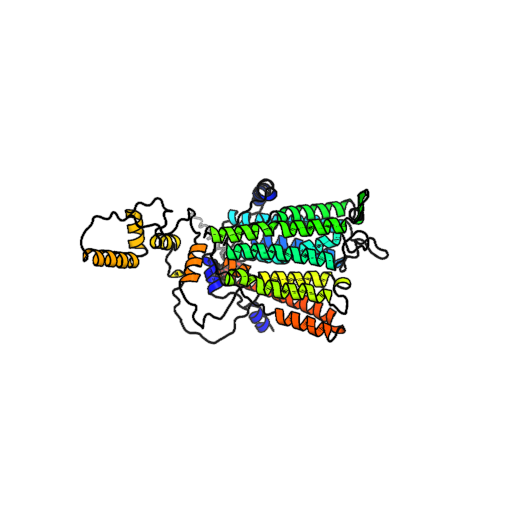OM 3118 C C . LYS A 1 377 ? -18.557 15.999 49.226 1.00 57.25 377 LYS A C 1
ATOM 3120 O O . LYS A 1 377 ? -18.482 16.654 50.261 1.00 57.25 377 LYS A O 1
ATOM 3125 N N . VAL A 1 378 ? -17.569 15.971 48.330 1.00 54.31 378 VAL A N 1
ATOM 3126 C CA . VAL A 1 378 ? -16.333 16.764 48.465 1.00 54.31 378 VAL A CA 1
ATOM 3127 C C . VAL A 1 378 ? -16.618 18.258 48.297 1.00 54.31 378 VAL A C 1
ATOM 3129 O O . VAL A 1 378 ? -16.156 19.055 49.113 1.00 54.31 378 VAL A O 1
ATOM 3132 N N . ALA A 1 379 ? -17.428 18.636 47.305 1.00 54.44 379 ALA A N 1
ATOM 3133 C CA . ALA A 1 379 ? -17.900 20.006 47.122 1.00 54.44 379 ALA A CA 1
ATOM 3134 C C . ALA A 1 379 ? -18.704 20.485 48.340 1.00 54.44 379 ALA A C 1
ATOM 3136 O O . ALA A 1 379 ? -18.407 21.549 48.874 1.00 54.44 379 ALA A O 1
ATOM 3137 N N . GLY A 1 380 ? -19.623 19.650 48.841 1.00 53.81 380 GLY A N 1
ATOM 3138 C CA . GLY A 1 380 ? -20.402 19.883 50.059 1.00 53.81 380 GLY A CA 1
ATOM 3139 C C . GLY A 1 380 ? -19.521 20.160 51.277 1.00 53.81 380 GLY A C 1
ATOM 3140 O O . GLY A 1 380 ? -19.690 21.181 51.941 1.00 53.81 380 GLY A O 1
ATOM 3141 N N . ARG A 1 381 ? -18.495 19.327 51.504 1.00 49.94 381 ARG A N 1
ATOM 3142 C CA . ARG A 1 381 ? -17.512 19.517 52.587 1.00 49.94 381 ARG A CA 1
ATOM 3143 C C . ARG A 1 381 ? -16.688 20.797 52.432 1.00 49.94 381 ARG A C 1
ATOM 3145 O O . ARG A 1 381 ? -16.362 21.415 53.439 1.00 49.94 381 ARG A O 1
ATOM 3152 N N . LEU A 1 382 ? -16.355 21.210 51.207 1.00 45.38 382 LEU A N 1
ATOM 3153 C CA . LEU A 1 382 ? -15.658 22.476 50.939 1.00 45.38 382 LEU A CA 1
ATOM 3154 C C . LEU A 1 382 ? -16.555 23.693 51.209 1.00 45.38 382 LEU A C 1
ATOM 3156 O O . LEU A 1 382 ? -16.078 24.685 51.760 1.00 45.38 382 LEU A O 1
ATOM 3160 N N . THR A 1 383 ? -17.847 23.620 50.873 1.00 50.34 383 THR A N 1
ATOM 3161 C CA . THR A 1 383 ? -18.839 24.647 51.238 1.00 50.34 383 THR A CA 1
ATOM 3162 C C . THR A 1 383 ? -19.102 24.701 52.740 1.00 50.34 383 THR A C 1
ATOM 3164 O O . THR A 1 383 ? -19.203 25.796 53.286 1.00 50.34 383 THR A O 1
ATOM 3167 N N . ASP A 1 384 ? -19.149 23.560 53.427 1.00 46.44 384 ASP A N 1
ATOM 3168 C CA . ASP A 1 384 ? -19.350 23.503 54.879 1.00 46.44 384 ASP A CA 1
ATOM 3169 C C . ASP A 1 384 ? -18.109 23.982 55.647 1.00 46.44 384 ASP A C 1
ATOM 3171 O O . ASP A 1 384 ? -18.233 24.728 56.618 1.00 46.44 384 ASP A O 1
ATOM 3175 N N . ALA A 1 385 ? -16.906 23.659 55.159 1.00 45.25 385 ALA A N 1
ATOM 3176 C CA . ALA A 1 385 ? -15.651 24.197 55.683 1.00 45.25 385 ALA A CA 1
ATOM 3177 C C . ALA A 1 385 ? -15.523 25.717 55.459 1.00 45.25 385 ALA A C 1
ATOM 3179 O O . ALA A 1 385 ? -14.947 26.411 56.293 1.00 45.25 385 ALA A O 1
ATOM 3180 N N . ARG A 1 386 ? -16.091 26.258 54.368 1.00 43.56 386 ARG A N 1
ATOM 3181 C CA . ARG A 1 386 ? -16.135 27.709 54.095 1.00 43.56 386 ARG A CA 1
ATOM 3182 C C . ARG A 1 386 ? -17.256 28.447 54.822 1.00 43.56 386 ARG A C 1
ATOM 3184 O O . ARG A 1 386 ? -17.082 29.621 55.115 1.00 43.56 386 ARG A O 1
ATOM 3191 N N . ARG A 1 387 ? -18.368 27.791 55.169 1.00 46.06 387 ARG A N 1
ATOM 3192 C CA . ARG A 1 387 ? -19.434 28.382 56.006 1.00 46.06 387 ARG A CA 1
ATOM 3193 C C . ARG A 1 387 ? -18.986 28.666 57.440 1.00 46.06 387 ARG A C 1
ATOM 3195 O O . ARG A 1 387 ? -19.602 29.489 58.108 1.00 46.06 387 ARG A O 1
ATOM 3202 N N . GLN A 1 388 ? -17.914 28.024 57.902 1.00 48.47 388 GLN A N 1
ATOM 3203 C CA . GLN A 1 388 ? -17.297 28.310 59.200 1.00 48.47 388 GLN A CA 1
ATOM 3204 C C . GLN A 1 388 ? -16.335 29.516 59.175 1.00 48.47 388 GLN A C 1
ATOM 3206 O O . GLN A 1 388 ? -15.902 29.953 60.238 1.00 48.47 388 GLN A O 1
ATOM 3211 N N . SER A 1 389 ? -16.040 30.096 58.004 1.00 43.00 389 SER A N 1
ATOM 3212 C CA . SER A 1 389 ? -15.307 31.363 57.863 1.00 43.00 389 SER A CA 1
ATOM 3213 C C . SER A 1 389 ? -16.238 32.435 57.288 1.00 43.00 389 SER A C 1
ATOM 3215 O O . SER A 1 389 ? -16.706 32.321 56.159 1.00 43.00 389 SER A O 1
ATOM 3217 N N . SER A 1 390 ? -16.562 33.441 58.091 1.00 40.12 390 SER A N 1
ATOM 3218 C CA . SER A 1 390 ? -17.632 34.415 57.863 1.00 40.12 390 SER A CA 1
ATOM 3219 C C . SER A 1 390 ? -17.534 35.273 56.589 1.00 40.12 390 SER A C 1
ATOM 3221 O O . SER A 1 390 ? -16.447 35.657 56.167 1.00 40.12 390 SER A O 1
ATOM 3223 N N . SER A 1 391 ? -18.737 35.667 56.134 1.00 42.12 391 SER A N 1
ATOM 3224 C CA . SER A 1 391 ? -19.143 36.909 55.441 1.00 42.12 391 SER A CA 1
ATOM 3225 C C . SER A 1 391 ? -18.577 37.217 54.049 1.00 42.12 391 SER A C 1
ATOM 3227 O O . SER A 1 391 ? -17.516 37.814 53.939 1.00 42.12 391 SER A O 1
ATOM 3229 N N . GLU A 1 392 ? -19.356 36.898 53.009 1.00 36.91 392 GLU A N 1
ATOM 3230 C CA . GLU A 1 392 ? -19.932 37.844 52.025 1.00 36.91 392 GLU A CA 1
ATOM 3231 C C . GLU A 1 392 ? -20.672 37.064 50.919 1.00 36.91 392 GLU A C 1
ATOM 3233 O O . GLU A 1 392 ? -20.288 35.946 50.568 1.00 36.91 392 GLU A O 1
ATOM 3238 N N . ASP A 1 393 ? -21.763 37.638 50.401 1.00 41.53 393 ASP A N 1
ATOM 3239 C CA . ASP A 1 393 ? -22.553 37.099 49.289 1.00 41.53 393 ASP A CA 1
ATOM 3240 C C . ASP A 1 393 ? -21.694 36.987 48.022 1.00 41.53 393 ASP A C 1
ATOM 3242 O O . ASP A 1 393 ? -21.474 37.960 47.301 1.00 41.53 393 ASP A O 1
ATOM 3246 N N . VAL A 1 394 ? -21.219 35.778 47.724 1.00 36.22 394 VAL A N 1
ATOM 3247 C CA . VAL A 1 394 ? -20.521 35.480 46.472 1.00 36.22 394 VAL A CA 1
ATOM 3248 C C . VAL A 1 394 ? -21.386 34.537 45.652 1.00 36.22 394 VAL A C 1
ATOM 3250 O O . VAL A 1 394 ? -21.465 33.335 45.909 1.00 36.22 394 VAL A O 1
ATOM 3253 N N . VAL A 1 395 ? -22.035 35.103 44.635 1.00 34.78 395 VAL A N 1
ATOM 3254 C CA . VAL A 1 395 ? -22.619 34.363 43.513 1.00 34.78 395 VAL A CA 1
ATOM 3255 C C . VAL A 1 395 ? -21.548 33.408 42.976 1.00 34.78 395 VAL A C 1
ATOM 3257 O O . VAL A 1 395 ? -20.487 33.841 42.529 1.00 34.78 395 VAL A O 1
ATOM 3260 N N . LEU A 1 396 ? -21.809 32.100 43.053 1.00 36.81 396 LEU A N 1
ATOM 3261 C CA . LEU A 1 396 ? -20.952 31.040 42.520 1.00 36.81 396 LEU A CA 1
ATOM 3262 C C . LEU A 1 396 ? -20.906 31.120 40.985 1.00 36.81 396 LEU A C 1
ATOM 3264 O O . LEU A 1 396 ? -21.526 30.324 40.287 1.00 36.81 396 LEU A O 1
ATOM 3268 N N . THR A 1 397 ? -20.138 32.052 40.426 1.00 34.03 397 THR A N 1
ATOM 3269 C CA . THR A 1 397 ? -19.602 31.879 39.074 1.00 34.03 397 THR A CA 1
ATOM 3270 C C . THR A 1 397 ? -18.432 30.913 39.179 1.00 34.03 397 THR A C 1
ATOM 3272 O O . THR A 1 397 ? -17.282 31.309 39.377 1.00 34.03 397 THR A O 1
ATOM 3275 N N . GLN A 1 398 ? -18.748 29.620 39.123 1.00 37.94 398 GLN A N 1
ATOM 3276 C CA . GLN A 1 398 ? -17.755 28.563 39.008 1.00 37.94 398 GLN A CA 1
ATOM 3277 C C . GLN A 1 398 ? -16.991 28.793 37.695 1.00 37.94 398 GLN A C 1
ATOM 3279 O O . GLN A 1 398 ? -17.576 28.825 36.613 1.00 37.94 398 GLN A O 1
ATOM 3284 N N . LYS A 1 399 ? -15.690 29.076 37.801 1.00 34.91 399 LYS A N 1
ATOM 3285 C CA . LYS A 1 399 ? -14.843 29.413 36.656 1.00 34.91 399 LYS A CA 1
ATOM 3286 C C . LYS A 1 399 ? -14.699 28.160 35.790 1.00 34.91 399 LYS A C 1
ATOM 3288 O O . LYS A 1 399 ? -14.166 27.158 36.251 1.00 34.91 399 LYS A O 1
ATOM 3293 N N . VAL A 1 400 ? -15.209 28.207 34.563 1.00 40.56 400 VAL A N 1
ATOM 3294 C CA . VAL A 1 400 ? -15.062 27.118 33.590 1.00 40.56 400 VAL A CA 1
ATOM 3295 C C . VAL A 1 400 ? -13.576 27.015 33.230 1.00 40.56 400 VAL A C 1
ATOM 3297 O O . VAL A 1 400 ? -13.031 27.903 32.578 1.00 40.56 400 VAL A O 1
ATOM 3300 N N . ASP A 1 401 ? -12.903 25.950 33.670 1.00 39.06 401 ASP A N 1
ATOM 3301 C CA . ASP A 1 401 ? -11.455 25.736 33.468 1.00 39.06 401 ASP A CA 1
ATOM 3302 C C . ASP A 1 401 ? -11.081 25.336 32.021 1.00 39.06 401 ASP A C 1
ATOM 3304 O O . ASP A 1 401 ? -9.911 25.098 31.698 1.00 39.06 401 ASP A O 1
ATOM 3308 N N . HIS A 1 402 ? -12.062 25.269 31.116 1.00 41.88 402 HIS A N 1
ATOM 3309 C CA . HIS A 1 402 ? -11.885 24.801 29.745 1.00 41.88 402 HIS A CA 1
ATOM 3310 C C . HIS A 1 402 ? -12.357 25.849 28.719 1.00 41.88 402 HIS A C 1
ATOM 3312 O O . HIS A 1 402 ? -13.557 26.020 28.529 1.00 41.88 402 HIS A O 1
ATOM 3318 N N . PRO A 1 403 ? -11.428 26.548 28.032 1.00 38.88 403 PRO A N 1
ATOM 3319 C CA . PRO A 1 403 ? -11.756 27.563 27.026 1.00 38.88 403 PRO A CA 1
ATOM 3320 C C . PRO A 1 403 ? -12.133 26.987 25.647 1.00 38.88 403 PRO A C 1
ATOM 3322 O O . PRO A 1 403 ? -12.363 27.752 24.712 1.00 38.88 403 PRO A O 1
ATOM 3325 N N . THR A 1 404 ? -12.164 25.661 25.469 1.00 44.44 404 THR A N 1
ATOM 3326 C CA . THR A 1 404 ? -12.380 25.051 24.152 1.00 44.44 404 THR A CA 1
ATOM 3327 C C . THR A 1 404 ? -13.860 24.922 23.806 1.00 44.44 404 THR A C 1
ATOM 3329 O O . THR A 1 404 ? -14.625 24.252 24.493 1.00 44.44 404 THR A O 1
ATOM 3332 N N . ALA A 1 405 ? -14.250 25.492 22.669 1.00 41.22 405 ALA A N 1
ATOM 3333 C CA . ALA A 1 405 ? -15.615 25.470 22.162 1.00 41.22 405 ALA A CA 1
ATOM 3334 C C . ALA A 1 405 ? -15.954 24.220 21.321 1.00 41.22 405 ALA A C 1
ATOM 3336 O O . ALA A 1 405 ? -16.816 24.333 20.460 1.00 41.22 405 ALA A O 1
ATOM 3337 N N . GLN A 1 406 ? -15.336 23.040 21.533 1.00 47.78 406 GLN A N 1
ATOM 3338 C CA . GLN A 1 406 ? -15.666 21.778 20.815 1.00 47.78 406 GLN A CA 1
ATOM 3339 C C . GLN A 1 406 ? -15.803 20.561 21.760 1.00 47.78 406 GLN A C 1
ATOM 3341 O O . GLN A 1 406 ? -15.002 20.450 22.690 1.00 47.78 406 GLN A O 1
ATOM 3346 N N . PRO A 1 407 ? -16.786 19.649 21.564 1.00 52.75 407 PRO A N 1
ATOM 3347 C CA . PRO A 1 407 ? -17.004 18.516 22.461 1.00 52.75 407 PRO A CA 1
ATOM 3348 C C . PRO A 1 407 ? -15.941 17.443 22.238 1.00 52.75 407 PRO A C 1
ATOM 3350 O O . PRO A 1 407 ? -15.696 17.039 21.102 1.00 52.75 407 PRO A O 1
ATOM 3353 N N . MET A 1 408 ? -15.352 16.923 23.318 1.00 52.66 408 MET A N 1
ATOM 3354 C CA . MET A 1 408 ? -14.479 15.750 23.210 1.00 52.66 408 MET A CA 1
ATOM 3355 C C . MET A 1 408 ? -15.266 14.484 22.843 1.00 52.66 408 MET A C 1
ATOM 3357 O O . MET A 1 408 ? -16.313 14.195 23.415 1.00 52.66 408 MET A O 1
ATOM 3361 N N . THR A 1 409 ? -14.740 13.694 21.914 1.00 55.59 409 THR A N 1
ATOM 3362 C CA . THR A 1 409 ? -15.267 12.370 21.576 1.00 55.59 409 THR A CA 1
ATOM 3363 C C . THR A 1 409 ? -15.090 11.394 22.743 1.00 55.59 409 THR A C 1
ATOM 3365 O O . THR A 1 409 ? -14.200 11.542 23.579 1.00 55.59 409 THR A O 1
ATOM 3368 N N . GLU A 1 410 ? -15.909 10.345 22.792 1.00 53.03 410 GLU A N 1
ATOM 3369 C CA . GLU A 1 410 ? -15.806 9.304 23.824 1.00 53.03 410 GLU A CA 1
ATOM 3370 C C . GLU A 1 410 ? -14.409 8.647 23.848 1.00 53.03 410 GLU A C 1
ATOM 3372 O O . GLU A 1 410 ? -13.824 8.490 24.915 1.00 53.03 410 GLU A O 1
ATOM 3377 N N . ASN A 1 411 ? -13.801 8.412 22.678 1.00 50.50 411 ASN A N 1
ATOM 3378 C CA . ASN A 1 411 ? -12.413 7.948 22.550 1.00 50.50 411 ASN A CA 1
ATOM 3379 C C . ASN A 1 411 ? -11.390 8.909 23.189 1.00 50.50 411 ASN A C 1
ATOM 3381 O O . ASN A 1 411 ? -10.420 8.461 23.799 1.00 50.50 411 ASN A O 1
ATOM 3385 N N . GLN A 1 412 ? -11.583 10.226 23.050 1.00 55.56 412 GLN A N 1
ATOM 3386 C CA . GLN A 1 412 ? -10.710 11.237 23.664 1.00 55.56 412 GLN A CA 1
ATOM 3387 C C . GLN A 1 412 ? -10.860 11.248 25.186 1.00 55.56 412 GLN A C 1
ATOM 3389 O O . GLN A 1 412 ? -9.868 11.364 25.897 1.00 55.56 412 GLN A O 1
ATOM 3394 N N . ILE A 1 413 ? -12.083 11.057 25.683 1.00 58.06 413 ILE A N 1
ATOM 3395 C CA . ILE A 1 413 ? -12.379 10.940 27.114 1.00 58.06 413 ILE A CA 1
ATOM 3396 C C . ILE A 1 413 ? -11.715 9.688 27.707 1.00 58.06 413 ILE A C 1
ATOM 3398 O O . ILE A 1 413 ? -11.071 9.773 28.753 1.00 58.06 413 ILE A O 1
ATOM 3402 N N . TYR A 1 414 ? -11.805 8.541 27.028 1.00 54.59 414 TYR A N 1
ATOM 3403 C CA . TYR A 1 414 ? -11.104 7.318 27.435 1.00 54.59 414 TYR A CA 1
ATOM 3404 C C . TYR A 1 414 ? -9.579 7.496 27.422 1.00 54.59 414 TYR A C 1
ATOM 3406 O O . TYR A 1 414 ? -8.925 7.127 28.397 1.00 54.59 414 TYR A O 1
ATOM 3414 N N . GLY A 1 415 ? -9.015 8.110 26.375 1.00 50.50 415 GLY A N 1
ATOM 3415 C CA . GLY A 1 415 ? -7.584 8.425 26.311 1.00 50.50 415 GLY A CA 1
ATOM 3416 C C . GLY A 1 415 ? -7.134 9.368 27.434 1.00 50.50 415 GLY A C 1
ATOM 3417 O O . GLY A 1 415 ? -6.107 9.132 28.066 1.00 50.50 415 GLY A O 1
ATOM 3418 N N . TRP A 1 416 ? -7.945 10.383 27.752 1.00 54.94 416 TRP A N 1
ATOM 3419 C CA . TRP A 1 416 ? -7.709 11.303 28.868 1.00 54.94 416 TRP A CA 1
ATOM 3420 C C . TRP A 1 416 ? -7.688 10.574 30.215 1.00 54.94 416 TRP A C 1
ATOM 3422 O O . TRP A 1 416 ? -6.816 10.836 31.047 1.00 54.94 416 TRP A O 1
ATOM 3432 N N . TYR A 1 417 ? -8.617 9.633 30.429 1.00 53.59 417 TYR A N 1
ATOM 3433 C CA . TYR A 1 417 ? -8.613 8.798 31.627 1.00 53.59 417 TYR A CA 1
ATOM 3434 C C . TYR A 1 417 ? -7.419 7.844 31.647 1.00 53.59 417 TYR A C 1
ATOM 3436 O O . TYR A 1 417 ? -6.789 7.731 32.686 1.00 53.59 417 TYR A O 1
ATOM 3444 N N . GLN A 1 418 ? -7.042 7.196 30.546 1.00 45.81 418 GLN A N 1
ATOM 3445 C CA . GLN A 1 418 ? -5.896 6.276 30.532 1.00 45.81 418 GLN A CA 1
ATOM 3446 C C . GLN A 1 418 ? -4.554 6.967 30.807 1.00 45.81 418 GLN A C 1
ATOM 3448 O O . GLN A 1 418 ? -3.719 6.398 31.508 1.00 45.81 418 GLN A O 1
ATOM 3453 N N . ASP A 1 419 ? -4.350 8.191 30.316 1.00 44.78 419 ASP A N 1
ATOM 3454 C CA . ASP A 1 419 ? -3.098 8.928 30.538 1.00 44.78 419 ASP A CA 1
ATOM 3455 C C . ASP A 1 419 ? -2.982 9.476 31.977 1.00 44.78 419 ASP A C 1
ATOM 3457 O O . ASP A 1 419 ? -1.882 9.663 32.498 1.00 44.78 419 ASP A O 1
ATOM 3461 N N . ARG A 1 420 ? -4.119 9.692 32.665 1.00 45.34 420 ARG A N 1
ATOM 3462 C CA . ARG A 1 420 ? -4.166 10.269 34.025 1.00 45.34 420 ARG A CA 1
ATOM 3463 C C . ARG A 1 420 ? -4.527 9.294 35.145 1.00 45.34 420 ARG A C 1
ATOM 3465 O O . ARG A 1 420 ? -4.203 9.582 36.295 1.00 45.34 420 ARG A O 1
ATOM 3472 N N . ALA A 1 421 ? -5.214 8.188 34.857 1.00 36.97 421 ALA A N 1
ATOM 3473 C CA . ALA A 1 421 ? -5.836 7.362 35.890 1.00 36.97 421 ALA A CA 1
ATOM 3474 C C . ALA A 1 421 ? -4.841 6.481 36.645 1.00 36.97 421 ALA A C 1
ATOM 3476 O O . ALA A 1 421 ? -5.038 6.309 37.839 1.00 36.97 421 ALA A O 1
ATOM 3477 N N . TYR A 1 422 ? -3.758 5.974 36.049 1.00 33.81 422 TYR A N 1
ATOM 3478 C CA . TYR A 1 422 ? -2.790 5.177 36.811 1.00 33.81 422 TYR A CA 1
ATOM 3479 C C . TYR A 1 422 ? -1.362 5.287 36.273 1.00 33.81 422 TYR A C 1
ATOM 3481 O O . TYR A 1 422 ? -1.086 5.067 35.097 1.00 33.81 422 TYR A O 1
ATOM 3489 N N . ARG A 1 423 ? -0.417 5.540 37.192 1.00 36.72 423 ARG A N 1
ATOM 3490 C CA . ARG A 1 423 ? 0.994 5.182 37.001 1.00 36.72 423 ARG A CA 1
ATOM 3491 C C . ARG A 1 423 ? 1.049 3.665 36.828 1.00 36.72 423 ARG A C 1
ATOM 3493 O O . ARG A 1 423 ? 0.882 2.940 37.804 1.00 36.72 423 ARG A O 1
ATOM 3500 N N . TYR A 1 424 ? 1.263 3.219 35.596 1.00 36.41 424 TYR A N 1
ATOM 3501 C CA . TYR A 1 424 ? 1.417 1.816 35.216 1.00 36.41 424 TYR A CA 1
ATOM 3502 C C . TYR A 1 424 ? 2.263 1.035 36.234 1.00 36.41 424 TYR A C 1
ATOM 3504 O O . TYR A 1 424 ? 3.414 1.394 36.518 1.00 36.41 424 TYR A O 1
ATOM 3512 N N . LEU A 1 425 ? 1.696 -0.039 36.793 1.00 35.22 425 LEU A N 1
ATOM 3513 C CA . LEU A 1 425 ? 2.429 -0.945 37.670 1.00 35.22 425 LEU A CA 1
ATOM 3514 C C . LEU A 1 425 ? 3.520 -1.659 36.865 1.00 35.22 425 LEU A C 1
ATOM 3516 O O . LEU A 1 425 ? 3.389 -1.938 35.676 1.00 35.22 425 LEU A O 1
ATOM 3520 N N . LYS A 1 426 ? 4.623 -2.007 37.537 1.00 32.31 426 LYS A N 1
ATOM 3521 C CA . LYS A 1 426 ? 5.803 -2.667 36.942 1.00 32.31 426 LYS A CA 1
ATOM 3522 C C . LYS A 1 426 ? 5.479 -3.982 36.200 1.00 32.31 426 LYS A C 1
ATOM 3524 O O . LYS A 1 426 ? 6.293 -4.414 35.391 1.00 32.31 426 LYS A O 1
ATOM 3529 N N . ARG A 1 427 ? 4.321 -4.589 36.488 1.00 34.31 427 ARG A N 1
ATOM 3530 C CA . ARG A 1 427 ? 3.801 -5.853 35.939 1.00 34.31 427 ARG A CA 1
ATOM 3531 C C . ARG A 1 427 ? 2.979 -5.678 34.653 1.00 34.31 427 ARG A C 1
ATOM 3533 O O . ARG A 1 427 ? 2.941 -6.610 33.863 1.00 34.31 427 ARG A O 1
ATOM 3540 N N . ASP A 1 428 ? 2.457 -4.481 34.375 1.00 33.25 428 ASP A N 1
ATOM 3541 C CA . ASP A 1 428 ? 1.784 -4.152 33.103 1.00 33.25 428 ASP A CA 1
ATOM 3542 C C . ASP A 1 428 ? 2.796 -3.767 31.998 1.00 33.25 428 ASP A C 1
ATOM 3544 O O . ASP A 1 428 ? 2.440 -3.268 30.936 1.00 33.25 428 ASP A O 1
ATOM 3548 N N . ARG A 1 429 ? 4.098 -3.999 32.237 1.00 33.75 429 ARG A N 1
ATOM 3549 C CA . ARG A 1 429 ? 5.189 -3.811 31.260 1.00 33.75 429 ARG A CA 1
ATOM 3550 C C . ARG A 1 429 ? 5.214 -4.872 30.154 1.00 33.75 429 ARG A C 1
ATOM 3552 O O . ARG A 1 429 ? 6.144 -4.874 29.349 1.00 33.75 429 ARG A O 1
ATOM 3559 N N . GLY A 1 430 ? 4.249 -5.783 30.141 1.00 31.52 430 GLY A N 1
ATOM 3560 C CA . GLY A 1 430 ? 4.124 -6.824 29.138 1.00 31.52 430 GLY A CA 1
ATOM 3561 C C . GLY A 1 430 ? 2.972 -6.523 28.192 1.00 31.52 430 GLY A C 1
ATOM 3562 O O . GLY A 1 430 ? 1.827 -6.500 28.625 1.00 31.52 430 GLY A O 1
ATOM 3563 N N . ILE A 1 431 ? 3.312 -6.437 26.906 1.00 34.19 431 ILE A N 1
ATOM 3564 C CA . ILE A 1 431 ? 2.452 -6.480 25.714 1.00 34.19 431 ILE A CA 1
ATOM 3565 C C . ILE A 1 431 ? 2.148 -5.091 25.124 1.00 34.19 431 ILE A C 1
ATOM 3567 O O . ILE A 1 431 ? 1.240 -4.374 25.541 1.00 34.19 431 ILE A O 1
ATOM 3571 N N . PHE A 1 432 ? 2.978 -4.726 24.142 1.00 37.88 432 PHE A N 1
ATOM 3572 C CA . PHE A 1 432 ? 2.912 -3.511 23.336 1.00 37.88 432 PHE A CA 1
ATOM 3573 C C . PHE A 1 432 ? 2.250 -3.822 21.973 1.00 37.88 432 PHE A C 1
ATOM 3575 O O . PHE A 1 432 ? 2.046 -4.984 21.627 1.00 37.88 432 PHE A O 1
ATOM 3582 N N . CYS A 1 433 ? 1.796 -2.794 21.246 1.00 44.31 433 CYS A N 1
ATOM 3583 C CA . CYS A 1 433 ? 0.954 -2.936 20.048 1.00 44.31 433 CYS A CA 1
ATOM 3584 C C . CYS A 1 433 ? 1.459 -2.022 18.920 1.00 44.31 433 CYS A C 1
ATOM 3586 O O . CYS A 1 433 ? 2.189 -1.073 19.191 1.00 44.31 433 CYS A O 1
ATOM 3588 N N . ARG A 1 434 ? 1.093 -2.269 17.657 1.00 71.94 434 ARG A N 1
ATOM 3589 C CA . ARG A 1 434 ? 1.573 -1.468 16.508 1.00 71.94 434 ARG A CA 1
ATOM 3590 C C . ARG A 1 434 ? 0.608 -0.400 16.058 1.00 71.94 434 ARG A C 1
ATOM 3592 O O . ARG A 1 434 ? -0.540 -0.414 16.473 1.00 71.94 434 ARG A O 1
ATOM 3599 N N . LEU A 1 435 ? 1.084 0.509 15.208 1.00 80.25 435 LEU A N 1
ATOM 3600 C CA . LEU A 1 435 ? 0.452 1.795 14.931 1.00 80.25 435 LEU A CA 1
ATOM 3601 C C . LEU A 1 435 ? -1.057 1.699 14.660 1.00 80.25 435 LEU A C 1
ATOM 3603 O O . LEU A 1 435 ? -1.812 2.383 15.352 1.00 80.25 435 LEU A O 1
ATOM 3607 N N . ILE A 1 436 ? -1.504 0.826 13.744 1.00 81.06 436 ILE A N 1
ATOM 3608 C CA . ILE A 1 436 ? -2.933 0.685 13.402 1.00 81.06 436 ILE A CA 1
ATOM 3609 C C . ILE A 1 436 ? -3.748 0.103 14.568 1.00 81.06 436 ILE A C 1
ATOM 3611 O O . ILE A 1 436 ? -4.819 0.612 14.898 1.00 81.06 436 ILE A O 1
ATOM 3615 N N . VAL A 1 437 ? -3.238 -0.922 15.250 1.00 80.81 437 VAL A N 1
ATOM 3616 C CA . VAL A 1 437 ? -3.926 -1.488 16.420 1.00 80.81 437 VAL A CA 1
ATOM 3617 C C . VAL A 1 437 ? -3.947 -0.471 17.563 1.00 80.81 437 VAL A C 1
ATOM 3619 O O . VAL A 1 437 ? -5.006 -0.175 18.095 1.00 80.81 437 VAL A O 1
ATOM 3622 N N . SER A 1 438 ? -2.812 0.149 17.880 1.00 75.19 438 SER A N 1
ATOM 3623 C CA . SER A 1 438 ? -2.638 1.165 18.923 1.00 75.19 438 SER A CA 1
ATOM 3624 C C . SER A 1 438 ? -3.540 2.381 18.753 1.00 75.19 438 SER A C 1
ATOM 3626 O O . SER A 1 438 ? -4.125 2.871 19.724 1.00 75.19 438 SER A O 1
ATOM 3628 N N . GLN A 1 439 ? -3.691 2.886 17.529 1.00 75.88 439 GLN A N 1
ATOM 3629 C CA . GLN A 1 439 ? -4.614 3.989 17.281 1.00 75.88 439 GLN A CA 1
ATOM 3630 C C . GLN A 1 439 ? -6.082 3.554 17.431 1.00 75.88 439 GLN A C 1
ATOM 3632 O O . GLN A 1 439 ? -6.898 4.383 17.816 1.00 75.88 439 GLN A O 1
ATOM 3637 N N . MET A 1 440 ? -6.445 2.294 17.173 1.00 74.88 440 MET A N 1
ATOM 3638 C CA . MET A 1 440 ? -7.836 1.833 17.276 1.00 74.88 440 MET A CA 1
ATOM 3639 C C . MET A 1 440 ? -8.199 1.377 18.693 1.00 74.88 440 MET A C 1
ATOM 3641 O O . MET A 1 440 ? -9.234 1.764 19.218 1.00 74.88 440 MET A O 1
ATOM 3645 N N . SER A 1 441 ? -7.332 0.633 19.372 1.00 69.38 441 SER A N 1
ATOM 3646 C CA . SER A 1 441 ? -7.568 0.191 20.749 1.00 69.38 441 SER A CA 1
ATOM 3647 C C . SER A 1 441 ? -7.178 1.225 21.808 1.00 69.38 441 SER A C 1
ATOM 3649 O O . SER A 1 441 ? -7.294 0.946 22.997 1.00 69.38 441 SER A O 1
ATOM 3651 N N . VAL A 1 442 ? -6.685 2.400 21.396 1.00 70.06 442 VAL A N 1
ATOM 3652 C CA . VAL A 1 442 ? -6.160 3.444 22.296 1.00 70.06 442 VAL A CA 1
ATOM 3653 C C . VAL A 1 442 ? -5.081 2.864 23.223 1.00 70.06 442 VAL A C 1
ATOM 3655 O O . VAL A 1 442 ? -5.070 3.065 24.430 1.00 70.06 442 VAL A O 1
ATOM 3658 N N . THR A 1 443 ? -4.162 2.084 22.657 1.00 68.94 443 THR A N 1
ATOM 3659 C CA . THR A 1 443 ? -3.030 1.514 23.398 1.00 68.94 443 THR A CA 1
ATOM 3660 C C . THR A 1 443 ? -1.720 2.120 22.923 1.00 68.94 443 THR A C 1
ATOM 3662 O O . THR A 1 443 ? -1.615 2.696 21.841 1.00 68.94 443 THR A O 1
ATOM 3665 N N . ARG A 1 444 ? -0.685 1.997 23.751 1.00 70.56 444 ARG A N 1
ATOM 3666 C CA . ARG A 1 444 ? 0.645 2.529 23.455 1.00 70.56 444 ARG A CA 1
ATOM 3667 C C . ARG A 1 444 ? 1.321 1.749 22.324 1.00 70.56 444 ARG A C 1
ATOM 3669 O O . ARG A 1 444 ? 1.322 0.519 22.345 1.00 70.56 444 ARG A O 1
ATOM 3676 N N . CYS A 1 445 ? 1.953 2.464 21.391 1.00 72.50 445 CYS A N 1
ATOM 3677 C CA . CYS A 1 445 ? 2.712 1.848 20.298 1.00 72.50 445 CYS A CA 1
ATOM 3678 C C . CYS A 1 445 ? 4.016 1.177 20.788 1.00 72.50 445 CYS A C 1
ATOM 3680 O O . CYS A 1 445 ? 4.569 1.563 21.820 1.00 72.50 445 CYS A O 1
ATOM 3682 N N . GLU A 1 446 ? 4.571 0.205 20.066 1.00 71.75 446 GLU A N 1
ATOM 3683 C CA . GLU A 1 446 ? 5.934 -0.301 20.301 1.00 71.75 446 GLU A CA 1
ATOM 3684 C C . GLU A 1 446 ? 6.988 0.696 19.803 1.00 71.75 446 GLU A C 1
ATOM 3686 O O . GLU A 1 446 ? 6.783 1.381 18.804 1.00 71.75 446 GLU A O 1
ATOM 3691 N N . ALA A 1 447 ? 8.135 0.763 20.485 1.00 77.00 447 ALA A N 1
ATOM 3692 C CA . ALA A 1 447 ? 9.299 1.525 20.016 1.00 77.00 447 ALA A CA 1
ATOM 3693 C C . ALA A 1 447 ? 10.324 0.643 19.276 1.00 77.00 447 ALA A C 1
ATOM 3695 O O . ALA A 1 447 ? 11.266 1.154 18.680 1.00 77.00 447 ALA A O 1
ATOM 3696 N N . TRP A 1 448 ? 10.165 -0.680 19.342 1.00 75.00 448 TRP A N 1
ATOM 3697 C CA . TRP A 1 448 ? 11.084 -1.651 18.764 1.00 75.00 448 TRP A CA 1
ATOM 3698 C C . TRP A 1 448 ? 10.303 -2.794 18.141 1.00 75.00 448 TRP A C 1
ATOM 3700 O O . TRP A 1 448 ? 9.291 -3.206 18.695 1.00 75.00 448 TRP A O 1
ATOM 3710 N N . HIS A 1 449 ? 10.802 -3.337 17.035 1.00 76.88 449 HIS A N 1
ATOM 3711 C CA . HIS A 1 449 ? 10.188 -4.466 16.357 1.00 76.88 449 HIS A CA 1
ATOM 3712 C C . HIS A 1 449 ? 11.137 -5.666 16.364 1.00 76.88 449 HIS A C 1
ATOM 3714 O O . HIS A 1 449 ? 12.314 -5.576 16.032 1.00 76.88 449 HIS A O 1
ATOM 3720 N N . TRP A 1 450 ? 10.595 -6.839 16.685 1.00 77.31 450 TRP A N 1
ATOM 3721 C CA . TRP A 1 450 ? 11.373 -8.072 16.838 1.00 77.31 450 TRP A CA 1
ATOM 3722 C C . TRP A 1 450 ? 12.107 -8.578 15.578 1.00 77.31 450 TRP A C 1
ATOM 3724 O O . TRP A 1 450 ? 13.085 -9.302 15.726 1.00 77.31 450 TRP A O 1
ATOM 3734 N N . GLN A 1 451 ? 11.681 -8.220 14.357 1.00 80.69 451 GLN A N 1
ATOM 3735 C CA . GLN A 1 451 ? 12.377 -8.604 13.125 1.00 80.69 451 GLN A CA 1
ATOM 3736 C C . GLN A 1 451 ? 13.554 -7.667 12.820 1.00 80.69 451 GLN A C 1
ATOM 3738 O O . GLN A 1 451 ? 14.432 -8.068 12.064 1.00 80.69 451 GLN A O 1
ATOM 3743 N N . THR A 1 452 ? 13.654 -6.472 13.426 1.00 85.56 452 THR A N 1
ATOM 3744 C CA . THR A 1 452 ? 14.744 -5.516 13.151 1.00 85.56 452 THR A CA 1
ATOM 3745 C C . THR A 1 452 ? 16.129 -6.161 13.334 1.00 85.56 452 THR A C 1
ATOM 3747 O O . THR A 1 452 ? 16.945 -6.047 12.417 1.00 85.56 452 THR A O 1
ATOM 3750 N N . PRO A 1 453 ? 16.406 -6.920 14.422 1.00 88.25 453 PRO A N 1
ATOM 3751 C CA . PRO A 1 453 ? 17.642 -7.693 14.548 1.00 88.25 453 PRO A CA 1
ATOM 3752 C C . PRO A 1 453 ? 17.855 -8.726 13.438 1.00 88.25 453 PRO A C 1
ATOM 3754 O O . PRO A 1 453 ? 18.990 -8.920 13.019 1.00 88.25 453 PRO A O 1
ATOM 3757 N N . MET A 1 454 ? 16.800 -9.391 12.954 1.00 89.31 454 MET A N 1
ATOM 3758 C CA . MET A 1 454 ? 16.918 -10.401 11.893 1.00 89.31 454 MET A CA 1
ATOM 3759 C C . MET A 1 454 ? 17.367 -9.773 10.573 1.00 89.31 454 MET A C 1
ATOM 3761 O O . MET A 1 454 ? 18.228 -10.329 9.890 1.00 89.31 454 MET A O 1
ATOM 3765 N N . PHE A 1 455 ? 16.832 -8.600 10.229 1.00 90.50 455 PHE A N 1
ATOM 3766 C CA . PHE A 1 455 ? 17.255 -7.872 9.032 1.00 90.50 455 PHE A CA 1
ATOM 3767 C C . PHE A 1 455 ? 18.653 -7.292 9.179 1.00 90.50 455 PHE A C 1
ATOM 3769 O O . PHE A 1 455 ? 19.455 -7.426 8.263 1.00 90.50 455 PHE A O 1
ATOM 3776 N N . ALA A 1 456 ? 18.974 -6.711 10.338 1.00 92.44 456 ALA A N 1
ATOM 3777 C CA . ALA A 1 456 ? 20.320 -6.221 10.613 1.00 92.44 456 ALA A CA 1
ATOM 3778 C C . ALA A 1 456 ? 21.355 -7.357 10.543 1.00 92.44 456 ALA A C 1
ATOM 3780 O O . ALA A 1 456 ? 22.403 -7.201 9.924 1.00 92.44 456 ALA A O 1
ATOM 3781 N N . PHE A 1 457 ? 21.043 -8.525 11.112 1.00 93.88 457 PHE A N 1
ATOM 3782 C CA . PHE A 1 457 ? 21.890 -9.710 11.015 1.00 93.88 457 PHE A CA 1
ATOM 3783 C C . PHE A 1 457 ? 22.052 -10.177 9.567 1.00 93.88 457 PHE A C 1
ATOM 3785 O O . PHE A 1 457 ? 23.169 -10.443 9.140 1.00 93.88 457 PHE A O 1
ATOM 3792 N N . SER A 1 458 ? 20.962 -10.235 8.800 1.00 94.31 458 SER A N 1
ATOM 3793 C CA . SER A 1 458 ? 21.009 -10.660 7.396 1.00 94.31 458 SER A CA 1
ATOM 3794 C C . SER A 1 458 ? 21.817 -9.693 6.531 1.00 94.31 458 SER A C 1
ATOM 3796 O O . SER A 1 458 ? 22.621 -10.140 5.716 1.00 94.31 458 SER A O 1
ATOM 3798 N N . LEU A 1 459 ? 21.683 -8.384 6.769 1.00 94.44 459 LEU A N 1
ATOM 3799 C CA . LEU A 1 459 ? 22.520 -7.353 6.164 1.00 94.44 459 LEU A CA 1
ATOM 3800 C C . LEU A 1 459 ? 24.000 -7.601 6.483 1.00 94.44 459 LEU A C 1
ATOM 3802 O O . LEU A 1 459 ? 24.809 -7.736 5.571 1.00 94.44 459 LEU A O 1
ATOM 3806 N N . LEU A 1 460 ? 24.365 -7.715 7.762 1.00 95.88 460 LEU A N 1
ATOM 3807 C CA . LEU A 1 460 ? 25.760 -7.913 8.171 1.00 95.88 460 LEU A CA 1
ATOM 3808 C C . LEU A 1 460 ? 26.343 -9.230 7.639 1.00 95.88 460 LEU A C 1
ATOM 3810 O O . LEU A 1 460 ? 27.476 -9.255 7.161 1.00 95.88 460 LEU A O 1
ATOM 3814 N N . LEU A 1 461 ? 25.563 -10.312 7.670 1.00 96.12 461 LEU A N 1
ATOM 3815 C CA . LEU A 1 461 ? 25.964 -11.609 7.131 1.00 96.12 461 LEU A CA 1
ATOM 3816 C C . LEU A 1 461 ? 26.152 -11.547 5.613 1.00 96.12 461 LEU A C 1
ATOM 3818 O O . LEU A 1 461 ? 27.100 -12.139 5.108 1.00 96.12 461 LEU A O 1
ATOM 3822 N N . SER A 1 462 ? 25.306 -10.799 4.898 1.00 95.62 462 SER A N 1
ATOM 3823 C CA . SER A 1 462 ? 25.463 -10.587 3.456 1.00 95.62 462 SER A CA 1
ATOM 3824 C C . SER A 1 462 ? 26.728 -9.798 3.107 1.00 95.62 462 SER A C 1
ATOM 3826 O O . SER A 1 462 ? 27.367 -10.100 2.106 1.00 95.62 462 SER A O 1
ATOM 3828 N N . MET A 1 463 ? 27.146 -8.853 3.959 1.00 95.50 463 MET A N 1
ATOM 3829 C CA . MET A 1 463 ? 28.424 -8.147 3.793 1.00 95.50 463 MET A CA 1
ATOM 3830 C C . MET A 1 463 ? 29.621 -9.059 4.074 1.00 95.50 463 MET A C 1
ATOM 3832 O O . MET A 1 463 ? 30.653 -8.948 3.417 1.00 95.50 463 MET A O 1
ATOM 3836 N N . TRP A 1 464 ? 29.498 -9.960 5.053 1.00 96.56 464 TRP A N 1
ATOM 3837 C CA . TRP A 1 464 ? 30.580 -10.871 5.424 1.00 96.56 464 TRP A CA 1
ATOM 3838 C C . TRP A 1 464 ? 30.740 -12.033 4.436 1.00 96.56 464 TRP A C 1
ATOM 3840 O O . TRP A 1 464 ? 31.859 -12.414 4.096 1.00 96.56 464 TRP A O 1
ATOM 3850 N N . ILE A 1 465 ? 29.624 -12.583 3.953 1.00 96.94 465 ILE A N 1
ATOM 3851 C CA . ILE A 1 465 ? 29.576 -13.688 2.995 1.00 96.94 465 ILE A CA 1
ATOM 3852 C C . ILE A 1 465 ? 28.652 -13.279 1.835 1.00 96.94 465 ILE A C 1
ATOM 3854 O O . ILE A 1 465 ? 27.476 -13.657 1.825 1.00 96.94 465 ILE A O 1
ATOM 3858 N N . PRO A 1 466 ? 29.170 -12.550 0.824 1.00 96.12 466 PRO A N 1
ATOM 3859 C CA . PRO A 1 466 ? 28.374 -12.062 -0.304 1.00 96.12 466 PRO A CA 1
ATOM 3860 C C . PRO A 1 466 ? 27.547 -13.139 -1.011 1.00 96.12 466 PRO A C 1
ATOM 3862 O O . PRO A 1 466 ? 26.414 -12.883 -1.399 1.00 96.12 466 PRO A O 1
ATOM 3865 N N . LEU A 1 467 ? 28.047 -14.375 -1.108 1.00 96.56 467 LEU A N 1
ATOM 3866 C CA . LEU A 1 467 ? 27.319 -15.494 -1.727 1.00 96.56 467 LEU A CA 1
ATOM 3867 C C . LEU A 1 467 ? 25.946 -15.776 -1.086 1.00 96.56 467 LEU A C 1
ATOM 3869 O O . LEU A 1 467 ? 25.072 -16.338 -1.744 1.00 96.56 467 LEU A O 1
ATOM 3873 N N . LEU A 1 468 ? 25.740 -15.395 0.179 1.00 96.19 468 LEU A N 1
ATOM 3874 C CA . LEU A 1 468 ? 24.478 -15.604 0.889 1.00 96.19 468 LEU A CA 1
ATOM 3875 C C . LEU A 1 468 ? 23.458 -14.481 0.677 1.00 96.19 468 LEU A C 1
ATOM 3877 O O . LEU A 1 468 ? 22.301 -14.673 1.033 1.00 96.19 468 LEU A O 1
ATOM 3881 N N . GLU A 1 469 ? 23.827 -13.338 0.092 1.00 96.25 469 GLU A N 1
ATOM 3882 C CA . GLU A 1 469 ? 22.943 -12.165 0.019 1.00 96.25 469 GLU A CA 1
ATOM 3883 C C . GLU A 1 469 ? 21.619 -12.457 -0.699 1.00 96.25 469 GLU A C 1
ATOM 3885 O O . GLU A 1 469 ? 20.550 -12.197 -0.148 1.00 96.25 469 GLU A O 1
ATOM 3890 N N . ARG A 1 470 ? 21.675 -13.043 -1.901 1.00 95.75 470 ARG A N 1
ATOM 3891 C CA . ARG A 1 470 ? 20.468 -13.364 -2.679 1.00 95.75 470 ARG A CA 1
ATOM 3892 C C . ARG A 1 470 ? 19.623 -14.446 -1.989 1.00 95.75 470 ARG A C 1
ATOM 3894 O O . ARG A 1 470 ? 18.434 -14.204 -1.786 1.00 95.75 470 ARG A O 1
ATOM 3901 N N . PRO A 1 471 ? 20.179 -15.596 -1.545 1.00 96.44 471 PRO A N 1
ATOM 3902 C CA . PRO A 1 471 ? 19.416 -16.559 -0.748 1.00 96.44 471 PRO A CA 1
ATOM 3903 C C . PRO A 1 471 ? 18.768 -15.955 0.506 1.00 96.44 471 PRO A C 1
ATOM 3905 O O . PRO A 1 471 ? 17.610 -16.256 0.790 1.00 96.44 471 PRO A O 1
ATOM 3908 N N . LEU A 1 472 ? 19.478 -15.087 1.238 1.00 96.25 472 LEU A N 1
ATOM 3909 C CA . LEU A 1 472 ? 18.950 -14.412 2.428 1.00 96.25 472 LEU A CA 1
ATOM 3910 C C . LEU A 1 472 ? 17.811 -13.451 2.078 1.00 96.25 472 LEU A C 1
ATOM 3912 O O . LEU A 1 472 ? 16.807 -13.445 2.786 1.00 96.25 472 LEU A O 1
ATOM 3916 N N . LEU A 1 473 ? 17.928 -12.689 0.986 1.00 96.31 473 LEU A N 1
ATOM 3917 C CA . LEU A 1 473 ? 16.867 -11.810 0.490 1.00 96.31 473 LEU A CA 1
ATOM 3918 C C . LEU A 1 473 ? 15.567 -12.592 0.252 1.00 96.31 473 LEU A C 1
ATOM 3920 O O . LEU A 1 473 ? 14.518 -12.223 0.779 1.00 96.31 473 LEU A O 1
ATOM 3924 N N . TYR A 1 474 ? 15.639 -13.700 -0.489 1.00 97.00 474 TYR A N 1
ATOM 3925 C CA . TYR A 1 474 ? 14.469 -14.533 -0.780 1.00 97.00 474 TYR A CA 1
ATOM 3926 C C . TYR A 1 474 ? 13.940 -15.260 0.462 1.00 97.00 474 TYR A C 1
ATOM 3928 O O . TYR A 1 474 ? 12.726 -15.333 0.656 1.00 97.00 474 TYR A O 1
ATOM 3936 N N . LEU A 1 475 ? 14.823 -15.757 1.334 1.00 96.12 475 LEU A N 1
ATOM 3937 C CA . LEU A 1 475 ? 14.423 -16.379 2.596 1.00 96.12 475 LEU A CA 1
ATOM 3938 C C . LEU A 1 475 ? 13.658 -15.389 3.478 1.00 96.12 475 LEU A C 1
ATOM 3940 O O . LEU A 1 475 ? 12.588 -15.721 3.986 1.00 96.12 475 LEU A O 1
ATOM 3944 N N . LEU A 1 476 ? 14.180 -14.172 3.635 1.00 94.81 476 LEU A N 1
ATOM 3945 C CA . LEU A 1 476 ? 13.505 -13.113 4.375 1.00 94.81 476 LEU A CA 1
ATOM 3946 C C . LEU A 1 476 ? 12.181 -12.747 3.725 1.00 94.81 476 LEU A C 1
ATOM 3948 O O . LEU A 1 476 ? 11.189 -12.652 4.432 1.00 94.81 476 LEU A O 1
ATOM 3952 N N . LEU A 1 477 ? 12.131 -12.598 2.399 1.00 95.56 477 LEU A N 1
ATOM 3953 C CA . LEU A 1 477 ? 10.883 -12.303 1.698 1.00 95.56 477 LEU A CA 1
ATOM 3954 C C . LEU A 1 477 ? 9.814 -13.351 2.023 1.00 95.56 477 LEU A C 1
ATOM 3956 O O . LEU A 1 477 ? 8.703 -12.992 2.412 1.00 95.56 477 LEU A O 1
ATOM 3960 N N . ILE A 1 478 ? 10.159 -14.637 1.939 1.00 95.44 478 ILE A N 1
ATOM 3961 C CA . ILE A 1 478 ? 9.241 -15.741 2.240 1.00 95.44 478 ILE A CA 1
ATOM 3962 C C . ILE A 1 478 ? 8.824 -15.712 3.716 1.00 95.44 478 ILE A C 1
ATOM 3964 O O . ILE A 1 478 ? 7.632 -15.709 4.016 1.00 95.44 478 ILE A O 1
ATOM 3968 N N . VAL A 1 479 ? 9.779 -15.651 4.649 1.00 91.69 479 VAL A N 1
ATOM 3969 C CA . VAL A 1 479 ? 9.498 -15.682 6.095 1.00 91.69 479 VAL A CA 1
ATOM 3970 C C . VAL A 1 479 ? 8.690 -14.460 6.535 1.00 91.69 479 VAL A C 1
ATOM 3972 O O . VAL A 1 479 ? 7.702 -14.595 7.256 1.00 91.69 479 VAL A O 1
ATOM 3975 N N . THR A 1 480 ? 9.062 -13.261 6.094 1.00 90.69 480 THR A N 1
ATOM 3976 C CA . THR A 1 480 ? 8.361 -12.010 6.408 1.00 90.69 480 THR A CA 1
ATOM 3977 C C . THR A 1 480 ? 6.950 -12.013 5.818 1.00 90.69 480 THR A C 1
ATOM 3979 O O . THR A 1 480 ? 6.015 -11.614 6.509 1.00 90.69 480 THR A O 1
ATOM 3982 N N . THR A 1 481 ? 6.761 -12.546 4.608 1.00 91.69 481 THR A N 1
ATOM 3983 C CA . THR A 1 481 ? 5.429 -12.683 3.993 1.00 91.69 481 THR A CA 1
ATOM 3984 C C . THR A 1 481 ? 4.562 -13.675 4.766 1.00 91.69 481 THR A C 1
ATOM 3986 O O . THR A 1 481 ? 3.442 -13.347 5.147 1.00 91.69 481 THR A O 1
ATOM 3989 N N . LEU A 1 482 ? 5.078 -14.868 5.075 1.00 90.88 482 LEU A N 1
ATOM 3990 C CA . LEU A 1 482 ? 4.333 -15.882 5.829 1.00 90.88 482 LEU A CA 1
ATOM 3991 C C . LEU A 1 482 ? 3.973 -15.406 7.242 1.00 90.88 482 LEU A C 1
ATOM 3993 O O . LEU A 1 482 ? 2.851 -15.620 7.694 1.00 90.88 482 LEU A O 1
ATOM 3997 N N . THR A 1 483 ? 4.904 -14.740 7.930 1.00 86.62 483 THR A N 1
ATOM 3998 C CA . THR A 1 483 ? 4.651 -14.179 9.267 1.00 86.62 483 THR A CA 1
ATOM 3999 C C . THR A 1 483 ? 3.627 -13.047 9.228 1.00 86.62 483 THR A C 1
ATOM 4001 O O . THR A 1 483 ? 2.775 -12.991 10.112 1.00 86.62 483 THR A O 1
ATOM 4004 N N . HIS A 1 484 ? 3.651 -12.197 8.196 1.00 88.00 484 HIS A N 1
ATOM 4005 C CA . HIS A 1 484 ? 2.646 -11.153 7.993 1.00 88.00 484 HIS A CA 1
ATOM 4006 C C . HIS A 1 484 ? 1.240 -11.743 7.811 1.00 88.00 484 HIS A C 1
ATOM 4008 O O . HIS A 1 484 ? 0.314 -11.394 8.542 1.00 88.00 484 HIS A O 1
ATOM 4014 N N . TRP A 1 485 ? 1.094 -12.712 6.902 1.00 89.06 485 TRP A N 1
ATOM 4015 C CA . TRP A 1 485 ? -0.187 -13.375 6.647 1.00 89.06 485 TRP A CA 1
ATOM 4016 C C . TRP A 1 485 ? -0.717 -14.131 7.860 1.00 89.06 485 TRP A C 1
ATOM 4018 O O . TRP A 1 485 ? -1.907 -14.064 8.169 1.00 89.06 485 TRP A O 1
ATOM 4028 N N . HIS A 1 486 ? 0.168 -14.833 8.569 1.00 87.81 486 HIS A N 1
ATOM 4029 C CA . HIS A 1 486 ? -0.191 -15.522 9.803 1.00 87.81 486 HIS A CA 1
ATOM 4030 C C . HIS A 1 486 ? -0.696 -14.545 10.868 1.00 87.81 486 HIS A C 1
ATOM 4032 O O . HIS A 1 486 ? -1.722 -14.807 11.500 1.00 87.81 486 HIS A O 1
ATOM 4038 N N . TYR A 1 487 ? -0.026 -13.403 11.025 1.00 85.31 487 TYR A N 1
ATOM 4039 C CA . TYR A 1 487 ? -0.458 -12.344 11.928 1.00 85.31 487 TYR A CA 1
ATOM 4040 C C . TYR A 1 487 ? -1.827 -11.787 11.558 1.00 85.31 487 TYR A C 1
ATOM 4042 O O . TYR A 1 487 ? -2.726 -11.810 12.401 1.00 85.31 487 TYR A O 1
ATOM 4050 N N . GLY A 1 488 ? -2.005 -11.350 10.307 1.00 86.56 488 GLY A N 1
ATOM 4051 C CA . GLY A 1 488 ? -3.266 -10.787 9.830 1.00 86.56 488 GLY A CA 1
ATOM 4052 C C . GLY A 1 488 ? -4.426 -11.757 10.050 1.00 86.56 488 GLY A C 1
ATOM 4053 O O . GLY A 1 488 ? -5.415 -11.412 10.697 1.00 86.56 488 GLY A O 1
ATOM 4054 N N . ALA A 1 489 ? -4.269 -13.018 9.632 1.00 88.25 489 ALA A N 1
ATOM 4055 C CA . ALA A 1 489 ? -5.284 -14.050 9.834 1.00 88.25 489 ALA A CA 1
ATOM 4056 C C . ALA A 1 489 ? -5.608 -14.276 11.322 1.00 88.25 489 ALA A C 1
ATOM 4058 O O . ALA A 1 489 ? -6.776 -14.363 11.702 1.00 88.25 489 ALA A O 1
ATOM 4059 N N . SER A 1 490 ? -4.590 -14.336 12.181 1.00 87.06 490 SER A N 1
ATOM 4060 C CA . SER A 1 490 ? -4.761 -14.604 13.614 1.00 87.06 490 SER A CA 1
ATOM 4061 C C . SER A 1 490 ? -5.396 -13.428 14.364 1.00 87.06 490 SER A C 1
ATOM 4063 O O . SER A 1 490 ? -6.202 -13.640 15.272 1.00 87.06 490 SER A O 1
ATOM 4065 N N . VAL A 1 491 ? -5.064 -12.185 14.009 1.00 86.06 491 VAL A N 1
ATOM 4066 C CA . VAL A 1 491 ? -5.675 -10.974 14.582 1.00 86.06 491 VAL A CA 1
ATOM 4067 C C . VAL A 1 491 ? -7.132 -10.844 14.156 1.00 86.06 491 VAL A C 1
ATOM 4069 O O . VAL A 1 491 ? -8.005 -10.655 15.004 1.00 86.06 491 VAL A O 1
ATOM 4072 N N . VAL A 1 492 ? -7.417 -11.038 12.867 1.00 89.06 492 VAL A N 1
ATOM 4073 C CA . VAL A 1 492 ? -8.785 -11.026 12.333 1.00 89.06 492 VAL A CA 1
ATOM 4074 C C . VAL A 1 492 ? -9.628 -12.117 12.985 1.00 89.06 492 VAL A C 1
ATOM 4076 O O . VAL A 1 492 ? -10.757 -11.849 13.395 1.00 89.06 492 VAL A O 1
ATOM 4079 N N . ASN A 1 493 ? -9.080 -13.323 13.158 1.00 88.31 493 ASN A N 1
ATOM 4080 C CA . ASN A 1 493 ? -9.763 -14.409 13.858 1.00 88.31 493 ASN A CA 1
ATOM 4081 C C . ASN A 1 493 ? -10.052 -14.060 15.322 1.00 88.31 493 ASN A C 1
ATOM 4083 O O . ASN A 1 493 ? -11.186 -14.234 15.758 1.00 88.31 493 ASN A O 1
ATOM 4087 N N . GLN A 1 494 ? -9.086 -13.499 16.058 1.00 86.69 494 GLN A N 1
ATOM 4088 C CA . GLN A 1 494 ? -9.297 -13.049 17.441 1.00 86.69 494 GLN A CA 1
ATOM 4089 C C . GLN A 1 494 ? -10.392 -11.986 17.556 1.00 86.69 494 GLN A C 1
ATOM 4091 O O . GLN A 1 494 ? -11.228 -12.055 18.454 1.00 86.69 494 GLN A O 1
ATOM 4096 N N . MET A 1 495 ? -10.426 -11.020 16.640 1.00 86.12 495 MET A N 1
ATOM 4097 C CA . MET A 1 495 ? -11.488 -10.015 16.618 1.00 86.12 495 MET A CA 1
ATOM 4098 C C . MET A 1 495 ? -12.838 -10.608 16.212 1.00 86.12 495 MET A C 1
ATOM 4100 O O . MET A 1 495 ? -13.867 -10.225 16.761 1.00 86.12 495 MET A O 1
ATOM 4104 N N . CYS A 1 496 ? -12.857 -11.558 15.276 1.00 87.50 496 CYS A N 1
ATOM 4105 C CA . CYS A 1 496 ? -14.066 -12.295 14.921 1.00 87.50 496 CYS A CA 1
ATOM 4106 C C . CYS A 1 496 ? -14.616 -13.086 16.114 1.00 87.50 496 CYS A C 1
ATOM 4108 O O . CYS A 1 496 ? -15.829 -13.080 16.324 1.00 87.50 496 CYS A O 1
ATOM 4110 N N . ASP A 1 497 ? -13.744 -13.735 16.894 1.00 85.50 497 ASP A N 1
ATOM 4111 C CA . ASP A 1 497 ? -14.111 -14.419 18.139 1.00 85.50 497 ASP A CA 1
ATOM 4112 C C . ASP A 1 497 ? -14.734 -13.417 19.124 1.00 85.50 497 ASP A C 1
ATOM 4114 O O . ASP A 1 497 ? -15.853 -13.625 19.590 1.00 85.50 497 ASP A O 1
ATOM 4118 N N . HIS A 1 498 ? -14.045 -12.298 19.378 1.00 83.56 498 HIS A N 1
ATOM 4119 C CA . HIS A 1 498 ? -14.464 -11.273 20.340 1.00 83.56 498 HIS A CA 1
ATOM 4120 C C . HIS A 1 498 ? -15.801 -10.613 19.980 1.00 83.56 498 HIS A C 1
ATOM 4122 O O . HIS A 1 498 ? -16.701 -10.516 20.808 1.00 83.56 498 HIS A O 1
ATOM 4128 N N . PHE A 1 499 ? -15.981 -10.221 18.716 1.00 83.12 499 PHE A N 1
ATOM 4129 C CA . PHE A 1 499 ? -17.217 -9.588 18.245 1.00 83.12 499 PHE A CA 1
ATOM 4130 C C . PHE A 1 499 ? -18.324 -10.586 17.874 1.00 83.12 499 PHE A C 1
ATOM 4132 O O . PHE A 1 499 ? -19.388 -10.173 17.399 1.00 83.12 499 PHE A O 1
ATOM 4139 N N . ASN A 1 500 ? -18.093 -11.888 18.074 1.00 82.06 500 ASN A N 1
ATOM 4140 C CA . ASN A 1 500 ? -18.999 -12.976 17.711 1.00 82.06 500 ASN A CA 1
ATOM 4141 C C . ASN A 1 500 ? -19.439 -12.930 16.229 1.00 82.06 500 ASN A C 1
ATOM 4143 O O . ASN A 1 500 ? -20.627 -13.024 15.897 1.00 82.06 500 ASN A O 1
ATOM 4147 N N . ARG A 1 501 ? -18.477 -12.751 15.315 1.00 82.25 501 ARG A N 1
ATOM 4148 C CA . ARG A 1 501 ? -18.695 -12.612 13.863 1.00 82.25 501 ARG A CA 1
ATOM 4149 C C . ARG A 1 501 ? -17.920 -13.642 13.050 1.00 82.25 501 ARG A C 1
ATOM 4151 O O . ARG A 1 501 ? -16.921 -14.206 13.492 1.00 82.25 501 ARG A O 1
ATOM 4158 N N . VAL A 1 502 ? -18.381 -13.871 11.826 1.00 85.81 502 VAL A N 1
ATOM 4159 C CA . VAL A 1 502 ? -17.635 -14.603 10.798 1.00 85.81 502 VAL A CA 1
ATOM 4160 C C . VAL A 1 502 ? -17.150 -13.585 9.768 1.00 85.81 502 VAL A C 1
ATOM 4162 O O . VAL A 1 502 ? -17.982 -12.907 9.173 1.00 85.81 502 VAL A O 1
ATOM 4165 N N . CYS A 1 503 ? -15.832 -13.483 9.557 1.00 87.94 503 CYS A N 1
ATOM 4166 C CA . CYS A 1 503 ? -15.195 -12.388 8.806 1.00 87.94 503 CYS A CA 1
ATOM 4167 C C . CYS A 1 503 ? -15.866 -12.078 7.455 1.00 87.94 503 CYS A C 1
ATOM 4169 O O . CYS A 1 503 ? -16.232 -10.938 7.189 1.00 87.94 503 CYS A O 1
ATOM 4171 N N . PHE A 1 504 ? -16.083 -13.100 6.625 1.00 92.75 504 PHE A N 1
ATOM 4172 C CA . PHE A 1 504 ? -16.577 -12.940 5.252 1.00 92.75 504 PHE A CA 1
ATOM 4173 C C . PHE A 1 504 ? -18.082 -13.167 5.099 1.00 92.75 504 PHE A C 1
ATOM 4175 O O . PHE A 1 504 ? -18.562 -13.436 3.999 1.00 92.75 504 PHE A O 1
ATOM 4182 N N . THR A 1 505 ? -18.848 -13.085 6.187 1.00 86.62 505 THR A N 1
ATOM 4183 C CA . THR A 1 505 ? -20.307 -13.219 6.120 1.00 86.62 505 THR A CA 1
ATOM 4184 C C . THR A 1 505 ? -20.993 -12.138 6.937 1.00 86.62 505 THR A C 1
ATOM 4186 O O . THR A 1 505 ? -20.414 -11.538 7.839 1.00 86.62 505 THR A O 1
ATOM 4189 N N . VAL A 1 506 ? -22.273 -11.926 6.657 1.00 82.25 506 VAL A N 1
ATOM 4190 C CA . VAL A 1 506 ? -23.114 -11.008 7.435 1.00 82.25 506 VAL A CA 1
ATOM 4191 C C . VAL A 1 506 ? -23.678 -11.644 8.711 1.00 82.25 506 VAL A C 1
ATOM 4193 O O . VAL A 1 506 ? -24.379 -10.985 9.478 1.00 82.25 506 VAL A O 1
ATOM 4196 N N . HIS A 1 507 ? -23.394 -12.927 8.948 1.00 74.94 507 HIS A N 1
ATOM 4197 C CA . HIS A 1 507 ? -23.933 -13.685 10.068 1.00 74.94 507 HIS A CA 1
ATOM 4198 C C . HIS A 1 507 ? -23.044 -13.590 11.313 1.00 74.94 507 HIS A C 1
ATOM 4200 O O . HIS A 1 507 ? -21.814 -13.514 11.247 1.00 74.94 507 HIS A O 1
ATOM 4206 N N . LYS A 1 508 ? -23.694 -13.632 12.480 1.00 71.31 508 LYS A N 1
ATOM 4207 C CA . LYS A 1 508 ? -23.014 -13.854 13.759 1.00 71.31 508 LYS A CA 1
ATOM 4208 C C . LYS A 1 508 ? -22.562 -15.310 13.846 1.00 71.31 508 LYS A C 1
ATOM 4210 O O . LYS A 1 508 ? -23.194 -16.185 13.248 1.00 71.31 508 LYS A O 1
ATOM 4215 N N . ARG A 1 509 ? -21.504 -15.584 14.611 1.00 63.16 509 ARG A N 1
ATOM 4216 C CA . ARG A 1 509 ? -21.181 -16.971 14.965 1.00 63.16 509 ARG A CA 1
ATOM 4217 C C . ARG A 1 509 ? -22.312 -17.530 15.829 1.00 63.16 509 ARG A C 1
ATOM 4219 O O . ARG A 1 509 ? -22.786 -16.877 16.759 1.00 63.16 509 ARG A O 1
ATOM 4226 N N . LEU A 1 510 ? -22.778 -18.720 15.463 1.00 58.50 510 LEU A N 1
ATOM 4227 C CA . LEU A 1 510 ? -23.719 -19.480 16.275 1.00 58.50 510 LEU A CA 1
ATOM 4228 C C . LEU A 1 510 ? -22.955 -20.059 17.474 1.00 58.50 510 LEU A C 1
ATOM 4230 O O . LEU A 1 510 ? -21.829 -20.524 17.278 1.00 58.50 510 LEU A O 1
ATOM 4234 N N . PRO A 1 511 ? -23.542 -20.071 18.683 1.00 64.06 511 PRO A N 1
ATOM 4235 C CA . PRO A 1 511 ? -23.020 -20.873 19.783 1.00 64.06 511 PRO A CA 1
ATOM 4236 C C . PRO A 1 511 ? -22.806 -22.317 19.316 1.00 64.06 511 PRO A C 1
ATOM 4238 O O . PRO A 1 511 ? -23.617 -22.839 18.548 1.00 64.06 511 PRO A O 1
ATOM 4241 N N . GLU A 1 512 ? -21.729 -22.962 19.763 1.00 61.28 512 GLU A N 1
ATOM 4242 C CA . GLU A 1 512 ? -21.332 -24.295 19.283 1.00 61.28 512 GLU A CA 1
ATOM 4243 C C . GLU A 1 512 ? -22.461 -25.331 19.429 1.00 61.28 512 GLU A C 1
ATOM 4245 O O . GLU A 1 512 ? -22.710 -26.117 18.514 1.00 61.28 512 GLU A O 1
ATOM 4250 N N . GLU A 1 513 ? -23.234 -25.250 20.515 1.00 64.81 513 GLU A N 1
ATOM 4251 C CA . GLU A 1 513 ? -24.427 -26.072 20.741 1.00 64.81 513 GLU A CA 1
ATOM 4252 C C . GLU A 1 513 ? -25.524 -25.849 19.687 1.00 64.81 513 GLU A C 1
ATOM 4254 O O . GLU A 1 513 ? -26.114 -26.807 19.183 1.00 64.81 513 GLU A O 1
ATOM 4259 N N . GLU A 1 514 ? -25.793 -24.596 19.305 1.00 67.81 514 GLU A N 1
ATOM 4260 C CA . GLU A 1 514 ? -26.795 -24.272 18.285 1.00 67.81 514 GLU A CA 1
ATOM 4261 C C . GLU A 1 514 ? -26.308 -24.668 16.885 1.00 67.81 514 GLU A C 1
ATOM 4263 O O . GLU A 1 514 ? -27.087 -25.175 16.073 1.00 67.81 514 GLU A O 1
ATOM 4268 N N . PHE A 1 515 ? -25.011 -24.503 16.611 1.00 69.19 515 PHE A N 1
ATOM 4269 C CA . PHE A 1 515 ? -24.386 -24.968 15.376 1.00 69.19 515 PHE A CA 1
ATOM 4270 C C . PHE A 1 515 ? -24.495 -26.490 15.232 1.00 69.19 515 PHE A C 1
ATOM 4272 O O . PHE A 1 515 ? -24.954 -26.974 14.197 1.00 69.19 515 PHE A O 1
ATOM 4279 N N . LEU A 1 516 ? -24.140 -27.247 16.276 1.00 72.12 516 LEU A N 1
ATOM 4280 C CA . LEU A 1 516 ? -24.263 -28.706 16.303 1.00 72.12 516 LEU A CA 1
ATOM 4281 C C . LEU A 1 516 ? -25.720 -29.148 16.143 1.00 72.12 516 LEU A C 1
ATOM 4283 O O . LEU A 1 516 ? -25.995 -30.074 15.379 1.00 72.12 516 LEU A O 1
ATOM 4287 N N . LYS A 1 517 ? -26.664 -28.450 16.785 1.00 74.62 517 LYS A N 1
ATOM 4288 C CA . LYS A 1 517 ? -28.103 -28.715 16.656 1.00 74.62 517 LYS A CA 1
ATOM 4289 C C . LYS A 1 517 ? -28.606 -28.495 15.225 1.00 74.62 517 LYS A C 1
ATOM 4291 O O . LYS A 1 517 ? -29.272 -29.373 14.683 1.00 74.62 517 LYS A O 1
ATOM 4296 N N . ARG A 1 518 ? -28.253 -27.374 14.583 1.00 72.50 518 ARG A N 1
ATOM 4297 C CA . ARG A 1 518 ? -28.621 -27.097 13.178 1.00 72.50 518 ARG A CA 1
ATOM 4298 C C . ARG A 1 518 ? -27.945 -28.054 12.203 1.00 72.50 518 ARG A C 1
ATOM 4300 O O . ARG A 1 518 ? -28.588 -28.519 11.271 1.00 72.50 518 ARG A O 1
ATOM 4307 N N . LYS A 1 519 ? -26.670 -28.382 12.426 1.00 72.44 519 LYS A N 1
ATOM 4308 C CA . LYS A 1 519 ? -25.938 -29.371 11.626 1.00 72.44 519 LYS A CA 1
ATOM 4309 C C . LYS A 1 519 ? -26.604 -30.744 11.713 1.00 72.44 519 LYS A C 1
ATOM 4311 O O . LYS A 1 519 ? -26.736 -31.406 10.692 1.00 72.44 519 LYS A O 1
ATOM 4316 N N . LYS A 1 520 ? -27.067 -31.143 12.902 1.00 76.88 520 LYS A N 1
ATOM 4317 C CA . LYS A 1 520 ? -27.817 -32.387 13.103 1.00 76.88 520 LYS A CA 1
ATOM 4318 C C . LYS A 1 520 ? -29.167 -32.364 12.375 1.00 76.88 520 LYS A C 1
ATOM 4320 O O . LYS A 1 520 ? -29.462 -33.310 11.664 1.00 76.88 520 LYS A O 1
ATOM 4325 N N . MET A 1 521 ? -29.909 -31.255 12.448 1.00 73.00 521 MET A N 1
ATOM 4326 C CA . MET A 1 521 ? -31.167 -31.076 11.701 1.00 73.00 521 MET A CA 1
ATOM 4327 C C . MET A 1 521 ? -30.987 -31.109 10.177 1.00 73.00 521 MET A C 1
ATOM 4329 O O . MET A 1 521 ? -31.848 -31.618 9.479 1.00 73.00 521 MET A O 1
ATOM 4333 N N . LEU A 1 522 ? -29.887 -30.564 9.648 1.00 70.81 522 LEU A N 1
ATOM 4334 C CA . LEU A 1 522 ? -29.608 -30.551 8.204 1.00 70.81 522 LEU A CA 1
ATOM 4335 C C . LEU A 1 522 ? -29.085 -31.895 7.675 1.00 70.81 522 LEU A C 1
ATOM 4337 O O . LEU A 1 522 ? -29.165 -32.152 6.477 1.00 70.81 522 LEU A O 1
ATOM 4341 N N . LEU A 1 523 ? -28.508 -32.724 8.549 1.00 69.06 523 LEU A N 1
ATOM 4342 C CA . LEU A 1 523 ? -27.979 -34.049 8.213 1.00 69.06 523 LEU A CA 1
ATO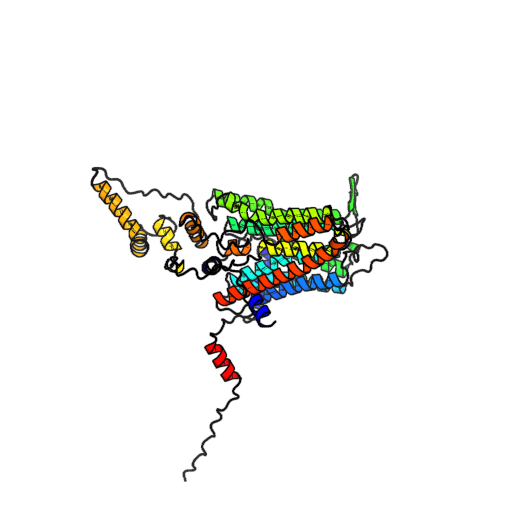M 4343 C C . LEU A 1 523 ? -28.987 -35.180 8.463 1.00 69.06 523 LEU A C 1
ATOM 4345 O O . LEU A 1 523 ? -28.733 -36.305 8.040 1.00 69.06 523 LEU A O 1
ATOM 4349 N N . GLU A 1 524 ? -30.107 -34.902 9.129 1.00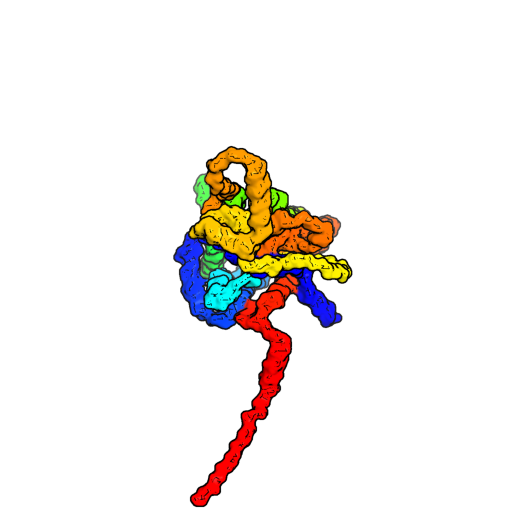 61.88 524 GLU A N 1
ATOM 4350 C CA . GLU A 1 524 ? -31.237 -35.822 9.258 1.00 61.88 524 GLU A CA 1
ATOM 4351 C C . GLU A 1 524 ? -32.227 -35.546 8.108 1.00 61.88 524 GLU A C 1
ATOM 4353 O O . GLU A 1 524 ? -32.961 -34.559 8.165 1.00 61.88 524 GLU A O 1
ATOM 4358 N N . PRO A 1 525 ? -32.256 -36.362 7.032 1.00 50.97 525 PRO A N 1
ATOM 4359 C CA . PRO A 1 525 ? -33.285 -36.232 6.006 1.00 50.97 525 PRO A CA 1
ATOM 4360 C C . PRO A 1 525 ? -34.653 -36.509 6.640 1.00 50.97 525 PRO A C 1
ATOM 4362 O O . PRO A 1 525 ? -34.805 -37.467 7.398 1.00 50.97 525 PRO A O 1
ATOM 4365 N N . GLU A 1 526 ? -35.621 -35.638 6.353 1.00 52.66 526 GLU A N 1
ATOM 4366 C CA . GLU A 1 526 ? -36.968 -35.591 6.929 1.00 52.66 526 GLU A CA 1
ATOM 4367 C C . GLU A 1 526 ? -37.580 -36.973 7.223 1.00 52.66 526 GLU A C 1
ATOM 4369 O O . GLU A 1 526 ? -38.090 -37.657 6.338 1.00 52.66 526 GLU A O 1
ATOM 4374 N N . LEU A 1 527 ? -37.623 -37.350 8.504 1.00 47.12 527 LEU A N 1
ATOM 4375 C CA . LEU A 1 527 ? -38.446 -38.455 8.997 1.00 47.12 527 LEU A CA 1
ATOM 4376 C C . LEU A 1 527 ? -39.767 -37.924 9.580 1.00 47.12 527 LEU A C 1
ATOM 4378 O O . LEU A 1 527 ? -40.163 -38.287 10.684 1.00 47.12 527 LEU A O 1
ATOM 4382 N N . HIS A 1 528 ? -40.449 -37.030 8.862 1.00 45.62 528 HIS A N 1
ATOM 4383 C CA . HIS A 1 528 ? -41.779 -36.538 9.241 1.00 45.62 528 HIS A CA 1
ATOM 4384 C C . HIS A 1 528 ? -42.746 -36.493 8.049 1.00 45.62 528 HIS A C 1
ATOM 4386 O O . HIS A 1 528 ? -43.444 -35.512 7.831 1.00 45.62 528 HIS A O 1
ATOM 4392 N N . LEU A 1 529 ? -42.866 -37.611 7.331 1.00 44.56 529 LEU A N 1
ATOM 4393 C CA . LEU A 1 529 ? -44.135 -37.981 6.701 1.00 44.56 529 LEU A CA 1
ATOM 4394 C C . LEU A 1 529 ? -44.874 -38.895 7.684 1.00 44.56 529 LEU A C 1
ATOM 4396 O O . LEU A 1 529 ? -44.604 -40.093 7.763 1.00 44.56 529 LEU A O 1
ATOM 4400 N N . LYS A 1 530 ? -45.775 -38.323 8.492 1.00 44.31 530 LYS A N 1
ATOM 4401 C CA . LYS A 1 530 ? -46.798 -39.133 9.167 1.00 44.31 530 LYS A CA 1
ATOM 4402 C C . LYS A 1 530 ? -47.709 -39.710 8.073 1.00 44.31 530 LYS A C 1
ATOM 4404 O O . LYS A 1 530 ? -48.133 -38.937 7.217 1.00 44.31 530 LYS A O 1
ATOM 4409 N N . PRO A 1 531 ? -48.004 -41.019 8.070 1.00 42.28 531 PRO A N 1
ATOM 4410 C CA . PRO A 1 531 ? -48.941 -41.584 7.110 1.00 42.28 531 PRO A CA 1
ATOM 4411 C C . PRO A 1 531 ? -50.331 -40.987 7.360 1.00 42.28 531 PRO A C 1
ATOM 4413 O O . PRO A 1 531 ? -50.776 -40.923 8.507 1.00 42.28 531 PRO A O 1
ATOM 4416 N N . GLU A 1 532 ? -50.985 -40.519 6.296 1.00 45.41 532 GLU A N 1
ATOM 4417 C CA . GLU A 1 532 ? -52.396 -40.134 6.325 1.00 45.41 532 GLU A CA 1
ATOM 4418 C C . GLU A 1 532 ? -53.229 -41.311 6.856 1.00 45.41 532 GLU A C 1
ATOM 4420 O O . GLU A 1 532 ? -53.128 -42.437 6.361 1.00 45.41 532 GLU A O 1
ATOM 4425 N N . GLU A 1 533 ? -54.032 -41.063 7.893 1.00 44.25 533 GLU A N 1
ATOM 4426 C CA . GLU A 1 533 ? -55.035 -42.022 8.353 1.00 44.25 533 GLU A CA 1
ATOM 4427 C C . GLU A 1 533 ? -56.073 -42.255 7.243 1.00 44.25 533 GLU A C 1
ATOM 4429 O O . GLU A 1 533 ? -56.521 -41.297 6.605 1.00 44.25 533 GLU A O 1
ATOM 4434 N N . PRO A 1 534 ? -56.500 -43.507 7.003 1.00 45.66 534 PRO A N 1
ATOM 4435 C CA . PRO A 1 534 ? -57.503 -43.783 5.991 1.00 45.66 534 PRO A CA 1
ATOM 4436 C C . PRO A 1 534 ? -58.856 -43.213 6.432 1.00 45.66 534 PRO A C 1
ATOM 4438 O O . PRO A 1 534 ? -59.359 -43.529 7.512 1.00 45.66 534 PRO A O 1
ATOM 4441 N N . LEU A 1 535 ? -59.454 -42.396 5.560 1.00 42.06 535 LEU A N 1
ATOM 4442 C CA . LEU A 1 535 ? -60.834 -41.919 5.657 1.00 42.06 535 LEU A CA 1
ATOM 4443 C C . LEU A 1 535 ? -61.780 -43.089 5.963 1.00 42.06 535 LEU A C 1
ATOM 4445 O O . LEU A 1 535 ? -61.991 -43.976 5.130 1.00 42.06 535 LEU A O 1
ATOM 4449 N N . LYS A 1 536 ? -62.374 -43.073 7.160 1.00 44.31 536 LYS A N 1
ATOM 4450 C CA . LYS A 1 536 ? -63.530 -43.907 7.487 1.00 44.31 536 LYS A CA 1
ATOM 4451 C C . LYS A 1 536 ? -64.689 -43.488 6.584 1.00 44.31 536 LYS A C 1
ATOM 4453 O O . LYS A 1 536 ? -65.111 -42.336 6.616 1.00 44.31 536 LYS A O 1
ATOM 4458 N N . LYS A 1 537 ? -65.189 -44.430 5.783 1.00 45.81 537 LYS A N 1
ATOM 4459 C CA . LYS A 1 537 ? -66.535 -44.349 5.213 1.00 45.81 537 LYS A CA 1
ATOM 4460 C C . LYS A 1 537 ? -67.526 -44.545 6.358 1.00 45.81 537 LYS A C 1
ATOM 4462 O O . LYS A 1 537 ? -67.491 -45.595 6.995 1.00 45.81 537 LYS A O 1
ATOM 4467 N N . GLU A 1 538 ? -68.349 -43.539 6.613 1.00 47.81 538 GLU A N 1
ATOM 4468 C CA . GLU A 1 538 ? -69.648 -43.721 7.261 1.00 47.81 538 GLU A CA 1
ATOM 4469 C C . GLU A 1 538 ? -70.719 -43.804 6.165 1.00 47.81 538 GLU A C 1
ATOM 4471 O O . GLU A 1 538 ? -70.555 -43.215 5.091 1.00 47.81 538 GLU A O 1
ATOM 4476 N N . ASP A 1 539 ? -71.711 -44.643 6.453 1.00 40.06 539 ASP A N 1
ATOM 4477 C CA . ASP A 1 539 ? -72.730 -45.234 5.576 1.00 40.06 539 ASP A CA 1
ATOM 4478 C C . ASP A 1 539 ? -73.656 -44.257 4.833 1.00 40.06 539 ASP A C 1
ATOM 4480 O O . ASP A 1 539 ? -73.993 -43.183 5.388 1.00 40.06 539 ASP A O 1
#

Organism: Drosophila persimilis (NCBI:txid7234)

pLDDT: mean 78.19, std 20.46, range [28.22, 98.69]

Sequence (539 aa):
MHELFKRIMDYKYLSRSQINGFDNYKYSAIDTSPLSQYVMHPFWDWLVKFFPRWFAPNLMTFLGFLFSAMNLVLLSYYDWNFEASSGEEDTTPIPSWVWLCTAVNIFLAYTLDGIDGKQARRIGLSGPLGELFDHGLDSYTAMLIPTCLYSIFGRSRVYSVRPMRMYYVCLTVYFNFFVSHWEKYNTGILYLPWGYDLSMWGSTAMYLITWWLGFERWKFELSLGSYGTLPLGNVMEAVLHVSAMANLPLVIINVYNSYAQRTGRLLSPWEAIRPMWPFVSYFIILLLWPYISPNNIMETDPRAIFMLSGTIFSNVSEGLQGQMEGDEAKDTIYTTAADYERPLTLKFYARHDWPYFNCTPEEIRQIREKLDPESLKVAGRLTDARRQSSSEDVVLTQKVDHPTAQPMTENQIYGWYQDRAYRYLKRDRGIFCRLIVSQMSVTRCEAWHWQTPMFAFSLLLSMWIPLLERPLLYLLLIVTTLTHWHYGASVVNQMCDHFNRVCFTVHKRLPEEEFLKRKKMLLEPELHLKPEEPLKKED

Secondary structure (DSSP, 8-state):
-HHHHHHHHT---S-HHHHHHHHT----EEE--HHIIIIIHHHHHHHGGGS-TTS-HHHHHHHHHHHHHHHHHHHHHH-TTS-TTS--TT--PPPHHHHHHHHHHHHHHHHHHHHHHHHHHHTT--SHHHHHHHHHHHHHHHHHHHHHHHHHHTT-TTTS--HHHHHHHHHHHHHHHHHHHHHHHHHS-EEEPTHHHHHHHHHHHHHHHHHHH-GGGG--EEE-GGG-EEEHHHHHHHHHHHHHHTTHHHHHHHHHHHHHTT-S----HHHHHTTHHHHHHHHHHHHHHHHH-TT-HHHHSHHHHHHHHHHHHHHHHH------------------GGGS-S-HHHHHHHHHT-TTS---HHHHHHHHHHH-HHHHHHHHHHHHHHHTS-----------S----SPPPHHHHHHHHHHHH----TTTTS--B-HHHHHHHT-PBPS--TTHHHHHHHHHHHHH-GGGHHHHHHHHHHHHHHHHHHHHHHHHHHHHHHTTB-TTSSSBPPPHHHHHHHHHHHHS-----PPPPP-PPP-

Radius of gyration: 28.92 Å; chains: 1; bounding box: 103×83×87 Å

Foldseek 3Di:
DVVVVVCLLQADFDDPLLLLLQVLFDAFADEPQPCCPVPVVVVLLVVLVPDDLFFALLNLQVQLLVLLVVLQVLLCVQPQQLQQLQPDPPHNHDALVSLVSNLVSLVSSVSSLSNSQVSCVVNVNDGPLSVLSSLLSVLLSLLSQLLSLSSLNGAHPQQAHALLLSLVLSLLSLVLSLLQLLLCLQAVYRYDQNLPVVSSVVSSVSSVCCSVPNSCVSFDWDDPDPVGTHRSNVVVSVVSNCSSCVCVVVSVVSSVCCCVLVQGLNDDPCLSCLLVQAVVLLSCLLSPLCVPAPVNCCNVRVNLSSLLSSLSSSCQQFHGDHFDDDDDPDDPPDVRPVVQPPDLLLLLCLVQVDPPDVDDPVRSVVSCVVRPVVVVVVVVVVVVVVVVPDDDDDDPPPPRPRPRPDRHDSSSSVSVCVVPVDDDDPVNPTRAGHSSSCSRSVTGHHNHDPCSVVSVVLSVVCVVPVVCNVVSSNVSSVVSNVNSVSGSSSVSVVSCVSVQHDSRTPDGPDDPVVVVVVVVVVPDDDPPPDDDDDDDDDD